Protein 5FYZ (pdb70)

Radius of gyration: 23.69 Å; Cα contacts (8 Å, |Δi|>4): 893; chains: 1; bounding box: 72×42×58 Å

Secondary structure (DSSP, 8-state):
----PPPBPPEE---HHHHH-HHHHHHHHHHHHTTTSEEEE---TT--------TTT-EEPPEEEE--TT--EEPPP--EEHHHHHHHHHHHHHHHHTS-GGGS-HHHHHHHHHHHHH-TT---EEEEEEEE-BTTB--SS-----PPPHHHHHHTT-TTSTTTTTTSTT-SGGG--S--HHHHSPEEEEE-TT-EEEEE--GGG-EEEEEEEEES-EEEEE--GGGHHHHHHHHHHH-GGGGS--SSGGG-EE----HHHHHHTT---EEEEEPTT-EEEE-TT--EEEEESSSEEEEEEEE--GGGHHHHHHHHHHHHHHTPPPSS-HHHHHHHHHTTGGGS-HHHHHHHHHHHHHHHHHHHHHHHHHHHTT--EEEE--GGGS-GGGSBBTTT-PBP-SEEEEETTSTT-BB-TT-GGGS-SS-GGGEEEEES--HHHHHHHHHHHHHHH-

B-factor: mean 37.84, std 12.49, range [18.82, 88.43]

GO terms:
  GO:0032453 histone H3K4 demethylase activity (F, IDA)
  GO:0008270 zinc ion binding (F, IDA)
  GO:0034647 histone H3K4me/H3K4me2/H3K4me3 demethylase activity (F, IDA)
  GO:0042393 histone binding (F, IDA)
  GO:0008270 zinc ion binding (F, IMP)
  GO:0032453 histone H3K4 demethylase activity (F, IMP)
  GO:0003677 DNA binding (F, IDA)
  GO:0045892 negative regulation of DNA-templated transcription (P, IDA)
  GO:0005634 nucleus (C, TAS)
  GO:0005654 nucleoplasm (C, TAS)
  GO:0032452 histone demethylase activity (F, TAS)
  GO:0005515 protein binding (F, IPI)
  GO:0005654 nucleoplasm (C, IDA)
  GO:0003676 nucleic acid binding (F, EXP)
  GO:0003676 nucleic acid binding (F, IMP)
  GO:0005634 nucleus (C, IDA)
  GO:0034647 histone H3K4me/H3K4me2/H3K4me3 demethylase activity (F, IMP)
  GO:1990837 sequence-specific double-stranded DNA binding (F, IMP)
  GO:0003714 transcription corepressor activity (F, IDA)

Solvent-accessible surface area: 20633 Å² total; per-residue (Å²): 121,166,19,106,66,4,76,102,4,28,58,40,125,9,56,123,93,74,3,61,55,2,14,56,9,2,106,132,8,73,86,100,0,64,93,14,0,0,0,15,0,90,20,9,124,102,19,120,23,42,64,92,52,72,47,69,154,31,70,26,102,24,59,124,9,125,3,28,41,67,47,46,32,96,58,56,44,95,129,42,30,1,111,60,0,4,104,50,2,60,51,47,3,40,115,67,31,138,58,80,21,145,127,7,75,46,121,62,0,4,109,22,3,13,86,1,5,61,34,154,146,56,107,21,67,4,35,37,3,8,54,32,47,59,123,55,14,30,26,11,6,13,74,169,125,146,191,23,47,103,48,49,94,135,23,16,107,20,10,2,2,0,38,27,0,7,118,43,108,40,0,0,1,27,50,11,84,36,125,19,63,30,7,32,73,9,32,9,74,5,2,2,0,0,2,15,50,10,7,32,32,20,27,0,13,1,1,6,0,14,10,0,20,58,35,14,27,11,0,8,0,0,0,0,18,139,0,0,95,73,1,37,102,15,8,117,177,70,1,62,98,27,82,87,112,63,88,48,45,123,82,34,42,20,1,6,0,19,0,26,38,0,65,106,84,149,2,34,3,49,13,0,32,0,54,49,25,15,0,0,0,0,6,18,40,2,26,5,6,5,0,10,2,1,39,0,2,2,0,10,4,19,1,0,10,28,42,0,0,64,61,0,42,90,0,28,86,37,12,46,118,94,77,69,38,7,26,5,10,4,32,19,3,0,1,63,0,4,65,92,5,104,107,3,43,65,92,2,0,31,25,0,46,128,6,0,35,91,4,0,92,74,10,83,57,41,32,86,71,3,129,176,63,24,6,112,71,53,88,105,38,56,0,63,135,52,70,55,113,90,7,40,0,57,82,0,62,15,11,5,10,8,8,0,0,14,5,99,61,89,112,69,72,12,0,10,10,86,32,4,142,76,6,24,120,29,56,42,148,100,5,70,23,50,36,38,32,46,47,120,48,0,76,77,30,35,77,42,0,105,132,86,29,170

InterPro domains:
  IPR001606 ARID DNA-binding domain [PF01388] (100-182)
  IPR001606 ARID DNA-binding domain [PS51011] (97-187)
  IPR001606 ARID DNA-binding domain [SM00501] (98-188)
  IPR001965 Zinc finger, PHD-type [SM00249] (311-357)
  IPR001965 Zinc finger, PHD-type [SM00249] (1178-1222)
  IPR001965 Zinc finger, PHD-type [SM00249] (1486-1536)
  IPR003347 JmjC domain [PF02373] (486-602)
  IPR003347 JmjC domain [PS51184] (453-619)
  IPR003347 JmjC domain [SM00558] (453-619)
  IPR003349 JmjN domain [PF02375] (33-66)
  IPR003349 JmjN domain [PS51183] (32-73)
  IPR003349 JmjN domain [SM00545] (31-72)
  IPR004198 Zinc finger, C5HC2-type [PF02928] (692-744)
  IPR011011 Zinc finger, FYVE/PHD-type [SSF57903] (308-365)
  IPR011011 Zinc finger, FYVE/PHD-type [SSF57903] (1156-1224)
  IPR011011 Zinc finger, FYVE/PHD-type [SSF57903] (1472-1538)
  IPR013083 Zinc finger, RING/FYVE/PHD-type [G3DSA:3.30.40.10] (1169-1228)
  IPR013083 Zinc finger, RING/FYVE/PHD-type [G3DSA:3.30.40.10] (1484-1544)
  IPR013637 Lysine-specific demethylase-like domain [PF08429] (757-1088)
  IPR019786 Zinc finger, PHD-type, conserved site [PS01359] (312-356)

Organism: Homo sapiens (NCBI:txid9606)

Nearest PDB structures (foldseek):
  5fyz-assembly1_A  TM=1.002E+00  e=0.000E+00  Homo sapiens
  5fz1-assembly1_A  TM=9.982E-01  e=2.144E-99  Homo sapiens
  5a3p-assembly1_A  TM=9.989E-01  e=2.280E-99  Homo sapiens
  5fyy-assembly1_A  TM=9.995E-01  e=1.531E-98  Homo sapiens
  5fzb-assembly1_A  TM=9.983E-01  e=5.560E-98  Homo sapiens

Foldseek 3Di:
DLDDAAAAAAEEEDDCVLVQAPVSNCVVCCVRRLQAQKYKYFYDPPPAFDFDDDQQQAADDKDKDKQAFLDKDFPDDAGDRSVRLQVVQQCVCCVVVVHRLVVQDPVNLVSVSSVQNHDPVRTDMDIKDKHFADPRHHDRAQEDDPDDDPSNVVRHQGCPRLQCVQCDQQFQVNLPPPDLPVAATKMKMWAFRSAKDFKDAHALQFKKKKAWADDAWWKKKKFRQVCLVVVVVLSCVRRVVQQDDDPADSGHIGGDDRVVSSVVSVTRMHMDIGHHNMMMMGGGNMIMMTHGSGTTMMMMHTTHGLVCLVSSVVVLVVLLVSLHAHSDASVVSLLSCLVVLQPHDLVSLVSSLVSLVVVLVVVVVLVVVLVVQPQDAEDEDQLVPDDQVLQAAPRSGYRDGQKWKDAPVDPSHTHRSVPPVPTDDDRNPRMYIYGNDDSVRSVVSSVSSVVSND

Structure (mmCIF, N/CA/C/O backbone):
data_5FYZ
#
_entry.id   5FYZ
#
_cell.length_a   141.880
_cell.length_b   141.880
_cell.length_c   152.080
_cell.angle_alpha   90.00
_cell.angle_beta   90.00
_cell.angle_gamma   120.00
#
_symmetry.space_group_name_H-M   'P 65 2 2'
#
loop_
_entity.id
_entity.type
_entity.pdbx_description
1 polymer 'LYSINE-SPECIFIC DEMETHYLASE 5B'
2 non-polymer 'ZINC ION'
3 non-polymer [(3S)-2-oxo-2,3-dihydro-1H-indol-3-yl]acetonitrile
4 non-polymer 'MANGANESE (II) ION'
5 non-polymer 'PHOSPHATE ION'
6 non-polymer 1,2-ETHANEDIOL
7 non-polymer 'DIMETHYL SULFOXIDE'
8 non-polymer 'SODIUM ION'
9 water water
#
loop_
_atom_site.group_PDB
_atom_site.id
_atom_site.type_symbol
_atom_site.label_atom_id
_atom_site.label_alt_id
_atom_site.label_comp_id
_atom_site.label_asym_id
_atom_site.label_entity_id
_atom_site.label_seq_id
_atom_site.pdbx_PDB_ins_code
_atom_site.Cartn_x
_atom_site.Cartn_y
_atom_site.Cartn_z
_atom_site.occupancy
_atom_site.B_iso_or_equiv
_atom_site.auth_seq_id
_atom_site.auth_comp_id
_atom_site.auth_asym_id
_atom_site.auth_atom_id
_atom_site.pdbx_PDB_model_num
ATOM 1 N N . SER A 1 1 ? 104.316 79.053 -1.477 1.00 51.51 -1 SER A N 1
ATOM 2 C CA . SER A 1 1 ? 104.837 77.979 -2.297 1.00 45.62 -1 SER A CA 1
ATOM 3 C C . SER A 1 1 ? 104.627 76.651 -1.601 1.00 49.22 -1 SER A C 1
ATOM 4 O O . SER A 1 1 ? 104.687 76.572 -0.370 1.00 61.10 -1 SER A O 1
ATOM 7 N N . MET A 1 2 ? 104.399 75.608 -2.393 1.00 48.85 0 MET A N 1
ATOM 8 C CA . MET A 1 2 ? 104.023 74.292 -1.879 1.00 52.54 0 MET A CA 1
ATOM 9 C C . MET A 1 2 ? 102.785 74.351 -0.960 1.00 37.54 0 MET A C 1
ATOM 10 O O . MET A 1 2 ? 101.718 73.994 -1.426 1.00 50.78 0 MET A O 1
ATOM 15 N N . PHE A 1 3 ? 102.883 74.794 0.297 1.00 41.83 26 PHE A N 1
ATOM 16 C CA . PHE A 1 3 ? 101.634 74.986 1.073 1.00 39.61 26 PHE A CA 1
ATOM 17 C C . PHE A 1 3 ? 101.459 76.372 1.682 1.00 35.01 26 PHE A C 1
ATOM 18 O O . PHE A 1 3 ? 102.273 76.819 2.490 1.00 44.18 26 PHE A O 1
ATOM 26 N N . LEU A 1 4 ? 100.373 77.040 1.301 1.00 35.51 27 LEU A N 1
ATOM 27 C CA . LEU A 1 4 ? 100.033 78.334 1.867 1.00 35.15 27 LEU A CA 1
ATOM 28 C C . LEU A 1 4 ? 98.863 78.207 2.842 1.00 40.61 27 LEU A C 1
ATOM 29 O O . LEU A 1 4 ? 97.749 77.916 2.417 1.00 33.36 27 LEU A O 1
ATOM 34 N N . PRO A 1 5 ? 99.115 78.422 4.143 1.00 38.37 28 PRO A N 1
ATOM 35 C CA . PRO A 1 5 ? 98.031 78.279 5.126 1.00 32.73 28 PRO A CA 1
ATOM 36 C C . PRO A 1 5 ? 96.865 79.219 4.858 1.00 34.30 28 PRO A C 1
ATOM 37 O O . PRO A 1 5 ? 97.060 80.406 4.605 1.00 34.47 28 PRO A O 1
ATOM 41 N N . PRO A 1 6 ? 95.642 78.677 4.886 1.00 34.76 29 PRO A N 1
ATOM 42 C CA . PRO A 1 6 ? 94.439 79.505 4.833 1.00 31.61 29 PRO A CA 1
ATOM 43 C C . PRO A 1 6 ? 94.429 80.531 5.964 1.00 25.28 29 PRO A C 1
ATOM 44 O O . PRO A 1 6 ? 95.093 80.325 6.981 1.00 32.19 29 PRO A O 1
ATOM 48 N N . PRO A 1 7 ? 93.688 81.632 5.789 1.00 28.37 30 PRO A N 1
ATOM 49 C CA . PRO A 1 7 ? 93.539 82.597 6.879 1.00 31.00 30 PRO A CA 1
ATOM 50 C C . PRO A 1 7 ? 92.907 81.951 8.101 1.00 33.73 30 PRO A C 1
ATOM 51 O O . PRO A 1 7 ? 92.150 80.977 7.974 1.00 30.73 30 PRO A O 1
ATOM 55 N N . GLU A 1 8 ? 93.226 82.485 9.276 1.00 31.77 31 GLU A N 1
ATOM 56 C CA . GLU A 1 8 ? 92.688 81.957 10.530 1.00 30.75 31 GLU A CA 1
ATOM 57 C C . GLU A 1 8 ? 91.185 82.202 10.643 1.00 32.89 31 GLU A C 1
ATOM 58 O O . GLU A 1 8 ? 90.677 83.246 10.223 1.00 33.76 31 GLU A O 1
ATOM 64 N N . CYS A 1 9 ? 90.472 81.242 11.222 1.00 31.09 32 CYS A N 1
ATOM 65 C CA . CYS A 1 9 ? 89.043 81.415 11.465 1.00 31.50 32 CYS A CA 1
ATOM 66 C C . CYS A 1 9 ? 88.861 82.305 12.706 1.00 30.89 32 CYS A C 1
ATOM 67 O O . CYS A 1 9 ? 89.828 82.552 13.438 1.00 32.71 32 CYS A O 1
ATOM 70 N N . PRO A 1 10 ? 87.635 82.811 12.939 1.00 32.88 33 PRO A N 1
ATOM 71 C CA . PRO A 1 10 ? 87.386 83.640 14.129 1.00 30.01 33 PRO A CA 1
ATOM 72 C C . PRO A 1 10 ? 87.643 82.882 15.418 1.00 32.30 33 PRO A C 1
ATOM 73 O O . PRO A 1 10 ? 87.381 81.681 15.499 1.00 32.93 33 PRO A O 1
ATOM 77 N N . VAL A 1 11 ? 88.153 83.587 16.418 1.00 32.40 34 VAL A N 1
ATOM 78 C CA . VAL A 1 11 ? 88.380 83.002 17.730 1.00 26.17 34 VAL A CA 1
ATOM 79 C C . VAL A 1 11 ? 87.638 83.850 18.749 1.00 33.53 34 VAL A C 1
ATOM 80 O O . VAL A 1 11 ? 87.783 85.069 18.762 1.00 34.02 34 VAL A O 1
ATOM 84 N N . PHE A 1 12 ? 86.823 83.212 19.580 1.00 34.23 35 PHE A N 1
ATOM 85 C CA . PHE A 1 12 ? 86.025 83.940 20.553 1.00 33.77 35 PHE A CA 1
ATOM 86 C C . PHE A 1 12 ? 86.507 83.614 21.951 1.00 36.64 35 PHE A C 1
ATOM 87 O O . PHE A 1 12 ? 86.817 82.462 22.255 1.00 31.05 35 PHE A O 1
ATOM 95 N N . GLU A 1 13 ? 86.586 84.642 22.795 1.00 38.63 36 GLU A N 1
ATOM 96 C CA . GLU A 1 13 ? 86.965 84.462 24.191 1.00 40.16 36 GLU A CA 1
ATOM 97 C C . GLU A 1 13 ? 85.884 85.041 25.104 1.00 43.40 36 GLU A C 1
ATOM 98 O O . GLU A 1 13 ? 86.065 86.113 25.682 1.00 40.75 36 GLU A O 1
ATOM 104 N N . PRO A 1 14 ? 84.752 84.332 25.229 1.00 37.89 37 PRO A N 1
ATOM 105 C CA . PRO A 1 14 ? 83.599 84.827 25.991 1.00 39.21 37 PRO A CA 1
ATOM 106 C C . PRO A 1 14 ? 83.859 84.997 27.487 1.00 40.34 37 PRO A C 1
ATOM 107 O O . PRO A 1 14 ? 84.522 84.166 28.112 1.00 37.77 37 PRO A O 1
ATOM 111 N N . SER A 1 15 ? 83.305 86.064 28.055 1.00 43.93 38 SER A N 1
ATOM 112 C CA . SER A 1 15 ? 83.273 86.228 29.501 1.00 45.63 38 SER A CA 1
ATOM 113 C C . SER A 1 15 ? 82.390 85.140 30.084 1.00 46.92 38 SER A C 1
ATOM 114 O O . SER A 1 15 ? 81.664 84.469 29.348 1.00 41.83 38 SER A O 1
ATOM 117 N N . TRP A 1 16 ? 82.421 84.970 31.400 1.00 43.66 39 TRP A N 1
ATOM 118 C CA . TRP A 1 16 ? 81.579 83.951 31.997 1.00 47.81 39 TRP A CA 1
ATOM 119 C C . TRP A 1 16 ? 80.107 84.242 31.720 1.00 48.53 39 TRP A C 1
ATOM 120 O O . TRP A 1 16 ? 79.342 83.331 31.410 1.00 47.65 39 TRP A O 1
ATOM 131 N N . GLU A 1 17 ? 79.719 85.512 31.808 1.00 41.80 40 GLU A N 1
ATOM 132 C CA . GLU A 1 17 ? 78.344 85.904 31.504 1.00 48.79 40 GLU A CA 1
ATOM 133 C C . GLU A 1 17 ? 77.952 85.495 30.077 1.00 46.42 40 GLU A C 1
ATOM 134 O O . GLU A 1 17 ? 76.905 84.884 29.874 1.00 44.65 40 GLU A O 1
ATOM 136 N N . GLU A 1 18 ? 78.804 85.831 29.108 1.00 45.95 41 GLU A N 1
ATOM 137 C CA . GLU A 1 18 ? 78.577 85.508 27.691 1.00 44.86 41 GLU A CA 1
ATOM 138 C C . GLU A 1 18 ? 78.596 84.008 27.415 1.00 48.98 41 GLU A C 1
ATOM 139 O O . GLU A 1 18 ? 77.968 83.531 26.468 1.00 46.92 41 GLU A O 1
ATOM 145 N N . PHE A 1 19 ? 79.327 83.279 28.250 1.00 40.05 42 PHE A N 1
ATOM 146 C CA . PHE A 1 19 ? 79.618 81.865 28.027 1.00 44.41 42 PHE A CA 1
ATOM 147 C C . PHE A 1 19 ? 78.567 80.941 28.612 1.00 44.20 42 PHE A C 1
ATOM 148 O O . PHE A 1 19 ? 78.274 79.896 28.034 1.00 46.76 42 PHE A O 1
ATOM 156 N N . ALA A 1 20 ? 78.015 81.341 29.755 1.00 41.00 43 ALA A N 1
ATOM 157 C CA . ALA A 1 20 ? 77.108 80.513 30.553 1.00 46.32 43 ALA A CA 1
ATOM 158 C C . ALA A 1 20 ? 76.094 79.736 29.713 1.00 48.43 43 ALA A C 1
ATOM 159 O O . ALA A 1 20 ? 75.968 78.517 29.851 1.00 51.69 43 ALA A O 1
ATOM 161 N N . ASP A 1 21 ? 75.391 80.438 28.831 1.00 42.28 44 ASP A N 1
ATOM 162 C CA . ASP A 1 21 ? 74.395 79.802 27.976 1.00 43.86 44 ASP A CA 1
ATOM 163 C C . ASP A 1 21 ? 74.922 79.638 26.548 1.00 35.48 44 ASP A C 1
ATOM 164 O O . ASP A 1 21 ? 75.015 80.610 25.795 1.00 37.26 44 ASP A O 1
ATOM 169 N N . PRO A 1 22 ? 75.258 78.392 26.179 1.00 40.89 45 PRO A N 1
ATOM 170 C CA . PRO A 1 22 ? 75.839 78.080 24.870 1.00 36.92 45 PRO A CA 1
ATOM 171 C C . PRO A 1 22 ? 74.938 78.495 23.703 1.00 38.51 45 PRO A C 1
ATOM 172 O O . PRO A 1 22 ? 75.437 78.989 22.696 1.00 33.90 45 PRO A O 1
ATOM 176 N N . PHE A 1 23 ? 73.626 78.329 23.835 1.00 36.36 46 PHE A N 1
ATOM 177 C CA . PHE A 1 23 ? 72.744 78.652 22.717 1.00 36.10 46 PHE A CA 1
ATOM 178 C C . PHE A 1 23 ? 72.649 80.152 22.477 1.00 37.03 46 PHE A C 1
ATOM 179 O O . PHE A 1 23 ? 72.653 80.600 21.327 1.00 35.83 46 PHE A O 1
ATOM 187 N N . ALA A 1 24 ? 72.584 80.928 23.556 1.00 36.03 47 ALA A N 1
ATOM 188 C CA . ALA A 1 24 ? 72.592 82.378 23.444 1.00 38.49 47 ALA A CA 1
ATOM 189 C C . ALA A 1 24 ? 73.908 82.852 22.833 1.00 36.33 47 ALA A C 1
ATOM 190 O O . ALA A 1 24 ? 73.933 83.745 21.976 1.00 38.36 47 ALA A O 1
ATOM 192 N N . PHE A 1 25 ? 74.997 82.236 23.276 1.00 35.98 48 PHE A N 1
ATOM 193 C CA . PHE A 1 25 ? 76.323 82.587 22.783 1.00 37.74 48 PHE A CA 1
ATOM 194 C C . PHE A 1 25 ? 76.456 82.274 21.291 1.00 37.82 48 PHE A C 1
ATOM 195 O O . PHE A 1 25 ? 76.904 83.109 20.513 1.00 36.83 48 PHE A O 1
ATOM 203 N N . ILE A 1 26 ? 76.052 81.071 20.899 1.00 35.03 49 ILE A N 1
ATOM 204 C CA . ILE A 1 26 ? 76.157 80.654 19.505 1.00 36.97 49 ILE A CA 1
ATOM 205 C C . ILE A 1 26 ? 75.332 81.585 18.621 1.00 39.45 49 ILE A C 1
ATOM 206 O O . ILE A 1 26 ? 75.775 81.997 17.555 1.00 38.71 49 ILE A O 1
ATOM 211 N N . HIS A 1 27 ? 74.145 81.951 19.095 1.00 38.53 50 HIS A N 1
ATOM 212 C CA . HIS A 1 27 ? 73.294 82.880 18.364 1.00 39.93 50 HIS A CA 1
ATOM 213 C C . HIS A 1 27 ? 73.996 84.229 18.194 1.00 39.15 50 HIS A C 1
ATOM 214 O O . HIS A 1 27 ? 73.917 84.846 17.134 1.00 43.71 50 HIS A O 1
ATOM 221 N N . LYS A 1 28 ? 74.696 84.673 19.235 1.00 39.66 51 LYS A N 1
ATOM 222 C CA . LYS A 1 28 ? 75.394 85.954 19.193 1.00 38.08 51 LYS A CA 1
ATOM 223 C C . LYS A 1 28 ? 76.506 85.974 18.132 1.00 41.20 51 LYS A C 1
ATOM 224 O O . LYS A 1 28 ? 76.609 86.924 17.361 1.00 42.76 51 LYS A O 1
ATOM 230 N N . ILE A 1 29 ? 77.320 84.923 18.082 1.00 40.72 52 ILE A N 1
ATOM 231 C CA . ILE A 1 29 ? 78.468 84.891 17.172 1.00 35.79 52 ILE A CA 1
ATOM 232 C C . ILE A 1 29 ? 78.094 84.489 15.747 1.00 38.87 52 ILE A C 1
ATOM 233 O O . ILE A 1 29 ? 78.896 84.636 14.829 1.00 37.71 52 ILE A O 1
ATOM 238 N N . ARG A 1 30 ? 76.874 83.997 15.565 1.00 37.47 53 ARG A N 1
ATOM 239 C CA . ARG A 1 30 ? 76.452 83.472 14.267 1.00 38.95 53 ARG A CA 1
ATOM 240 C C . ARG A 1 30 ? 76.680 84.400 13.054 1.00 40.60 53 ARG A C 1
ATOM 241 O O . ARG A 1 30 ? 77.143 83.932 12.020 1.00 37.14 53 ARG A O 1
ATOM 249 N N . PRO A 1 31 ? 76.371 85.709 13.167 1.00 40.40 54 PRO A N 1
ATOM 250 C CA . PRO A 1 31 ? 76.600 86.547 11.979 1.00 41.46 54 PRO A CA 1
ATOM 251 C C . PRO A 1 31 ? 78.060 86.570 11.516 1.00 38.76 54 PRO A C 1
ATOM 252 O O . PRO A 1 31 ? 78.327 86.676 10.322 1.00 42.79 54 PRO A O 1
ATOM 256 N N . ILE A 1 32 ? 78.984 86.476 12.463 1.00 38.61 55 ILE A N 1
ATOM 257 C CA . ILE A 1 32 ? 80.410 86.408 12.160 1.00 36.02 55 ILE A CA 1
ATOM 258 C C . ILE A 1 32 ? 80.807 85.013 11.695 1.00 38.44 55 ILE A C 1
ATOM 259 O O . ILE A 1 32 ? 81.331 84.829 10.596 1.00 37.19 55 ILE A O 1
ATOM 264 N N . ALA A 1 33 ? 80.529 84.023 12.531 1.00 33.61 56 ALA A N 1
ATOM 265 C CA . ALA A 1 33 ? 81.048 82.677 12.307 1.00 38.82 56 ALA A CA 1
ATOM 266 C C . ALA A 1 33 ? 80.412 81.956 11.113 1.00 37.13 56 ALA A C 1
ATOM 267 O O . ALA A 1 33 ? 81.041 81.083 10.514 1.00 35.91 56 ALA A O 1
ATOM 269 N N . GLU A 1 34 ? 79.182 82.304 10.748 1.00 35.47 57 GLU A N 1
ATOM 270 C CA . GLU A 1 34 ? 78.572 81.614 9.617 1.00 36.29 57 GLU A CA 1
ATOM 271 C C . GLU A 1 34 ? 79.216 82.052 8.302 1.00 34.23 57 GLU A C 1
ATOM 272 O O . GLU A 1 34 ? 79.046 81.388 7.281 1.00 34.48 57 GLU A O 1
ATOM 278 N N . GLN A 1 35 ? 79.971 83.151 8.329 1.00 34.03 58 GLN A N 1
ATOM 279 C CA . GLN A 1 35 ? 80.708 83.596 7.139 1.00 40.43 58 GLN A CA 1
ATOM 280 C C . GLN A 1 35 ? 82.012 82.810 6.951 1.00 33.72 58 GLN A C 1
ATOM 281 O O . GLN A 1 35 ? 82.629 82.844 5.874 1.00 34.79 58 GLN A O 1
ATOM 287 N N . THR A 1 36 ? 82.429 82.097 7.991 1.00 30.96 59 THR A N 1
ATOM 288 C CA . THR A 1 36 ? 83.668 81.324 7.921 1.00 30.76 59 THR A CA 1
ATOM 289 C C . THR A 1 36 ? 83.457 79.820 8.071 1.00 32.89 59 THR A C 1
ATOM 290 O O . THR A 1 36 ? 84.379 79.038 7.857 1.00 29.69 59 THR A O 1
ATOM 294 N N . GLY A 1 37 ? 82.250 79.406 8.445 1.00 31.95 60 GLY A N 1
ATOM 295 C CA . GLY A 1 37 ? 81.960 77.988 8.536 1.00 28.02 60 GLY A CA 1
ATOM 296 C C . GLY A 1 37 ? 82.357 77.352 9.859 1.00 25.91 60 GLY A C 1
ATOM 297 O O . GLY A 1 37 ? 81.579 76.602 10.441 1.00 27.09 60 GLY A O 1
ATOM 298 N N . ILE A 1 38 ? 83.573 77.631 10.329 1.00 27.36 61 ILE A N 1
ATOM 299 C CA . ILE A 1 38 ? 84.030 77.138 11.622 1.00 24.18 61 ILE A CA 1
ATOM 300 C C . ILE A 1 38 ? 84.488 78.321 12.462 1.00 25.87 61 ILE A C 1
ATOM 301 O O . ILE A 1 38 ? 84.803 79.389 11.929 1.00 28.33 61 ILE A O 1
ATOM 306 N N . CYS A 1 39 ? 84.478 78.140 13.770 1.00 26.25 62 CYS A N 1
ATOM 307 C CA . CYS A 1 39 ? 85.086 79.112 14.671 1.00 28.58 62 CYS A CA 1
ATOM 308 C C . CYS A 1 39 ? 85.608 78.391 15.892 1.00 25.00 62 CYS A C 1
ATOM 309 O O . CYS A 1 39 ? 85.285 77.232 16.134 1.00 26.64 62 CYS A O 1
ATOM 312 N N . LYS A 1 40 ? 86.454 79.070 16.651 1.00 25.41 63 LYS A N 1
ATOM 313 C CA . LYS A 1 40 ? 87.027 78.480 17.841 1.00 25.64 63 LYS A CA 1
ATOM 314 C C . LYS A 1 40 ? 86.557 79.269 19.052 1.00 29.60 63 LYS A C 1
ATOM 315 O O . LYS A 1 40 ? 86.386 80.493 18.989 1.00 30.04 63 LYS A O 1
ATOM 321 N N . VAL A 1 41 ? 86.302 78.553 20.133 1.00 26.25 64 VAL A N 1
ATOM 322 C CA . VAL A 1 41 ? 85.835 79.175 21.364 1.00 31.42 64 VAL A CA 1
ATOM 323 C C . VAL A 1 41 ? 86.746 78.795 22.510 1.00 30.47 64 VAL A C 1
ATOM 324 O O . VAL A 1 41 ? 86.912 77.613 22.828 1.00 26.65 64 VAL A O 1
ATOM 328 N N . ARG A 1 42 ? 87.344 79.810 23.131 1.00 31.08 65 ARG A N 1
ATOM 329 C CA . ARG A 1 42 ? 88.133 79.607 24.335 1.00 35.19 65 ARG A CA 1
ATOM 330 C C . ARG A 1 42 ? 87.282 79.911 25.554 1.00 30.96 65 ARG A C 1
ATOM 331 O O . ARG A 1 42 ? 86.849 81.047 25.730 1.00 32.46 65 ARG A O 1
ATOM 339 N N . PRO A 1 43 ? 87.021 78.898 26.378 1.00 27.11 66 PRO A N 1
ATOM 340 C CA . PRO A 1 43 ? 86.185 79.117 27.557 1.00 29.50 66 PRO A CA 1
ATOM 341 C C . PRO A 1 43 ? 86.900 80.028 28.550 1.00 36.11 66 PRO A C 1
ATOM 342 O O . PRO A 1 43 ? 88.128 80.138 28.494 1.00 31.46 66 PRO A O 1
ATOM 346 N N . PRO A 1 44 ? 86.137 80.682 29.436 1.00 36.81 67 PRO A N 1
ATOM 347 C CA . PRO A 1 44 ? 86.713 81.481 30.523 1.00 38.27 67 PRO A CA 1
ATOM 348 C C . PRO A 1 44 ? 87.736 80.657 31.282 1.00 41.95 67 PRO A C 1
ATOM 349 O O . PRO A 1 44 ? 87.549 79.451 31.419 1.00 44.20 67 PRO A O 1
ATOM 353 N N . PRO A 1 45 ? 88.807 81.303 31.768 1.00 48.79 68 PRO A N 1
ATOM 354 C CA . PRO A 1 45 ? 89.984 80.647 32.353 1.00 50.23 68 PRO A CA 1
ATOM 355 C C . PRO A 1 45 ? 89.636 79.648 33.449 1.00 53.43 68 PRO A C 1
ATOM 356 O O . PRO A 1 45 ? 90.320 78.632 33.605 1.00 54.74 68 PRO A O 1
ATOM 360 N N . ASP A 1 46 ? 88.572 79.940 34.190 1.00 46.88 69 ASP A N 1
ATOM 361 C CA . ASP A 1 46 ? 88.175 79.121 35.324 1.00 54.76 69 ASP A CA 1
ATOM 362 C C . ASP A 1 46 ? 87.337 77.907 34.917 1.00 55.98 69 ASP A C 1
ATOM 363 O O . ASP A 1 46 ? 87.312 76.909 35.641 1.00 55.98 69 ASP A O 1
ATOM 368 N N . TRP A 1 47 ? 86.646 77.986 33.777 1.00 51.58 70 TRP A N 1
ATOM 369 C CA . TRP A 1 47 ? 85.889 76.835 33.290 1.00 46.10 70 TRP A CA 1
ATOM 370 C C . TRP A 1 47 ? 86.874 75.726 32.940 1.00 40.22 70 TRP A C 1
ATOM 371 O O . TRP A 1 47 ? 87.522 75.763 31.899 1.00 41.74 70 TRP A O 1
ATOM 382 N N . GLN A 1 48 ? 87.012 74.761 33.839 1.00 39.78 71 GLN A N 1
ATOM 383 C CA . GLN A 1 48 ? 88.002 73.703 33.681 1.00 39.35 71 GLN A CA 1
ATOM 384 C C . GLN A 1 48 ? 87.449 72.380 34.144 1.00 39.28 71 GLN A C 1
ATOM 385 O O . GLN A 1 48 ? 87.605 72.011 35.315 1.00 40.21 71 GLN A O 1
ATOM 391 N N . PRO A 1 49 ? 86.798 71.651 33.229 1.00 38.85 72 PRO A N 1
ATOM 392 C CA . PRO A 1 49 ? 86.224 70.359 33.597 1.00 33.50 72 PRO A CA 1
ATOM 393 C C . PRO A 1 49 ? 87.322 69.390 33.977 1.00 37.71 72 PRO A C 1
ATOM 394 O O . PRO A 1 49 ? 88.387 69.399 33.364 1.00 40.73 72 PRO A O 1
ATOM 398 N N . PRO A 1 50 ? 87.079 68.575 35.003 1.00 37.09 73 PRO A N 1
ATOM 399 C CA . PRO A 1 50 ? 88.140 67.673 35.444 1.00 40.96 73 PRO A CA 1
ATOM 400 C C . PRO A 1 50 ? 88.258 66.523 34.474 1.00 46.37 73 PRO A C 1
ATOM 401 O O . PRO A 1 50 ? 87.242 65.933 34.111 1.00 50.38 73 PRO A O 1
ATOM 405 N N A PHE A 1 51 ? 89.459 66.248 33.988 0.45 42.57 74 PHE A N 1
ATOM 406 N N B PHE A 1 51 ? 89.483 66.181 34.078 0.55 42.55 74 PHE A N 1
ATOM 407 C CA A PHE A 1 51 ? 89.618 65.020 33.243 0.45 41.81 74 PHE A CA 1
ATOM 408 C CA B PHE A 1 51 ? 89.716 65.070 33.152 0.55 41.70 74 PHE A CA 1
ATOM 409 C C A PHE A 1 51 ? 90.401 64.034 34.076 0.45 43.99 74 PHE A C 1
ATOM 410 C C B PHE A 1 51 ? 90.538 63.954 33.824 0.55 43.88 74 PHE A C 1
ATOM 411 O O A PHE A 1 51 ? 91.406 64.373 34.694 0.45 40.78 74 PHE A O 1
ATOM 412 O O B PHE A 1 51 ? 91.715 64.137 34.118 0.55 42.27 74 PHE A O 1
ATOM 427 N N . ALA A 1 52 ? 89.908 62.807 34.084 1.00 44.52 75 ALA A N 1
ATOM 428 C CA . ALA A 1 52 ? 90.577 61.708 34.765 1.00 43.21 75 ALA A CA 1
ATOM 429 C C . ALA A 1 52 ? 90.154 60.386 34.156 1.00 46.62 75 ALA A C 1
ATOM 430 O O . ALA A 1 52 ? 88.963 60.145 33.949 1.00 48.81 75 ALA A O 1
ATOM 432 N N . CYS A 1 53 ? 91.133 59.529 33.880 1.00 46.53 76 CYS A N 1
ATOM 433 C CA . CYS A 1 53 ? 90.855 58.213 33.324 1.00 45.54 76 CYS A CA 1
ATOM 434 C C . CYS A 1 53 ? 91.990 57.253 33.653 1.00 38.08 76 CYS A C 1
ATOM 435 O O . CYS A 1 53 ? 93.120 57.679 33.862 1.00 35.73 76 CYS A O 1
ATOM 438 N N . ASP A 1 54 ? 91.675 55.960 33.727 1.00 39.07 77 ASP A N 1
ATOM 439 C CA . ASP A 1 54 ? 92.704 54.933 33.805 1.00 37.63 77 ASP A CA 1
ATOM 440 C C . ASP A 1 54 ? 93.054 54.500 32.387 1.00 29.55 77 ASP A C 1
ATOM 441 O O . ASP A 1 54 ? 92.261 53.833 31.725 1.00 34.30 77 ASP A O 1
ATOM 446 N N . VAL A 1 55 ? 94.244 54.871 31.933 1.00 29.26 78 VAL A N 1
ATOM 447 C CA . VAL A 1 55 ? 94.641 54.612 30.550 1.00 31.18 78 VAL A CA 1
ATOM 448 C C . VAL A 1 55 ? 94.798 53.127 30.274 1.00 32.50 78 VAL A C 1
ATOM 449 O O . VAL A 1 55 ? 94.874 52.724 29.120 1.00 29.20 78 VAL A O 1
ATOM 453 N N . ASP A 1 56 ? 94.864 52.318 31.331 1.00 32.84 79 ASP A N 1
ATOM 454 C CA . ASP A 1 56 ? 94.990 50.870 31.154 1.00 34.27 79 ASP A CA 1
ATOM 455 C C . ASP A 1 56 ? 93.647 50.150 31.046 1.00 35.64 79 ASP A C 1
ATOM 456 O O . ASP A 1 56 ? 93.590 49.013 30.583 1.00 37.88 79 ASP A O 1
ATOM 461 N N . LYS A 1 57 ? 92.568 50.805 31.456 1.00 33.96 80 LYS A N 1
ATOM 462 C CA . LYS A 1 57 ? 91.263 50.157 31.445 1.00 31.73 80 LYS A CA 1
ATOM 463 C C . LYS A 1 57 ? 90.368 50.630 30.312 1.00 39.38 80 LYS A C 1
ATOM 464 O O . LYS A 1 57 ? 89.367 49.990 30.008 1.00 40.15 80 LYS A O 1
ATOM 470 N N . LEU A 1 58 ? 90.725 51.748 29.690 1.00 31.84 81 LEU A N 1
ATOM 471 C CA . LEU A 1 58 ? 90.005 52.212 28.517 1.00 30.31 81 LEU A CA 1
ATOM 472 C C . LEU A 1 58 ? 90.558 51.503 27.283 1.00 32.47 81 LEU A C 1
ATOM 473 O O . LEU A 1 58 ? 91.758 51.567 27.020 1.00 33.16 81 LEU A O 1
ATOM 478 N N . HIS A 1 59 ? 89.704 50.786 26.559 1.00 34.97 82 HIS A N 1
ATOM 479 C CA A HIS A 1 59 ? 90.093 50.040 25.355 0.29 33.80 82 HIS A CA 1
ATOM 480 C CA B HIS A 1 59 ? 90.169 50.176 25.327 0.71 33.60 82 HIS A CA 1
ATOM 481 C C . HIS A 1 59 ? 89.201 50.423 24.180 1.00 34.19 82 HIS A C 1
ATOM 482 O O . HIS A 1 59 ? 88.031 50.766 24.377 1.00 32.51 82 HIS A O 1
ATOM 495 N N . PHE A 1 60 ? 89.722 50.296 22.965 1.00 32.77 83 PHE A N 1
ATOM 496 C CA . PHE A 1 60 ? 88.906 50.516 21.776 1.00 31.87 83 PHE A CA 1
ATOM 497 C C . PHE A 1 60 ? 89.500 49.799 20.571 1.00 33.06 83 PHE A C 1
ATOM 498 O O . PHE A 1 60 ? 90.680 49.420 20.565 1.00 30.95 83 PHE A O 1
ATOM 506 N N . THR A 1 61 ? 88.660 49.591 19.561 1.00 34.06 84 THR A N 1
ATOM 507 C CA . THR A 1 61 ? 89.102 48.977 18.320 1.00 34.76 84 THR A CA 1
ATOM 508 C C . THR A 1 61 ? 89.597 50.055 17.372 1.00 30.07 84 THR A C 1
ATOM 509 O O . THR A 1 61 ? 88.854 50.972 17.053 1.00 32.57 84 THR A O 1
ATOM 513 N N . PRO A 1 62 ? 90.855 49.956 16.928 1.00 29.63 85 PRO A N 1
ATOM 514 C CA . PRO A 1 62 ? 91.376 51.015 16.069 1.00 30.97 85 PRO A CA 1
ATOM 515 C C . PRO A 1 62 ? 90.861 50.891 14.640 1.00 31.62 85 PRO A C 1
ATOM 516 O O . PRO A 1 62 ? 90.641 49.786 14.157 1.00 35.28 85 PRO A O 1
ATOM 520 N N . ARG A 1 63 ? 90.663 52.021 13.986 1.00 33.23 86 ARG A N 1
ATOM 521 C CA . ARG A 1 63 ? 90.395 52.039 12.562 1.00 33.27 86 ARG A CA 1
ATOM 522 C C . ARG A 1 63 ? 91.705 52.390 11.871 1.00 36.39 86 ARG A C 1
ATOM 523 O O . ARG A 1 63 ? 92.574 53.021 12.473 1.00 32.41 86 ARG A O 1
ATOM 531 N N . ILE A 1 64 ? 91.877 51.943 10.633 1.00 34.42 87 ILE A N 1
ATOM 532 C CA . ILE A 1 64 ? 93.129 52.166 9.933 1.00 34.14 87 ILE A CA 1
ATOM 533 C C . ILE A 1 64 ? 92.852 53.068 8.744 1.00 33.69 87 ILE A C 1
ATOM 534 O O . ILE A 1 64 ? 91.773 53.024 8.155 1.00 33.41 87 ILE A O 1
ATOM 539 N N . GLN A 1 65 ? 93.825 53.898 8.409 1.00 31.50 88 GLN A N 1
ATOM 540 C CA . GLN A 1 65 ? 93.636 54.940 7.425 1.00 32.95 88 GLN A CA 1
ATOM 541 C C . GLN A 1 65 ? 94.868 55.128 6.541 1.00 32.61 88 GLN A C 1
ATOM 542 O O . GLN A 1 65 ? 95.954 55.408 7.037 1.00 31.95 88 GLN A O 1
ATOM 548 N N . ARG A 1 66 ? 94.700 54.968 5.230 1.00 31.49 89 ARG A N 1
ATOM 549 C CA . ARG A 1 66 ? 95.723 55.409 4.290 1.00 31.85 89 ARG A CA 1
ATOM 550 C C . ARG A 1 66 ? 95.599 56.911 4.076 1.00 34.01 89 ARG A C 1
ATOM 551 O O . ARG A 1 66 ? 94.505 57.467 4.164 1.00 39.47 89 ARG A O 1
ATOM 559 N N . LEU A 1 67 ? 96.713 57.570 3.791 1.00 32.37 90 LEU A N 1
ATOM 560 C CA . LEU A 1 67 ? 96.716 59.018 3.646 1.00 32.05 90 LEU A CA 1
ATOM 561 C C . LEU A 1 67 ? 97.094 59.465 2.236 1.00 35.28 90 LEU A C 1
ATOM 562 O O . LEU A 1 67 ? 98.216 59.897 1.994 1.00 29.94 90 LEU A O 1
ATOM 567 N N . ASN A 1 68 ?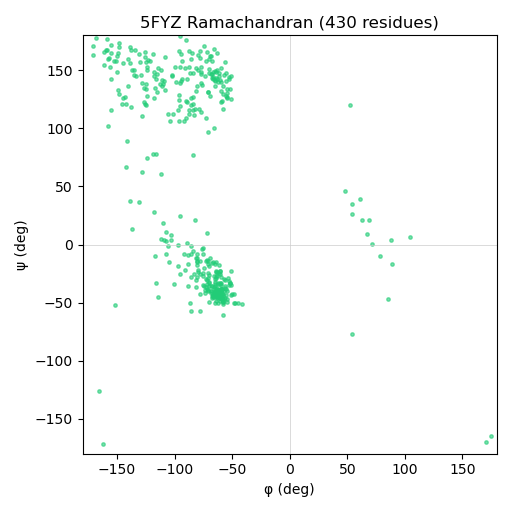 96.136 59.368 1.323 1.00 33.90 91 ASN A N 1
ATOM 568 C CA . ASN A 1 68 ? 96.341 59.759 -0.071 1.00 34.02 91 ASN A CA 1
ATOM 569 C C . ASN A 1 68 ? 95.291 60.751 -0.531 1.00 29.22 91 ASN A C 1
ATOM 570 O O . ASN A 1 68 ? 94.093 60.458 -0.468 1.00 31.66 91 ASN A O 1
ATOM 575 N N . GLU A 1 69 ? 95.740 61.916 -0.993 1.00 31.95 92 GLU A N 1
ATOM 576 C CA . GLU A 1 69 ? 94.828 62.937 -1.492 1.00 30.92 92 GLU A CA 1
ATOM 577 C C . GLU A 1 69 ? 93.977 62.390 -2.632 1.00 38.22 92 GLU A C 1
ATOM 578 O O . GLU A 1 69 ? 94.473 61.670 -3.500 1.00 35.25 92 GLU A O 1
ATOM 584 N N . LEU A 1 70 ? 92.687 62.707 -2.578 1.00 33.61 93 LEU A N 1
ATOM 585 C CA . LEU A 1 70 ? 91.696 62.362 -3.597 1.00 31.91 93 LEU A CA 1
ATOM 586 C C . LEU A 1 70 ? 91.326 60.881 -3.640 1.00 36.63 93 LEU A C 1
ATOM 587 O O . LEU A 1 70 ? 90.497 60.473 -4.445 1.00 36.96 93 LEU A O 1
ATOM 592 N N . GLU A 1 71 ? 91.916 60.077 -2.766 1.00 34.68 94 GLU A N 1
ATOM 593 C CA . GLU A 1 71 ? 91.532 58.680 -2.658 1.00 35.02 94 GLU A CA 1
ATOM 594 C C . GLU A 1 71 ? 90.209 58.568 -1.893 1.00 40.66 94 GLU A C 1
ATOM 595 O O . GLU A 1 71 ? 89.995 59.280 -0.906 1.00 32.80 94 GLU A O 1
ATOM 601 N N . ALA A 1 72 ? 89.317 57.695 -2.354 1.00 37.37 95 ALA A N 1
ATOM 602 C CA . ALA A 1 72 ? 88.038 57.503 -1.673 1.00 38.04 95 ALA A CA 1
ATOM 603 C C . ALA A 1 72 ? 88.239 56.788 -0.340 1.00 37.60 95 ALA A C 1
ATOM 604 O O . ALA A 1 72 ? 88.955 55.783 -0.266 1.00 38.96 95 ALA A O 1
ATOM 606 N N . GLN A 1 73 ? 87.630 57.336 0.710 1.00 37.47 96 GLN A N 1
ATOM 607 C CA . GLN A 1 73 ? 87.537 56.673 2.005 1.00 35.93 96 GLN A CA 1
ATOM 608 C C . GLN A 1 73 ? 86.055 56.590 2.369 1.00 32.95 96 GLN A C 1
ATOM 609 O O . GLN A 1 73 ? 85.256 57.404 1.922 1.00 36.19 96 GLN A O 1
ATOM 615 N N . THR A 1 74 ? 85.683 55.596 3.159 1.00 38.81 97 THR A N 1
ATOM 616 C CA . THR A 1 74 ? 84.290 55.460 3.556 1.00 42.43 97 THR A CA 1
ATOM 617 C C . THR A 1 74 ? 84.092 56.166 4.888 1.00 40.44 97 THR A C 1
ATOM 618 O O . THR A 1 74 ? 84.968 56.116 5.753 1.00 41.49 97 THR A O 1
ATOM 622 N N . ARG A 1 75 ? 82.947 56.821 5.046 1.00 39.38 98 ARG A N 1
ATOM 623 C CA . ARG A 1 75 ? 82.634 57.538 6.275 1.00 48.75 98 ARG A CA 1
ATOM 624 C C . ARG A 1 75 ? 82.545 56.564 7.447 1.00 50.56 98 ARG A C 1
ATOM 625 O O . ARG A 1 75 ? 82.075 55.437 7.296 1.00 52.59 98 ARG A O 1
ATOM 633 N N . VAL A 1 76 ? 83.018 56.999 8.611 1.00 47.81 99 VAL A N 1
ATOM 634 C CA . VAL A 1 76 ? 83.089 56.123 9.778 1.00 55.99 99 VAL A CA 1
ATOM 635 C C . VAL A 1 76 ? 81.733 55.503 10.121 1.00 52.89 99 VAL A C 1
ATOM 636 O O . VAL A 1 76 ? 80.724 56.202 10.238 1.00 55.38 99 VAL A O 1
ATOM 640 N N . LYS A 1 77 ? 81.718 54.180 10.251 1.00 54.59 100 LYS A N 1
ATOM 641 C CA . LYS A 1 77 ? 80.502 53.454 10.596 1.00 64.39 100 LYS A CA 1
ATOM 642 C C . LYS A 1 77 ? 80.477 53.125 12.084 1.00 62.10 100 LYS A C 1
ATOM 643 O O . LYS A 1 77 ? 81.501 52.762 12.666 1.00 58.96 100 LYS A O 1
ATOM 645 N N . LEU A 1 78 ? 79.304 53.254 12.697 1.00 59.19 101 LEU A N 1
ATOM 646 C CA . LEU A 1 78 ? 79.147 52.953 14.114 1.00 61.87 101 LEU A CA 1
ATOM 647 C C . LEU A 1 78 ? 79.236 51.445 14.361 1.00 65.54 101 LEU A C 1
ATOM 648 O O . LEU A 1 78 ? 80.319 50.904 14.598 1.00 63.03 101 LEU A O 1
ATOM 653 N N . ASP A 1 85 ? 92.810 45.676 18.917 1.00 42.36 376 ASP A N 1
ATOM 654 C CA . ASP A 1 85 ? 92.391 46.368 20.134 1.00 48.17 376 ASP A CA 1
ATOM 655 C C . ASP A 1 85 ? 93.551 46.988 20.916 1.00 38.60 376 ASP A C 1
ATOM 656 O O . ASP A 1 85 ? 94.524 46.317 21.236 1.00 43.28 376 ASP A O 1
ATOM 661 N N . TYR A 1 86 ? 93.434 48.283 21.197 1.00 34.12 377 TYR A N 1
ATOM 662 C CA . TYR A 1 86 ? 94.426 49.024 21.975 1.00 32.16 377 TYR A CA 1
ATOM 663 C C . TYR A 1 86 ? 93.829 49.424 23.320 1.00 33.00 377 TYR A C 1
ATOM 664 O O . TYR A 1 86 ? 92.642 49.675 23.394 1.00 30.08 377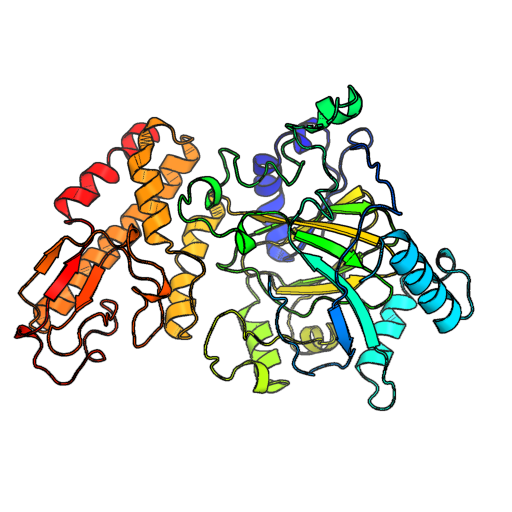 TYR A O 1
ATOM 673 N N . THR A 1 87 ? 94.649 49.545 24.362 1.00 31.83 378 THR A N 1
ATOM 674 C CA . THR A 1 87 ? 94.234 50.366 25.497 1.00 31.26 378 THR A CA 1
ATOM 675 C C . THR A 1 87 ? 94.618 51.802 25.159 1.00 29.82 378 THR A C 1
ATOM 676 O O . THR A 1 87 ? 95.417 52.028 24.244 1.00 29.79 378 THR A O 1
ATOM 680 N N . LEU A 1 88 ? 94.073 52.773 25.887 1.00 26.34 379 LEU A N 1
ATOM 681 C CA . LEU A 1 88 ? 94.498 54.150 25.679 1.00 30.16 379 LEU A CA 1
ATOM 682 C C . LEU A 1 88 ? 96.012 54.246 25.863 1.00 31.94 379 LEU A C 1
ATOM 683 O O . LEU A 1 88 ? 96.687 54.972 25.115 1.00 29.99 379 LEU A O 1
ATOM 688 N N . ARG A 1 89 ? 96.559 53.495 26.822 1.00 27.38 380 ARG A N 1
ATOM 689 C CA . ARG A 1 89 ? 98.013 53.538 27.012 1.00 29.50 380 ARG A CA 1
ATOM 690 C C . ARG A 1 89 ? 98.783 52.991 25.805 1.00 32.13 380 ARG A C 1
ATOM 691 O O . ARG A 1 89 ? 99.721 53.637 25.337 1.00 29.55 380 ARG A O 1
ATOM 699 N N . THR A 1 90 ? 98.419 51.806 25.319 1.00 29.34 381 THR A N 1
ATOM 700 C CA . THR A 1 90 ? 99.207 51.191 24.246 1.00 30.42 381 THR A CA 1
ATOM 701 C C . THR A 1 90 ? 99.022 51.944 22.920 1.00 33.27 381 THR A C 1
ATOM 702 O O . THR A 1 90 ? 99.936 51.974 22.097 1.00 28.65 381 THR A O 1
ATOM 706 N N . PHE A 1 91 ? 97.860 52.566 22.726 1.00 29.14 382 PHE A N 1
ATOM 707 C CA . PHE A 1 91 ? 97.677 53.422 21.558 1.00 29.47 382 PHE A CA 1
ATOM 708 C C . PHE A 1 91 ? 98.586 54.640 21.684 1.00 29.79 382 PHE A C 1
ATOM 709 O O . PHE A 1 91 ? 99.236 55.052 20.719 1.00 28.90 382 PHE A O 1
ATOM 717 N N . GLY A 1 92 ? 98.628 55.223 22.879 1.00 27.84 383 GLY A N 1
ATOM 718 C CA . GLY A 1 92 ? 99.442 56.401 23.101 1.00 27.10 383 GLY A CA 1
ATOM 719 C C . GLY A 1 92 ? 100.920 56.113 22.879 1.00 28.81 383 GLY A C 1
ATOM 720 O O . GLY A 1 92 ? 101.654 56.942 22.325 1.00 28.29 383 GLY A O 1
ATOM 721 N N . GLU A 1 93 ? 101.359 54.939 23.310 1.00 28.56 384 GLU A N 1
ATOM 722 C CA . GLU A 1 93 ? 102.755 54.547 23.127 1.00 33.41 384 GLU A CA 1
ATOM 723 C C . GLU A 1 93 ? 103.055 54.395 21.644 1.00 31.58 384 GLU A C 1
ATOM 724 O O . GLU A 1 93 ? 104.076 54.876 21.159 1.00 31.74 384 GLU A O 1
ATOM 730 N N . MET A 1 94 ? 102.158 53.726 20.931 1.00 29.92 385 MET A N 1
ATOM 731 C CA . MET A 1 94 ? 102.294 53.591 19.479 1.00 33.02 385 MET A CA 1
ATOM 732 C C . MET A 1 94 ? 102.319 54.962 18.807 1.00 32.43 385 MET A C 1
ATOM 733 O O . MET A 1 94 ? 103.166 55.235 17.942 1.00 31.03 385 MET A O 1
ATOM 738 N N . ALA A 1 95 ? 101.387 55.829 19.199 1.00 28.02 386 ALA A N 1
ATOM 739 C CA . ALA A 1 95 ? 101.239 57.138 18.572 1.00 27.65 386 ALA A CA 1
ATOM 740 C C . ALA A 1 95 ? 102.459 58.029 18.793 1.00 31.82 386 ALA A C 1
ATOM 741 O O . ALA A 1 95 ? 102.914 58.719 17.877 1.00 29.00 386 ALA A O 1
ATOM 743 N N . ASP A 1 96 ? 102.978 58.021 20.015 1.00 32.63 387 ASP A N 1
ATOM 744 C CA . ASP A 1 96 ? 104.136 58.842 20.356 1.00 32.26 387 ASP A CA 1
ATOM 745 C C . ASP A 1 96 ? 105.396 58.344 19.644 1.00 28.26 387 ASP A C 1
ATOM 746 O O . ASP A 1 96 ? 106.195 59.149 19.164 1.00 31.63 387 ASP A O 1
ATOM 751 N N . ALA A 1 97 ? 105.573 57.028 19.605 1.00 32.18 388 ALA A N 1
ATOM 752 C CA . ALA A 1 97 ? 106.729 56.436 18.944 1.00 34.58 388 ALA A CA 1
ATOM 753 C C . ALA A 1 97 ? 106.669 56.738 17.444 1.00 34.07 388 ALA A C 1
ATOM 754 O O . ALA A 1 97 ? 107.684 57.082 16.835 1.00 32.56 388 ALA A O 1
ATOM 756 N N . PHE A 1 98 ? 105.472 56.646 16.863 1.00 30.71 389 PHE A N 1
ATOM 757 C CA . PHE A 1 98 ? 105.297 56.950 15.440 1.00 30.68 389 PHE A CA 1
ATOM 758 C C . PHE A 1 98 ? 105.741 58.369 15.117 1.00 31.15 389 PHE A C 1
ATOM 759 O O . PHE A 1 98 ? 106.512 58.595 14.172 1.00 31.24 389 PHE A O 1
ATOM 767 N N . LYS A 1 99 ? 105.247 59.336 15.880 1.00 25.83 390 LYS A N 1
ATOM 768 C CA . LYS A 1 99 ? 105.571 60.716 15.599 1.00 26.56 390 LYS A CA 1
ATOM 769 C C . LYS A 1 99 ? 107.045 60.996 15.828 1.00 32.34 390 LYS A C 1
ATOM 770 O O . LYS A 1 99 ? 107.699 61.665 15.016 1.00 30.61 390 LYS A O 1
ATOM 776 N N . SER A 1 100 ? 107.541 60.494 16.952 1.00 29.23 391 SER A N 1
ATOM 777 C CA . SER A 1 100 ? 108.936 60.656 17.339 1.00 31.47 391 SER A CA 1
ATOM 778 C C . SER A 1 100 ? 109.867 60.081 16.262 1.00 30.79 391 SER A C 1
ATOM 779 O O . SER A 1 100 ? 110.851 60.721 15.880 1.00 36.96 391 SER A O 1
ATOM 782 N N . ASP A 1 101 ? 109.535 58.894 15.762 1.00 31.73 392 ASP A N 1
ATOM 783 C CA . ASP A 1 101 ? 110.331 58.219 14.735 1.00 33.18 392 ASP A CA 1
ATOM 784 C C . ASP A 1 101 ? 110.218 58.881 13.374 1.00 38.95 392 ASP A C 1
ATOM 785 O O . ASP A 1 101 ? 111.189 58.953 12.616 1.00 32.73 392 ASP A O 1
ATOM 790 N N . TYR A 1 102 ? 109.014 59.336 13.055 1.00 30.90 393 TYR A N 1
ATOM 791 C CA . TYR A 1 102 ? 108.746 59.980 11.772 1.00 32.38 393 TYR A CA 1
ATOM 792 C C . TYR A 1 102 ? 109.602 61.219 11.588 1.00 30.77 393 TYR A C 1
ATOM 793 O O . TYR A 1 102 ? 110.094 61.498 10.483 1.00 32.73 393 TYR A O 1
ATOM 802 N N . PHE A 1 103 ? 109.795 61.964 12.669 1.00 29.70 394 PHE A N 1
ATOM 803 C CA . PHE A 1 103 ? 110.492 63.238 12.603 1.00 30.17 394 PHE A CA 1
ATOM 804 C C . PHE A 1 103 ? 111.902 63.211 13.215 1.00 28.40 394 PHE A C 1
ATOM 805 O O . PHE A 1 103 ? 112.645 64.191 13.104 1.00 33.54 394 PHE A O 1
ATOM 813 N N . ASN A 1 104 ? 112.244 62.100 13.860 1.00 28.48 395 ASN A N 1
ATOM 814 C CA . ASN A 1 104 ? 113.453 62.005 14.688 1.00 33.67 395 ASN A CA 1
ATOM 815 C C . ASN A 1 104 ? 113.575 63.199 15.644 1.00 30.18 395 ASN A C 1
ATOM 816 O O . ASN A 1 104 ? 114.636 63.820 15.797 1.00 31.56 395 ASN A O 1
ATOM 821 N N . MET A 1 105 ? 112.465 63.527 16.295 1.00 32.39 396 MET A N 1
ATOM 822 C CA . MET A 1 105 ? 112.427 64.630 17.238 1.00 27.13 396 MET A CA 1
ATOM 823 C C . MET A 1 105 ? 111.562 64.237 18.431 1.00 38.00 396 MET A C 1
ATOM 824 O O . MET A 1 105 ? 110.771 63.308 18.334 1.00 34.53 396 MET A O 1
ATOM 829 N N . PRO A 1 106 ? 111.735 64.913 19.568 1.00 39.62 397 PRO A N 1
ATOM 830 C CA . PRO A 1 106 ? 110.691 64.716 20.581 1.00 44.67 397 PRO A CA 1
ATOM 831 C C . PRO A 1 106 ? 109.368 65.324 20.091 1.00 35.65 397 PRO A C 1
ATOM 832 O O . PRO A 1 106 ? 109.390 66.342 19.402 1.00 44.69 397 PRO A O 1
ATOM 836 N N . VAL A 1 107 ? 108.233 64.731 20.444 1.00 55.28 398 VAL A N 1
ATOM 837 C CA . VAL A 1 107 ? 106.965 65.093 19.794 1.00 44.31 398 VAL A CA 1
ATOM 838 C C . VAL A 1 107 ? 106.487 66.547 19.992 1.00 55.12 398 VAL A C 1
ATOM 839 O O . VAL A 1 107 ? 105.786 67.112 19.129 1.00 45.93 398 VAL A O 1
ATOM 843 N N . HIS A 1 108 ? 106.867 67.186 21.091 1.00 46.68 399 HIS A N 1
ATOM 844 C CA . HIS A 1 108 ? 106.375 68.539 21.289 1.00 34.01 399 HIS A CA 1
ATOM 845 C C . HIS A 1 108 ? 107.343 69.540 20.722 1.00 58.69 399 HIS A C 1
ATOM 846 O O . HIS A 1 108 ? 107.037 70.733 20.648 1.00 55.00 399 HIS A O 1
ATOM 853 N N . MET A 1 109 ? 108.519 69.090 20.311 1.00 41.81 400 MET A N 1
ATOM 854 C CA . MET A 1 109 ? 109.392 70.030 19.652 1.00 50.55 400 MET A CA 1
ATOM 855 C C . MET A 1 109 ? 109.141 70.047 18.172 1.00 34.53 400 MET A C 1
ATOM 856 O O . MET A 1 109 ? 109.797 70.793 17.446 1.00 57.03 400 MET A O 1
ATOM 861 N N . VAL A 1 110 ? 108.178 69.252 17.713 1.00 47.59 401 VAL A N 1
ATOM 862 C CA . VAL A 1 110 ? 107.772 69.336 16.311 1.00 36.90 401 VAL A CA 1
ATOM 863 C C . VAL A 1 110 ? 106.769 70.464 16.121 1.00 40.30 401 VAL A C 1
ATOM 864 O O . VAL A 1 110 ? 105.641 70.377 16.618 1.00 38.47 401 VAL A O 1
ATOM 868 N N . PRO A 1 111 ? 107.174 71.530 15.412 1.00 37.11 402 PRO A N 1
ATOM 869 C CA . PRO A 1 111 ? 106.320 72.702 15.205 1.00 36.37 402 PRO A CA 1
ATOM 870 C C . PRO A 1 111 ? 105.021 72.342 14.500 1.00 38.88 402 PRO A C 1
ATOM 871 O O . PRO A 1 111 ? 105.044 71.510 13.586 1.00 35.37 402 PRO A O 1
ATOM 875 N N . THR A 1 112 ? 103.907 72.946 14.917 1.00 36.52 403 THR A N 1
ATOM 876 C CA . THR A 1 112 ? 102.620 72.629 14.294 1.00 36.85 403 THR A CA 1
ATOM 877 C C . THR A 1 112 ? 102.639 72.979 12.809 1.00 33.22 403 THR A C 1
ATOM 878 O O . THR A 1 112 ? 102.029 72.288 12.001 1.00 30.69 403 THR A O 1
ATOM 882 N N A GLU A 1 113 ? 103.337 74.048 12.444 0.37 35.47 404 GLU A N 1
ATOM 883 N N B GLU A 1 113 ? 103.341 74.058 12.474 0.63 35.44 404 GLU A N 1
ATOM 884 C CA A GLU A 1 113 ? 103.381 74.452 11.041 0.37 37.31 404 GLU A CA 1
ATOM 885 C CA B GLU A 1 113 ? 103.483 74.507 11.093 0.63 37.36 404 GLU A CA 1
ATOM 886 C C A GLU A 1 113 ? 104.161 73.442 10.201 0.37 34.12 404 GLU A C 1
ATOM 887 C C B GLU A 1 113 ? 104.133 73.427 10.237 0.63 34.03 404 GLU A C 1
ATOM 888 O O A GLU A 1 113 ? 103.932 73.331 8.999 0.37 34.20 404 GLU A O 1
ATOM 889 O O B GLU A 1 113 ? 103.796 73.255 9.069 0.63 34.24 404 GLU A O 1
ATOM 900 N N . LEU A 1 114 ? 105.076 72.708 10.830 1.00 36.85 405 LEU A N 1
ATOM 901 C CA . LEU A 1 114 ? 105.832 71.682 10.117 1.00 34.54 405 LEU A CA 1
ATOM 902 C C . LEU A 1 114 ? 104.984 70.438 9.908 1.00 34.58 405 LEU A C 1
ATOM 903 O O . LEU A 1 114 ? 105.025 69.830 8.839 1.00 32.35 405 LEU A O 1
ATOM 908 N N . VAL A 1 115 ? 104.216 70.047 10.929 1.00 33.90 406 VAL A N 1
ATOM 909 C CA . VAL A 1 115 ? 103.344 68.881 10.777 1.00 31.46 406 VAL A CA 1
ATOM 910 C C . VAL A 1 115 ? 102.321 69.147 9.671 1.00 25.59 406 VAL A C 1
ATOM 911 O O . VAL A 1 115 ? 102.020 68.255 8.875 1.00 31.14 406 VAL A O 1
ATOM 915 N N . GLU A 1 116 ? 101.786 70.364 9.642 1.00 29.83 407 GLU A N 1
ATOM 916 C CA . GLU A 1 116 ? 100.821 70.763 8.618 1.00 28.51 407 GLU A CA 1
ATOM 917 C C . GLU A 1 116 ? 101.434 70.704 7.226 1.00 32.10 407 GLU A C 1
ATOM 918 O O . GLU A 1 116 ? 100.865 70.120 6.321 1.00 28.15 407 GLU A O 1
ATOM 924 N N . LYS A 1 117 ? 102.605 71.319 7.078 1.00 31.99 408 LYS A N 1
ATOM 925 C CA . LYS A 1 117 ? 103.350 71.287 5.820 1.00 34.62 408 LYS A CA 1
ATOM 926 C C . LYS A 1 117 ? 103.584 69.848 5.363 1.00 26.57 408 LYS A C 1
ATOM 927 O O . LYS A 1 117 ? 103.359 69.508 4.190 1.00 30.57 408 LYS A O 1
ATOM 933 N N . GLU A 1 118 ? 104.021 69.002 6.297 1.00 28.54 409 GLU A N 1
ATOM 934 C CA . GLU A 1 118 ? 104.375 67.618 5.991 1.00 28.85 409 GLU A CA 1
ATOM 935 C C . GLU A 1 118 ? 103.154 66.766 5.690 1.00 31.24 409 GLU A C 1
ATOM 936 O O . GLU A 1 118 ? 103.212 65.860 4.859 1.00 31.96 409 GLU A O 1
ATOM 942 N N . PHE A 1 119 ? 102.040 67.050 6.362 1.00 30.42 410 PHE A N 1
ATOM 943 C CA . PHE A 1 119 ? 100.812 66.344 6.040 1.00 26.79 410 PHE A CA 1
ATOM 944 C C . PHE A 1 119 ? 100.472 66.570 4.567 1.00 25.33 410 PHE A C 1
ATOM 945 O O . PHE A 1 119 ? 100.235 65.621 3.838 1.00 28.29 410 PHE A O 1
ATOM 953 N N . TRP A 1 120 ? 100.479 67.817 4.120 1.00 27.49 411 TRP A N 1
ATOM 954 C CA . TRP A 1 120 ? 100.058 68.087 2.751 1.00 27.55 411 TRP A CA 1
ATOM 955 C C . TRP A 1 120 ? 101.090 67.589 1.725 1.00 31.42 411 TRP A C 1
ATOM 956 O O . TRP A 1 120 ? 100.733 67.280 0.593 1.00 30.97 411 TRP A O 1
ATOM 967 N N . ARG A 1 121 ? 102.349 67.461 2.128 1.00 31.87 412 ARG A N 1
ATOM 968 C CA . ARG A 1 121 ? 103.337 66.825 1.246 1.00 32.57 412 ARG A CA 1
ATOM 969 C C . ARG A 1 121 ? 103.054 65.337 1.130 1.00 31.27 412 ARG A C 1
ATOM 970 O O . ARG A 1 121 ? 102.981 64.786 0.033 1.00 32.75 412 ARG A O 1
ATOM 978 N N . LEU A 1 122 ? 102.877 64.667 2.263 1.00 29.24 413 LEU A N 1
ATOM 979 C CA . LEU A 1 122 ? 102.797 63.218 2.223 1.00 29.73 413 LEU A CA 1
ATOM 980 C C . LEU A 1 122 ? 101.503 62.717 1.568 1.00 33.66 413 LEU A C 1
ATOM 981 O O . LEU A 1 122 ? 101.505 61.659 0.932 1.00 36.77 413 LEU A O 1
ATOM 986 N N . VAL A 1 123 ? 100.400 63.451 1.702 1.00 29.43 414 VAL A N 1
ATOM 987 C CA . VAL A 1 123 ? 99.172 62.970 1.076 1.00 29.68 414 VAL A CA 1
ATOM 988 C C . VAL A 1 123 ? 99.197 63.157 -0.442 1.00 32.96 414 VAL A C 1
ATOM 989 O O . VAL A 1 123 ? 98.444 62.503 -1.160 1.00 32.66 414 VAL A O 1
ATOM 993 N N . SER A 1 124 ? 100.049 64.052 -0.921 1.00 37.29 415 SER A N 1
ATOM 994 C CA . SER A 1 124 ? 100.091 64.345 -2.351 1.00 36.06 415 SER A CA 1
ATOM 995 C C . SER A 1 124 ? 101.095 63.449 -3.070 1.00 48.48 415 SER A C 1
ATOM 996 O O . SER A 1 124 ? 100.998 63.230 -4.279 1.00 43.40 415 SER A O 1
ATOM 999 N N . THR A 1 125 ? 102.052 62.923 -2.313 1.00 45.24 416 THR A N 1
ATOM 1000 C CA . THR A 1 125 ? 103.159 62.166 -2.888 1.00 52.65 416 THR A CA 1
ATOM 1001 C C . THR A 1 125 ? 102.809 60.688 -3.048 1.00 53.34 416 THR A C 1
ATOM 1002 O O . THR A 1 125 ? 102.595 59.976 -2.073 1.00 53.04 416 THR A O 1
ATOM 1006 N N . ILE A 1 126 ? 102.768 60.232 -4.293 1.00 57.63 417 ILE A N 1
ATOM 1007 C CA . ILE A 1 126 ? 102.314 58.880 -4.609 1.00 61.89 417 ILE A CA 1
ATOM 1008 C C . ILE A 1 126 ? 103.168 57.793 -3.943 1.00 59.03 417 ILE A C 1
ATOM 1009 O O . ILE A 1 126 ? 102.643 56.785 -3.467 1.00 58.83 417 ILE A O 1
ATOM 1014 N N . GLU A 1 127 ? 104.478 58.008 -3.901 1.00 56.53 418 GLU A N 1
ATOM 1015 C CA . GLU A 1 127 ? 105.403 56.987 -3.427 1.00 56.02 418 GLU A CA 1
ATOM 1016 C C . GLU A 1 127 ? 105.387 56.820 -1.914 1.00 57.03 418 GLU A C 1
ATOM 1017 O O . GLU A 1 127 ? 105.745 55.755 -1.408 1.00 53.68 418 GLU A O 1
ATOM 1023 N N . GLU A 1 128 ? 104.985 57.866 -1.195 1.00 52.30 419 GLU A N 1
ATOM 1024 C CA . GLU A 1 128 ? 104.792 57.756 0.248 1.00 50.33 419 GLU A CA 1
ATOM 1025 C C . GLU A 1 128 ? 103.557 56.908 0.523 1.00 53.63 419 GLU A C 1
ATOM 1026 O O . GLU A 1 128 ? 102.507 57.129 -0.079 1.00 56.63 419 GLU A O 1
ATOM 1032 N N . ASP A 1 129 ? 103.692 55.936 1.419 1.00 47.40 420 ASP A N 1
ATOM 1033 C CA . ASP A 1 129 ? 102.593 55.042 1.772 1.00 51.93 420 ASP A CA 1
ATOM 1034 C C . ASP A 1 129 ? 102.389 54.991 3.290 1.00 49.30 420 ASP A C 1
ATOM 1035 O O . ASP A 1 129 ? 102.550 53.949 3.925 1.00 48.16 420 ASP A O 1
ATOM 1040 N N . VAL A 1 130 ? 102.045 56.134 3.864 1.00 38.01 421 VAL A N 1
ATOM 1041 C CA . VAL A 1 130 ? 101.868 56.237 5.309 1.00 40.35 421 VAL A CA 1
ATOM 1042 C C . VAL A 1 130 ? 100.463 55.800 5.703 1.00 38.84 421 VAL A C 1
ATOM 1043 O O . VAL A 1 130 ? 99.487 56.285 5.137 1.00 35.31 421 VAL A O 1
ATOM 1047 N N . THR A 1 131 ? 100.363 54.869 6.649 1.00 39.72 422 THR A N 1
ATOM 1048 C CA . THR A 1 131 ? 99.076 54.531 7.232 1.00 33.18 422 THR A CA 1
ATOM 1049 C C . THR A 1 131 ? 99.099 54.836 8.726 1.00 32.52 422 THR A C 1
ATOM 1050 O O . THR A 1 131 ? 100.131 54.717 9.391 1.00 32.09 422 THR A O 1
ATOM 1054 N N . VAL A 1 132 ? 97.956 55.267 9.241 1.00 30.50 423 VAL A N 1
ATOM 1055 C CA . VAL A 1 132 ? 97.858 55.602 10.657 1.00 31.89 423 VAL A CA 1
ATOM 1056 C C . VAL A 1 132 ? 96.580 54.987 11.203 1.00 30.62 423 VAL A C 1
ATOM 1057 O O . VAL A 1 132 ? 95.729 54.508 10.443 1.00 29.03 423 VAL A O 1
ATOM 1061 N N . GLU A 1 133 ? 96.455 54.977 12.523 1.00 27.86 424 GLU A N 1
ATOM 1062 C CA . GLU A 1 133 ? 95.285 54.401 13.171 1.00 27.37 424 GLU A CA 1
ATOM 1063 C C . GLU A 1 133 ? 94.635 55.449 14.057 1.00 28.12 424 GLU A C 1
ATOM 1064 O O . GLU A 1 133 ? 95.286 56.411 14.450 1.00 27.87 424 GLU A O 1
ATOM 1070 N N . TYR A 1 134 ? 93.354 55.263 14.368 1.00 26.89 425 TYR A N 1
ATOM 1071 C CA . TYR A 1 134 ? 92.652 56.222 15.210 1.00 27.73 425 TYR A CA 1
ATOM 1072 C C . TYR A 1 134 ? 91.430 55.584 15.847 1.00 27.44 425 TYR A C 1
ATOM 1073 O O . TYR A 1 134 ? 90.992 54.503 15.444 1.00 28.46 425 TYR A O 1
ATOM 1082 N N . GLY A 1 135 ? 90.865 56.272 16.831 1.00 27.23 426 GLY A N 1
ATOM 1083 C CA . GLY A 1 135 ? 89.640 55.803 17.445 1.00 26.68 426 GLY A CA 1
ATOM 1084 C C . GLY A 1 135 ? 88.466 56.693 17.105 1.00 24.50 426 GLY A C 1
ATOM 1085 O O . GLY A 1 135 ? 88.596 57.903 17.006 1.00 25.20 426 GLY A O 1
ATOM 1086 N N . ALA A 1 136 ? 87.306 56.079 16.893 1.00 26.88 427 ALA A N 1
ATOM 1087 C CA . ALA A 1 136 ? 86.070 56.818 16.675 1.00 26.45 427 ALA A CA 1
ATOM 1088 C C . ALA A 1 136 ? 84.885 55.949 17.070 1.00 33.17 427 ALA A C 1
ATOM 1089 O O . ALA A 1 136 ? 84.659 54.912 16.455 1.00 34.23 427 ALA A O 1
ATOM 1091 N N . ASP A 1 137 ? 84.144 56.362 18.099 1.00 31.38 428 ASP A N 1
ATOM 1092 C CA . ASP A 1 137 ? 82.877 55.699 18.433 1.00 34.66 428 ASP A CA 1
ATOM 1093 C C . ASP A 1 137 ? 82.108 56.478 19.489 1.00 34.15 428 ASP A C 1
ATOM 1094 O O . ASP A 1 137 ? 82.620 57.431 20.070 1.00 30.59 428 ASP A O 1
ATOM 1099 N N . ILE A 1 138 ? 80.863 56.079 19.729 1.00 34.91 429 ILE A N 1
ATOM 1100 C CA . ILE A 1 138 ? 80.082 56.711 20.786 1.00 35.21 429 ILE A CA 1
ATOM 1101 C C . ILE A 1 138 ? 80.497 56.116 22.123 1.00 32.28 429 ILE A C 1
ATOM 1102 O O . ILE A 1 138 ? 81.147 55.068 22.154 1.00 35.43 429 ILE A O 1
ATOM 1107 N N . ALA A 1 139 ? 80.166 56.791 23.225 1.00 31.88 430 ALA A N 1
ATOM 1108 C CA . ALA A 1 139 ? 80.566 56.302 24.548 1.00 37.14 430 ALA A CA 1
ATOM 1109 C C . ALA A 1 139 ? 80.051 54.897 24.807 1.00 42.25 430 ALA A C 1
ATOM 1110 O O . ALA A 1 139 ? 78.969 54.533 24.357 1.00 40.57 430 ALA A O 1
ATOM 1112 N N . SER A 1 140 ? 80.834 54.117 25.541 1.00 42.04 431 SER A N 1
ATOM 1113 C CA . SER A 1 140 ? 80.451 52.758 25.891 1.00 45.05 431 SER A CA 1
ATOM 1114 C C . SER A 1 140 ? 81.035 52.412 27.247 1.00 46.61 431 SER A C 1
ATOM 1115 O O . SER A 1 140 ? 81.830 53.170 27.796 1.00 43.58 431 SER A O 1
ATOM 1118 N N . LYS A 1 141 ? 80.664 51.255 27.775 1.00 44.58 432 LYS A N 1
ATOM 1119 C CA . LYS A 1 141 ? 81.208 50.805 29.048 1.00 50.48 432 LYS A CA 1
ATOM 1120 C C . LYS A 1 141 ? 82.721 50.585 28.934 1.00 46.54 432 LYS A C 1
ATOM 1121 O O . LYS A 1 141 ? 83.440 50.661 29.929 1.00 45.41 432 LYS A O 1
ATOM 1123 N N . GLU A 1 142 ? 83.199 50.345 27.712 1.00 46.10 433 GLU A N 1
ATOM 1124 C CA . GLU A 1 142 ? 84.623 50.117 27.459 1.00 41.02 433 GLU A CA 1
ATOM 1125 C C . GLU A 1 142 ? 85.433 51.419 27.374 1.00 44.66 433 GLU A C 1
ATOM 1126 O O . GLU A 1 142 ? 86.637 51.438 27.665 1.00 38.70 433 GLU A O 1
ATOM 1128 N N . PHE A 1 143 ? 84.767 52.496 26.964 1.00 41.26 434 PHE A N 1
ATOM 1129 C CA . PHE A 1 143 ? 85.404 53.797 26.763 1.00 41.76 434 PHE A CA 1
ATOM 1130 C C . PHE A 1 143 ? 84.312 54.863 26.847 1.00 42.44 434 PHE A C 1
ATOM 1131 O O . PHE A 1 143 ? 83.548 55.042 25.903 1.00 36.50 434 PHE A O 1
ATOM 1139 N N . GLY A 1 144 ? 84.225 55.556 27.982 1.00 37.10 435 GLY A N 1
ATOM 1140 C CA . GLY A 1 144 ? 83.142 56.500 28.209 1.00 36.30 435 GLY A CA 1
ATOM 1141 C C . GLY A 1 144 ? 83.461 57.943 27.867 1.00 35.44 435 GLY A C 1
ATOM 1142 O O . GLY A 1 144 ? 84.577 58.257 27.442 1.00 36.26 435 GLY A O 1
ATOM 1143 N N . SER A 1 145 ? 82.474 58.816 28.051 1.00 29.72 436 SER A N 1
ATOM 1144 C CA . SER A 1 145 ? 82.634 60.254 27.840 1.00 32.89 436 SER A CA 1
ATOM 1145 C C . SER A 1 145 ? 83.782 60.850 28.649 1.00 35.37 436 SER A C 1
ATOM 1146 O O . SER A 1 145 ? 84.069 60.417 29.772 1.00 32.96 436 SER A O 1
ATOM 1149 N N . GLY A 1 146 ? 84.424 61.867 28.086 1.00 28.43 437 GLY A N 1
ATOM 1150 C CA . GLY A 1 146 ? 85.444 62.588 28.821 1.00 30.74 437 GLY A CA 1
ATOM 1151 C C . GLY A 1 146 ? 84.840 63.605 29.777 1.00 32.13 437 GLY A C 1
ATOM 1152 O O . GLY A 1 146 ? 85.552 64.163 30.613 1.00 31.53 437 GLY A O 1
ATOM 1153 N N . PHE A 1 147 ? 83.539 63.872 29.639 1.00 26.09 438 PHE A N 1
ATOM 1154 C CA . PHE A 1 147 ? 82.847 64.764 30.570 1.00 31.45 438 PHE A CA 1
ATOM 1155 C C . PHE A 1 147 ? 82.212 63.950 31.700 1.00 32.16 438 PHE A C 1
ATOM 1156 O O . PHE A 1 147 ? 81.963 62.756 31.533 1.00 31.84 438 PHE A O 1
ATOM 1164 N N . PRO A 1 148 ? 81.942 64.600 32.851 1.00 29.29 439 PRO A N 1
ATOM 1165 C CA . PRO A 1 148 ? 81.268 63.902 33.948 1.00 37.91 439 PRO A CA 1
ATOM 1166 C C . PRO A 1 148 ? 79.856 63.505 33.555 1.00 37.44 439 PRO A C 1
ATOM 1167 O O . PRO A 1 148 ? 79.130 64.304 32.956 1.00 35.49 439 PRO A O 1
ATOM 1171 N N . VAL A 1 149 ? 79.484 62.278 33.893 1.00 38.29 440 VAL A N 1
ATOM 1172 C CA . VAL A 1 149 ? 78.133 61.784 33.686 1.00 43.59 440 VAL A CA 1
ATOM 1173 C C . VAL A 1 149 ? 77.660 61.169 35.000 1.00 50.53 440 VAL A C 1
ATOM 1174 O O . VAL A 1 149 ? 78.479 60.778 35.829 1.00 49.55 440 VAL A O 1
ATOM 1178 N N . ARG A 1 150 ? 76.352 61.088 35.199 1.00 50.00 441 ARG A N 1
ATOM 1179 C CA . ARG A 1 150 ? 75.830 60.549 36.449 1.00 55.69 441 ARG A CA 1
ATOM 1180 C C . ARG A 1 150 ? 75.941 59.025 36.503 1.00 61.36 441 ARG A C 1
ATOM 1181 O O . ARG A 1 150 ? 75.673 58.328 35.521 1.00 57.63 441 ARG A O 1
ATOM 1189 N N . ASP A 1 151 ? 76.357 58.531 37.667 1.00 66.94 442 ASP A N 1
ATOM 1190 C CA . ASP A 1 151 ? 76.518 57.105 37.927 1.00 71.65 442 ASP A CA 1
ATOM 1191 C C . ASP A 1 151 ? 76.660 56.908 39.439 1.00 72.13 442 ASP A C 1
ATOM 1192 O O . ASP A 1 151 ? 75.955 56.095 40.040 1.00 79.33 442 ASP A O 1
ATOM 1197 N N . ILE A 1 154 ? 79.785 54.937 40.813 1.00 71.92 445 ILE A N 1
ATOM 1198 C CA . ILE A 1 154 ? 80.822 55.954 40.955 1.00 68.22 445 ILE A CA 1
ATOM 1199 C C . ILE A 1 154 ? 80.337 57.144 41.773 1.00 66.87 445 ILE A C 1
ATOM 1200 O O . ILE A 1 154 ? 79.363 57.800 41.406 1.00 63.99 445 ILE A O 1
ATOM 1205 N N . LYS A 1 155 ? 81.013 57.418 42.886 1.00 59.78 446 LYS A N 1
ATOM 1206 C CA . LYS A 1 155 ? 80.774 58.662 43.603 1.00 55.61 446 LYS A CA 1
ATOM 1207 C C . LYS A 1 155 ? 81.634 59.757 42.995 1.00 55.62 446 LYS A C 1
ATOM 1208 O O . LYS A 1 155 ? 82.852 59.615 42.884 1.00 50.65 446 LYS A O 1
ATOM 1214 N N . LEU A 1 156 ? 80.993 60.851 42.606 1.00 55.55 447 LEU A N 1
ATOM 1215 C CA . LEU A 1 156 ? 81.680 61.937 41.925 1.00 53.52 447 LEU A CA 1
ATOM 1216 C C . LEU A 1 156 ? 82.280 62.914 42.927 1.00 52.21 447 LEU A C 1
ATOM 1217 O O . LEU A 1 156 ? 81.729 63.115 44.007 1.00 50.18 447 LEU A O 1
ATOM 1222 N N . SER A 1 157 ? 83.412 63.510 42.563 1.00 51.17 448 SER A N 1
ATOM 1223 C CA . SER A 1 157 ? 83.991 64.605 43.336 1.00 53.98 448 SER A CA 1
ATOM 1224 C C . SER A 1 157 ? 83.116 65.848 43.189 1.00 52.25 448 SER A C 1
ATOM 1225 O O . SER A 1 157 ? 82.336 65.935 42.242 1.00 46.90 448 SER A O 1
ATOM 1228 N N . PRO A 1 158 ? 83.229 66.805 44.128 1.00 49.45 449 PRO A N 1
ATOM 1229 C CA . PRO A 1 158 ? 82.523 68.085 43.975 1.00 52.13 449 PRO A CA 1
ATOM 1230 C C . PRO A 1 158 ? 82.851 68.777 42.648 1.00 53.16 449 PRO A C 1
ATOM 1231 O O . PRO A 1 158 ? 81.956 69.341 42.018 1.00 46.69 449 PRO A O 1
ATOM 1235 N N . GLU A 1 159 ? 84.118 68.729 42.239 1.00 51.13 450 GLU A N 1
ATOM 1236 C CA . GLU A 1 159 ? 84.541 69.328 40.969 1.00 56.32 450 GLU A CA 1
ATOM 1237 C C . GLU A 1 159 ? 83.785 68.707 39.794 1.00 50.04 450 GLU A C 1
ATOM 1238 O O . GLU A 1 159 ? 83.289 69.422 38.921 1.00 48.19 450 GLU A O 1
ATOM 1240 N N . GLU A 1 160 ? 83.692 67.378 39.782 1.00 46.88 451 GLU A N 1
ATOM 1241 C CA . GLU A 1 160 ? 82.934 66.666 38.754 1.00 48.65 451 GLU A CA 1
ATOM 1242 C C . GLU A 1 160 ? 81.459 67.042 38.783 1.00 49.82 451 GLU A C 1
ATOM 1243 O O . GLU A 1 160 ? 80.845 67.265 37.738 1.00 38.19 451 GLU A O 1
ATOM 1249 N N . GLU A 1 161 ? 80.890 67.109 39.985 1.00 40.50 452 GLU A N 1
ATOM 1250 C CA . GLU A 1 161 ? 79.482 67.446 40.126 1.00 46.01 452 GLU A CA 1
ATOM 1251 C C . GLU A 1 161 ? 79.206 68.827 39.553 1.00 38.21 452 GLU A C 1
ATOM 1252 O O . GLU A 1 161 ? 78.142 69.063 38.979 1.00 38.44 452 GLU A O 1
ATOM 1258 N N . GLU A 1 162 ? 80.179 69.723 39.676 1.00 35.50 453 GLU A N 1
ATOM 1259 C CA . GLU A 1 162 ? 80.034 71.077 39.144 1.00 39.33 453 GLU A CA 1
ATOM 1260 C C . GLU A 1 162 ? 79.820 71.120 37.627 1.00 39.75 453 GLU A C 1
ATOM 1261 O O . GLU A 1 162 ? 79.234 72.063 37.115 1.00 40.89 453 GLU A O 1
ATOM 1267 N N . TYR A 1 163 ? 80.289 70.107 36.910 1.00 34.17 454 TYR A N 1
ATOM 1268 C CA . TYR A 1 163 ? 80.224 70.154 35.450 1.00 35.77 454 TYR A CA 1
ATOM 1269 C C . TYR A 1 163 ? 79.162 69.205 34.891 1.00 40.86 454 TYR A C 1
ATOM 1270 O O . TYR A 1 163 ? 78.987 69.108 33.677 1.00 34.21 454 TYR A O 1
ATOM 1279 N N . LEU A 1 164 ? 78.424 68.535 35.776 1.00 33.40 455 LEU A N 1
ATOM 1280 C CA . LEU A 1 164 ? 77.386 67.602 35.338 1.00 37.34 455 LEU A CA 1
ATOM 1281 C C . LEU A 1 164 ? 76.328 68.266 34.472 1.00 39.12 455 LEU A C 1
ATOM 1282 O O . LEU A 1 164 ? 75.894 67.710 33.471 1.00 39.47 455 LEU A O 1
ATOM 1287 N N . ASP A 1 165 ? 75.905 69.457 34.861 1.00 36.54 456 ASP A N 1
ATOM 1288 C CA . ASP A 1 165 ? 74.786 70.083 34.183 1.00 43.00 456 ASP A CA 1
ATOM 1289 C C . ASP A 1 165 ? 75.219 71.289 33.365 1.00 42.00 456 ASP A C 1
ATOM 1290 O O . ASP A 1 165 ? 74.395 72.121 32.995 1.00 42.78 456 ASP A O 1
ATOM 1295 N N . SER A 1 166 ? 76.512 71.382 33.073 1.00 35.13 457 SER A N 1
ATOM 1296 C CA . SER A 1 166 ? 76.996 72.459 32.223 1.00 36.58 457 SER A CA 1
ATOM 1297 C C . SER A 1 166 ? 76.373 72.363 30.842 1.00 29.87 457 SER A C 1
ATOM 1298 O O . SER A 1 166 ? 76.230 71.277 30.297 1.00 30.50 457 SER A O 1
ATOM 1301 N N . GLY A 1 167 ? 76.008 73.506 30.277 1.00 31.77 458 GLY A N 1
ATOM 1302 C CA . GLY A 1 167 ? 75.544 73.544 28.903 1.00 34.77 458 GLY A CA 1
ATOM 1303 C C . GLY A 1 167 ? 76.633 73.127 27.922 1.00 37.93 458 GLY A C 1
ATOM 1304 O O . GLY A 1 167 ? 76.341 72.688 26.815 1.00 35.82 458 GLY A O 1
ATOM 1305 N N . TRP A 1 168 ? 77.892 73.247 28.337 1.00 31.53 459 TRP A N 1
ATOM 1306 C CA . TRP A 1 168 ? 79.021 72.889 27.473 1.00 33.95 459 TRP A CA 1
ATOM 1307 C C . TRP A 1 168 ? 79.554 71.479 27.734 1.00 30.67 459 TRP A C 1
ATOM 1308 O O . TRP A 1 168 ? 80.496 71.034 27.080 1.00 30.16 459 TRP A O 1
ATOM 1319 N N . ASN A 1 169 ? 78.960 70.775 28.695 1.00 28.54 460 ASN A N 1
ATOM 1320 C CA . ASN A 1 169 ? 79.152 69.335 28.826 1.00 27.13 460 ASN A CA 1
ATOM 1321 C C . ASN A 1 169 ? 78.386 68.698 27.676 1.00 35.13 460 ASN A C 1
ATOM 1322 O O . ASN A 1 169 ? 77.156 68.705 27.674 1.00 32.77 460 ASN A O 1
ATOM 1327 N N . LEU A 1 170 ? 79.101 68.157 26.690 1.00 29.54 461 LEU A N 1
ATOM 1328 C CA . LEU A 1 170 ? 78.449 67.752 25.445 1.00 29.85 461 LEU A CA 1
ATOM 1329 C C . LEU A 1 170 ? 77.429 66.616 25.590 1.00 35.56 461 LEU A C 1
ATOM 1330 O O . LEU A 1 170 ? 76.621 66.388 24.689 1.00 33.63 461 LEU A O 1
ATOM 1335 N N . AS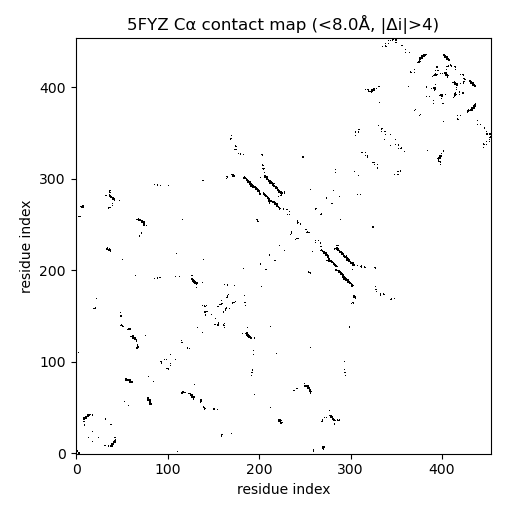N A 1 171 ? 77.447 65.909 26.712 1.00 34.56 462 ASN A N 1
ATOM 1336 C CA . ASN A 1 171 ? 76.384 64.939 26.967 1.00 36.70 462 ASN A CA 1
ATOM 1337 C C . ASN A 1 171 ? 75.013 65.581 27.112 1.00 40.29 462 ASN A C 1
ATOM 1338 O O . ASN A 1 171 ? 73.995 64.965 26.801 1.00 47.70 462 ASN A O 1
ATOM 1343 N N . ASN A 1 172 ? 74.995 66.822 27.577 1.00 34.21 463 ASN A N 1
ATOM 1344 C CA . ASN A 1 172 ? 73.761 67.559 27.801 1.00 42.83 463 ASN A CA 1
ATOM 1345 C C . ASN A 1 172 ? 73.175 68.204 26.554 1.00 54.13 463 ASN A C 1
ATOM 1346 O O . ASN A 1 172 ? 71.957 68.368 26.453 1.00 44.37 463 ASN A O 1
ATOM 1351 N N . MET A 1 173 ? 74.043 68.587 25.620 1.00 53.69 464 MET A N 1
ATOM 1352 C CA . MET A 1 173 ? 73.616 69.380 24.469 1.00 58.36 464 MET A CA 1
ATOM 1353 C C . MET A 1 173 ? 72.374 68.835 23.765 1.00 56.04 464 MET A C 1
ATOM 1354 O O . MET A 1 173 ? 71.499 69.619 23.398 1.00 60.40 464 MET A O 1
ATOM 1359 N N . PRO A 1 174 ? 72.284 67.502 23.573 1.00 53.63 465 PRO A N 1
ATOM 1360 C CA . PRO A 1 174 ? 71.030 67.007 23.003 1.00 51.17 465 PRO A CA 1
ATOM 1361 C C . PRO A 1 174 ? 69.797 67.371 23.827 1.00 64.80 465 PRO A C 1
ATOM 1362 O O . PRO A 1 174 ? 68.926 68.080 23.322 1.00 61.99 465 PRO A O 1
ATOM 1366 N N . VAL A 1 175 ? 69.751 66.914 25.078 1.00 61.28 4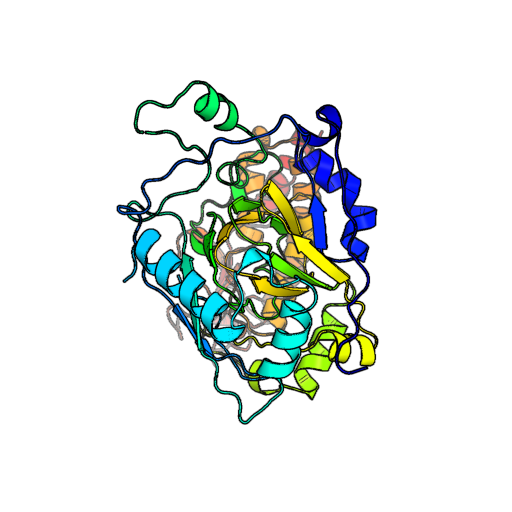66 VAL A N 1
ATOM 1367 C CA . VAL A 1 175 ? 68.548 66.995 25.904 1.00 50.85 466 VAL A CA 1
ATOM 1368 C C . VAL A 1 175 ? 68.169 68.393 26.392 1.00 53.86 466 VAL A C 1
ATOM 1369 O O . VAL A 1 175 ? 67.280 68.521 27.232 1.00 56.51 466 VAL A O 1
ATOM 1373 N N . MET A 1 176 ? 68.809 69.440 25.882 1.00 46.25 467 MET A N 1
ATOM 1374 C CA . MET A 1 176 ? 68.486 70.791 26.347 1.00 54.82 467 MET A CA 1
ATOM 1375 C C . MET A 1 176 ? 67.332 71.450 25.581 1.00 60.40 467 MET A C 1
ATOM 1376 O O . MET A 1 176 ? 66.928 70.977 24.519 1.00 62.58 467 MET A O 1
ATOM 1381 N N . GLU A 1 177 ? 66.813 72.548 26.135 1.00 66.99 468 GLU A N 1
ATOM 1382 C CA . GLU A 1 177 ? 65.543 73.130 25.682 1.00 70.78 468 GLU A CA 1
ATOM 1383 C C . GLU A 1 177 ? 65.638 73.867 24.342 1.00 71.83 468 GLU A C 1
ATOM 1384 O O . GLU A 1 177 ? 64.698 73.829 23.546 1.00 68.94 468 GLU A O 1
ATOM 1390 N N . GLN A 1 178 ? 66.763 74.532 24.090 1.00 66.87 469 GLN A N 1
ATOM 1391 C CA . GLN A 1 178 ? 66.932 75.282 22.851 1.00 58.94 469 GLN A CA 1
ATOM 1392 C C . GLN A 1 178 ? 67.433 74.362 21.743 1.00 50.99 469 GLN A C 1
ATOM 1393 O O . GLN A 1 178 ? 67.619 74.779 20.597 1.00 47.74 469 GLN A O 1
ATOM 1399 N N . SER A 1 179 ? 67.642 73.101 22.093 1.00 51.41 470 SER A N 1
ATOM 1400 C CA . SER A 1 179 ? 68.000 72.084 21.119 1.00 45.76 470 SER A CA 1
ATOM 1401 C C . SER A 1 179 ? 66.748 71.458 20.506 1.00 60.81 470 SER A C 1
ATOM 1402 O O . SER A 1 179 ? 65.695 71.407 21.148 1.00 61.19 470 SER A O 1
ATOM 1405 N N . VAL A 1 180 ? 66.872 70.971 19.274 1.00 48.59 471 VAL A N 1
ATOM 1406 C CA . VAL A 1 180 ? 65.715 70.506 18.513 1.00 47.62 471 VAL A CA 1
ATOM 1407 C C . VAL A 1 180 ? 65.806 68.995 18.228 1.00 50.56 471 VAL A C 1
ATOM 1408 O O . VAL A 1 180 ? 64.791 68.294 18.220 1.00 50.28 471 VAL A O 1
ATOM 1412 N N . LEU A 1 181 ? 67.023 68.480 18.037 1.00 47.20 472 LEU A N 1
ATOM 1413 C CA . LEU A 1 181 ? 67.239 67.029 17.967 1.00 40.43 472 LEU A CA 1
ATOM 1414 C C . LEU A 1 181 ? 66.836 66.361 19.276 1.00 51.04 472 LEU A C 1
ATOM 1415 O O . LEU A 1 181 ? 66.663 65.143 19.337 1.00 49.88 472 LEU A O 1
ATOM 1420 N N . ALA A 1 182 ? 66.734 67.178 20.321 1.00 51.26 473 ALA A N 1
ATOM 1421 C CA . ALA A 1 182 ? 66.262 66.773 21.639 1.00 57.41 473 ALA A CA 1
ATOM 1422 C C . ALA A 1 182 ? 64.978 65.977 21.581 1.00 51.12 473 ALA A C 1
ATOM 1423 O O . ALA A 1 182 ? 64.854 64.912 22.187 1.00 58.92 473 ALA A O 1
ATOM 1425 N N . HIS A 1 183 ? 64.011 66.524 20.860 1.00 58.07 474 HIS A N 1
ATOM 1426 C CA . HIS A 1 183 ? 62.643 66.041 20.928 1.00 57.80 474 HIS A CA 1
ATOM 1427 C C . HIS A 1 183 ? 62.405 64.794 20.089 1.00 54.99 474 HIS A C 1
ATOM 1428 O O . HIS A 1 183 ? 61.386 64.120 20.249 1.00 56.40 474 HIS A O 1
ATOM 1435 N N . ILE A 1 184 ? 63.337 64.492 19.191 1.00 44.79 475 ILE A N 1
ATOM 1436 C CA . ILE A 1 184 ? 63.221 63.306 18.356 1.00 50.03 475 ILE A CA 1
ATOM 1437 C C . ILE A 1 184 ? 63.112 62.057 19.230 1.00 59.67 475 ILE A C 1
ATOM 1438 O O . ILE A 1 184 ? 64.022 61.733 19.998 1.00 54.33 475 ILE A O 1
ATOM 1443 N N . THR A 1 185 ? 61.975 61.377 19.131 1.00 59.27 476 THR A N 1
ATOM 1444 C CA . THR A 1 185 ? 61.741 60.188 19.934 1.00 63.37 476 THR A CA 1
ATOM 1445 C C . THR A 1 185 ? 62.343 58.989 19.218 1.00 61.31 476 THR A C 1
ATOM 1446 O O . THR A 1 185 ? 62.743 58.013 19.850 1.00 63.26 476 THR A O 1
ATOM 1450 N N . ALA A 1 186 ? 62.411 59.076 17.892 1.00 63.81 477 ALA A N 1
ATOM 1451 C CA . ALA A 1 186 ? 63.186 58.126 17.109 1.00 61.64 477 ALA A CA 1
ATOM 1452 C C . ALA A 1 186 ? 64.609 58.119 17.650 1.00 70.44 477 ALA A C 1
ATOM 1453 O O . ALA A 1 186 ? 65.186 59.176 17.915 1.00 71.01 477 ALA A O 1
ATOM 1455 N N . ASP A 1 187 ? 65.174 56.939 17.856 1.00 73.40 478 ASP A N 1
ATOM 1456 C CA . ASP A 1 187 ? 66.502 56.892 18.440 1.00 73.70 478 ASP A CA 1
ATOM 1457 C C . ASP A 1 187 ? 67.568 56.762 17.365 1.00 74.74 478 ASP A C 1
ATOM 1458 O O . ASP A 1 187 ? 67.758 55.709 16.749 1.00 77.82 478 ASP A O 1
ATOM 1463 N N . ILE A 1 188 ? 68.250 57.881 17.163 1.00 65.66 479 ILE A N 1
ATOM 1464 C CA . ILE A 1 188 ? 69.277 58.038 16.156 1.00 61.66 479 ILE A CA 1
ATOM 1465 C C . ILE A 1 188 ? 70.632 58.187 16.850 1.00 63.07 479 ILE A C 1
ATOM 1466 O O . ILE A 1 188 ? 71.309 59.215 16.713 1.00 50.64 479 ILE A O 1
ATOM 1471 N N . CYS A 1 189 ? 71.003 57.147 17.598 1.00 59.28 480 CYS A N 1
ATOM 1472 C CA . CYS A 1 189 ? 72.187 57.149 18.458 1.00 58.11 480 CYS A CA 1
ATOM 1473 C C . CYS A 1 189 ? 73.418 57.740 17.782 1.00 55.61 480 CYS A C 1
ATOM 1474 O O . CYS A 1 189 ? 74.075 58.623 18.339 1.00 45.20 480 CYS A O 1
ATOM 1477 N N . GLY A 1 190 ? 73.707 57.260 16.575 1.00 56.23 481 GLY A N 1
ATOM 1478 C CA . GLY A 1 190 ? 74.841 57.733 15.804 1.00 51.42 481 GLY A CA 1
ATOM 1479 C C . GLY A 1 190 ? 74.872 59.234 15.606 1.00 55.79 481 GLY A C 1
ATOM 1480 O O . GLY A 1 190 ? 75.946 59.829 15.482 1.00 51.42 481 GLY A O 1
ATOM 1481 N N . MET A 1 191 ? 73.701 59.862 15.592 1.00 49.96 482 MET A N 1
ATOM 1482 C CA . MET A 1 191 ? 73.651 61.293 15.326 1.00 50.88 482 MET A CA 1
ATOM 1483 C C . MET A 1 191 ? 73.497 62.184 16.560 1.00 45.89 482 MET A C 1
ATOM 1484 O O . MET A 1 191 ? 74.030 63.289 16.578 1.00 48.06 482 MET A O 1
ATOM 1489 N N . LYS A 1 192 ? 72.778 61.729 17.581 1.00 47.84 483 LYS A N 1
ATOM 1490 C CA . LYS A 1 192 ? 72.468 62.587 18.728 1.00 46.72 483 LYS A CA 1
ATOM 1491 C C . LYS A 1 192 ? 73.416 62.389 19.926 1.00 46.29 483 LYS A C 1
ATOM 1492 O O . LYS A 1 192 ? 73.490 63.237 20.823 1.00 45.74 483 LYS A O 1
ATOM 1498 N N . LEU A 1 193 ? 74.120 61.262 19.958 1.00 41.35 484 LEU A N 1
ATOM 1499 C CA . LEU A 1 193 ? 75.048 60.994 21.059 1.00 37.83 484 LEU A CA 1
ATOM 1500 C C . LEU A 1 193 ? 76.433 61.523 20.708 1.00 30.52 484 LEU A C 1
ATOM 1501 O O . LEU A 1 193 ? 76.780 61.586 19.532 1.00 34.23 484 LEU A O 1
ATOM 1506 N N . PRO A 1 194 ? 77.229 61.899 21.724 1.00 29.79 485 PRO A N 1
ATOM 1507 C CA . PRO A 1 194 ? 78.596 62.346 21.423 1.00 25.15 485 PRO A CA 1
ATOM 1508 C C . PRO A 1 194 ? 79.484 61.219 20.922 1.00 26.78 485 PRO A C 1
ATOM 1509 O O . PRO A 1 194 ? 79.326 60.052 21.318 1.00 29.70 485 PRO A O 1
ATOM 1513 N N . TRP A 1 195 ? 80.404 61.573 20.024 1.00 27.88 486 TRP A N 1
ATOM 1514 C CA . TRP A 1 195 ? 81.417 60.650 19.542 1.00 25.90 486 TRP A CA 1
ATOM 1515 C C . TRP A 1 195 ? 82.730 60.962 20.243 1.00 22.38 486 TRP A C 1
ATOM 1516 O O . TRP A 1 195 ? 83.019 62.131 20.529 1.00 26.23 486 TRP A O 1
ATOM 1527 N N . LEU A 1 196 ? 83.496 59.917 20.512 1.00 24.33 487 LEU A N 1
ATOM 1528 C CA . LEU A 1 196 ? 84.802 60.026 21.149 1.00 24.51 487 LEU A CA 1
ATOM 1529 C C . LEU A 1 196 ? 85.871 59.726 20.114 1.00 25.87 487 LEU A C 1
ATOM 1530 O O . LEU A 1 196 ? 85.774 58.721 19.414 1.00 27.06 487 LEU A O 1
ATOM 1535 N N . TYR A 1 197 ? 86.895 60.569 20.061 1.00 26.56 488 TYR A N 1
ATOM 1536 C CA . TYR A 1 197 ? 87.933 60.469 19.036 1.00 24.62 488 TYR A CA 1
ATOM 1537 C C . TYR A 1 197 ? 89.334 60.450 19.634 1.00 26.01 488 TYR A C 1
ATOM 1538 O O . TYR A 1 197 ? 89.783 61.463 20.160 1.00 27.58 488 TYR A O 1
ATOM 1547 N N . VAL A 1 198 ? 90.013 59.310 19.548 1.00 24.51 489 VAL A N 1
ATOM 1548 C CA . VAL A 1 198 ? 91.403 59.224 19.963 1.00 23.38 489 VAL A CA 1
ATOM 1549 C C . VAL A 1 198 ? 92.253 59.425 18.707 1.00 23.81 489 VAL A C 1
ATOM 1550 O O . VAL A 1 198 ? 92.125 58.662 17.752 1.00 25.37 489 VAL A O 1
ATOM 1554 N N . GLY A 1 199 ? 93.077 60.467 18.701 1.00 23.17 490 GLY A N 1
ATOM 1555 C CA . GLY A 1 199 ? 93.843 60.812 17.507 1.00 25.39 490 GLY A CA 1
ATOM 1556 C C . GLY A 1 199 ? 95.323 60.509 17.637 1.00 28.67 490 GLY A C 1
ATOM 1557 O O . GLY A 1 199 ? 95.829 60.297 18.741 1.00 23.95 490 GLY A O 1
ATOM 1558 N N . MET A 1 200 ? 96.005 60.433 16.496 1.00 26.33 491 MET A N 1
ATOM 1559 C CA . MET A 1 200 ? 97.466 60.391 16.484 1.00 26.13 491 MET A CA 1
ATOM 1560 C C . MET A 1 200 ? 97.938 61.292 15.342 1.00 29.52 491 MET A C 1
ATOM 1561 O O . MET A 1 200 ? 97.135 61.756 14.532 1.00 25.33 491 MET A O 1
ATOM 1566 N N . CYS A 1 201 ? 99.239 61.553 15.294 1.00 24.91 492 CYS A N 1
ATOM 1567 C CA . CYS A 1 201 ? 99.813 62.402 14.258 1.00 26.72 492 CYS A CA 1
ATOM 1568 C C . CYS A 1 201 ? 99.366 61.949 12.862 1.00 22.76 492 CYS A C 1
ATOM 1569 O O . CYS A 1 201 ? 99.499 60.780 12.509 1.00 28.47 492 CYS A O 1
ATOM 1572 N N . PHE A 1 202 ? 98.789 62.902 12.129 1.00 25.14 493 PHE A N 1
ATOM 1573 C CA . PHE A 1 202 ? 98.298 62.761 10.753 1.00 26.19 493 PHE A CA 1
ATOM 1574 C C . PHE A 1 202 ? 96.937 62.056 10.616 1.00 29.65 493 PHE A C 1
ATOM 1575 O O . PHE A 1 202 ? 96.371 62.056 9.520 1.00 25.62 493 PHE A O 1
ATOM 1583 N N . SER A 1 203 ? 96.392 61.458 11.683 1.00 28.55 494 SER A N 1
ATOM 1584 C CA . SER A 1 203 ? 95.092 60.811 11.52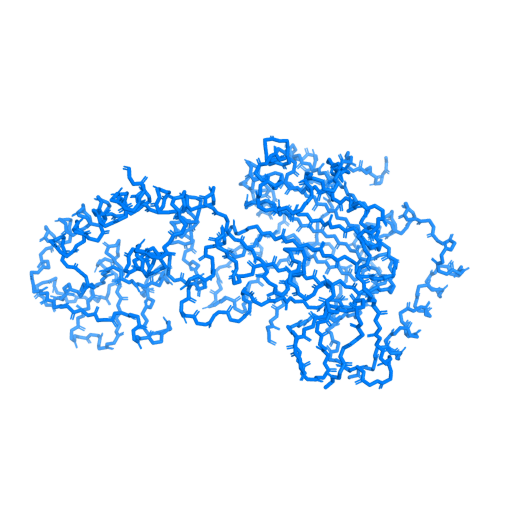3 1.00 25.75 494 SER A CA 1
ATOM 1585 C C . SER A 1 203 ? 94.107 61.932 11.189 1.00 24.30 494 SER A C 1
ATOM 1586 O O . SER A 1 203 ? 94.131 63.014 11.778 1.00 24.55 494 SER A O 1
ATOM 1589 N N A SER A 1 204 ? 93.248 61.694 10.213 0.44 23.86 495 SER A N 1
ATOM 1590 N N B SER A 1 204 ? 93.244 61.672 10.212 0.56 23.84 495 SER A N 1
ATOM 1591 C CA A SER A 1 204 ? 92.541 62.818 9.638 0.44 25.25 495 SER A CA 1
ATOM 1592 C CA B SER A 1 204 ? 92.569 62.755 9.512 0.56 25.41 495 SER A CA 1
ATOM 1593 C C A SER A 1 204 ? 91.069 62.535 9.388 0.44 24.25 495 SER A C 1
ATOM 1594 C C B SER A 1 204 ? 91.066 62.524 9.329 0.56 24.24 495 SER A C 1
ATOM 1595 O O A SER A 1 204 ? 90.647 61.385 9.267 0.44 27.95 495 SER A O 1
ATOM 1596 O O B SER A 1 204 ? 90.615 61.386 9.199 0.56 27.96 495 SER A O 1
ATOM 1601 N N . PHE A 1 205 ? 90.298 63.607 9.316 1.00 25.02 496 PHE A N 1
ATOM 1602 C CA . PHE A 1 205 ? 88.889 63.504 8.952 1.00 23.41 496 PHE A CA 1
ATOM 1603 C C . PHE A 1 205 ? 88.720 64.190 7.607 1.00 21.89 496 PHE A C 1
ATOM 1604 O O . PHE A 1 205 ? 89.127 65.339 7.413 1.00 24.36 496 PHE A O 1
ATOM 1612 N N . CYS A 1 206 ? 88.150 63.447 6.664 1.00 22.10 497 CYS A N 1
ATOM 1613 C CA . CYS A 1 206 ? 87.937 63.938 5.302 1.00 27.13 497 CYS A CA 1
ATOM 1614 C C . CYS A 1 206 ? 86.887 65.052 5.221 1.00 26.26 497 CYS A C 1
ATOM 1615 O O . CYS A 1 206 ? 86.098 65.246 6.144 1.00 26.78 497 CYS A O 1
ATOM 1618 N N . TRP A 1 207 ? 86.898 65.793 4.117 1.00 24.88 498 TRP A N 1
ATOM 1619 C CA . TRP A 1 207 ? 85.904 66.828 3.879 1.00 23.04 498 TRP A CA 1
ATOM 1620 C C . TRP A 1 207 ? 84.492 66.273 3.978 1.00 25.53 498 TRP A C 1
ATOM 1621 O O . TRP A 1 207 ? 84.151 65.271 3.342 1.00 24.16 498 TRP A O 1
ATOM 1632 N N . HIS A 1 208 ? 83.678 66.915 4.801 1.00 25.37 499 HIS A N 1
ATOM 1633 C CA . HIS A 1 208 ? 82.289 66.492 4.942 1.00 24.09 499 HIS A CA 1
ATOM 1634 C C . HIS A 1 208 ? 81.474 67.604 5.551 1.00 23.81 499 HIS A C 1
ATOM 1635 O O . HIS A 1 208 ? 82.012 68.563 6.103 1.00 22.71 499 HIS A O 1
ATOM 1642 N N . ILE A 1 209 ? 80.154 67.454 5.454 1.00 22.83 500 ILE A N 1
ATOM 1643 C CA . ILE A 1 209 ? 79.223 68.227 6.262 1.00 24.61 500 ILE A CA 1
ATOM 1644 C C . ILE A 1 209 ? 78.417 67.255 7.120 1.00 22.80 500 ILE A C 1
ATOM 1645 O O . ILE A 1 209 ? 78.387 66.048 6.853 1.00 24.17 500 ILE A O 1
ATOM 1650 N N . GLU A 1 210 ? 77.764 67.780 8.149 1.00 24.87 501 GLU A N 1
ATOM 1651 C CA . GLU A 1 210 ? 77.034 66.925 9.076 1.00 24.16 501 GLU A CA 1
ATOM 1652 C C . GLU A 1 210 ? 75.706 66.466 8.481 1.00 27.01 501 GLU A C 1
ATOM 1653 O O . GLU A 1 210 ? 75.120 67.156 7.643 1.00 24.85 501 GLU A O 1
ATOM 1659 N N . ASP A 1 211 ? 75.239 65.307 8.927 1.00 27.40 502 ASP A N 1
ATOM 1660 C CA . ASP A 1 211 ? 73.927 64.823 8.506 1.00 30.84 502 ASP A CA 1
ATOM 1661 C C . ASP A 1 211 ? 72.854 65.873 8.820 1.00 28.98 502 ASP A C 1
ATOM 1662 O O . ASP A 1 211 ? 72.921 66.558 9.846 1.00 23.81 502 ASP A O 1
ATOM 1667 N N . HIS A 1 212 ? 71.900 66.021 7.894 1.00 26.26 503 HIS A N 1
ATOM 1668 C CA . HIS A 1 212 ? 70.832 67.025 7.962 1.00 23.18 503 HIS A CA 1
ATOM 1669 C C . HIS A 1 212 ? 71.315 68.462 8.139 1.00 25.89 503 HIS A C 1
ATOM 1670 O O . HIS A 1 212 ? 70.574 69.320 8.626 1.00 24.64 503 HIS A O 1
ATOM 1677 N N . TRP A 1 213 ? 72.548 68.735 7.691 1.00 25.07 504 TRP A N 1
ATOM 1678 C CA . TRP A 1 213 ? 73.161 70.066 7.785 1.00 23.63 504 TRP A CA 1
ATOM 1679 C C . TRP A 1 213 ? 73.150 70.613 9.217 1.00 22.52 504 TRP A C 1
ATOM 1680 O O . TRP A 1 213 ? 73.012 71.812 9.444 1.00 24.10 504 TRP A O 1
ATOM 1691 N N . SER A 1 214 ? 73.309 69.729 10.180 1.00 25.24 505 SER A N 1
ATOM 1692 C CA . SER A 1 214 ? 73.306 70.177 11.570 1.00 27.40 505 SER A CA 1
ATOM 1693 C C . SER A 1 214 ? 74.577 70.958 11.935 1.00 25.32 505 SER A C 1
ATOM 1694 O O . SER A 1 214 ? 75.580 70.944 11.209 1.00 24.86 505 SER A O 1
ATOM 1697 N N . TYR A 1 215 ? 74.518 71.648 13.067 1.00 22.19 506 TYR A N 1
ATOM 1698 C CA . TYR A 1 215 ? 75.735 72.149 13.706 1.00 27.08 506 TYR A CA 1
ATOM 1699 C C . TYR A 1 215 ? 76.549 70.993 14.269 1.00 24.57 506 TYR A C 1
ATOM 1700 O O . TYR A 1 215 ? 76.019 69.910 14.498 1.00 23.64 506 TYR A O 1
ATOM 1709 N N . SER A 1 216 ? 77.834 71.228 14.554 1.00 23.51 507 SER A N 1
ATOM 1710 C CA . SER A 1 216 ? 78.541 70.330 15.445 1.00 22.04 507 SER A CA 1
ATOM 1711 C C . SER A 1 216 ? 79.416 71.165 16.369 1.00 23.21 507 SER A C 1
ATOM 1712 O O . SER A 1 216 ? 79.762 72.306 16.068 1.00 22.67 507 SER A O 1
ATOM 1715 N N . ILE A 1 217 ? 79.722 70.582 17.512 1.00 22.15 508 ILE A N 1
ATOM 1716 C CA . ILE A 1 217 ? 80.617 71.205 18.483 1.00 24.46 508 ILE A CA 1
ATOM 1717 C C . ILE A 1 217 ? 81.597 70.136 18.950 1.00 23.00 508 ILE A C 1
ATOM 1718 O O . ILE A 1 217 ? 81.224 68.992 19.217 1.00 22.37 508 ILE A O 1
ATOM 1723 N N A ASN A 1 218 ? 82.842 70.574 19.090 0.23 23.30 509 ASN A N 1
ATOM 1724 N N B ASN A 1 218 ? 82.892 70.485 18.980 0.77 23.29 509 ASN A N 1
ATOM 1725 C CA A ASN A 1 218 ? 83.975 69.702 19.262 0.23 23.97 509 ASN A CA 1
ATOM 1726 C CA B ASN A 1 218 ? 83.983 69.535 19.237 0.77 24.20 509 ASN A CA 1
ATOM 1727 C C A ASN A 1 218 ? 84.845 70.171 20.401 0.23 21.55 509 ASN A C 1
ATOM 1728 C C B ASN A 1 218 ? 84.825 70.113 20.359 0.77 21.46 509 ASN A C 1
ATOM 1729 O O A ASN A 1 218 ? 85.319 71.303 20.383 0.23 23.06 509 ASN A O 1
ATOM 1730 O O B ASN A 1 218 ? 85.215 71.278 20.288 0.77 22.82 509 ASN A O 1
ATOM 1739 N N . TYR A 1 219 ? 85.054 69.319 21.394 1.00 22.08 510 TYR A N 1
ATOM 1740 C CA . TYR A 1 219 ? 85.907 69.724 22.513 1.00 22.15 510 TYR A CA 1
ATOM 1741 C C . TYR A 1 219 ? 87.155 68.862 22.553 1.00 20.28 510 TYR A C 1
ATOM 1742 O O . TYR A 1 219 ? 87.068 67.637 22.558 1.00 22.79 510 TYR A O 1
ATOM 1751 N N . LEU A 1 220 ? 88.320 69.504 22.602 1.00 23.08 511 LEU A N 1
ATOM 1752 C CA . LEU A 1 220 ? 89.565 68.763 22.772 1.00 21.28 511 LEU A CA 1
ATOM 1753 C C . LEU A 1 220 ? 89.914 68.664 24.249 1.00 22.80 511 LEU A C 1
ATOM 1754 O O . LEU A 1 220 ? 90.317 69.654 24.848 1.00 25.80 511 LEU A O 1
ATOM 1759 N N . HIS A 1 221 ? 89.729 67.478 24.819 1.00 21.48 512 HIS A N 1
ATOM 1760 C CA . HIS A 1 221 ? 89.896 67.263 26.252 1.00 23.96 512 HIS A CA 1
ATOM 1761 C C . HIS A 1 221 ? 91.351 67.408 26.645 1.00 29.62 512 HIS A C 1
ATOM 1762 O O . HIS A 1 221 ? 91.706 68.097 27.614 1.00 23.60 512 HIS A O 1
ATOM 1769 N N A TRP A 1 222 ? 92.214 66.679 25.944 0.48 26.82 513 TRP A N 1
ATOM 1770 N N B TRP A 1 222 ? 92.189 66.831 25.802 0.52 26.79 513 TRP A N 1
ATOM 1771 C CA A TRP A 1 222 ? 93.645 66.731 26.232 0.48 26.53 513 TRP A CA 1
ATOM 1772 C CA B TRP A 1 222 ? 93.566 66.654 26.154 0.52 26.59 513 TRP A CA 1
ATOM 1773 C C A TRP A 1 222 ? 94.485 66.246 25.060 0.48 27.06 513 TRP A C 1
ATOM 1774 C C B TRP A 1 222 ? 94.434 66.417 24.916 0.52 27.12 513 TRP A C 1
ATOM 1775 O O A TRP A 1 222 ? 94.013 65.492 24.199 0.48 24.95 513 TRP A O 1
ATOM 1776 O O B TRP A 1 222 ? 93.931 65.990 23.874 0.52 22.48 513 TRP A O 1
ATOM 1797 N N . GLY A 1 223 ? 95.730 66.707 25.032 1.00 28.16 514 GLY A N 1
ATOM 1798 C CA . GLY A 1 223 ? 96.692 66.263 24.038 1.00 28.73 514 GLY A CA 1
ATOM 1799 C C . GLY A 1 223 ? 97.169 67.331 23.101 1.00 23.29 514 GLY A C 1
ATOM 1800 O O . GLY A 1 223 ? 96.917 68.524 23.279 1.00 28.64 514 GLY A O 1
ATOM 1801 N N . GLU A 1 224 ? 97.852 66.883 22.047 1.00 24.93 515 GLU A N 1
ATOM 1802 C CA . GLU A 1 224 ? 98.362 67.782 21.033 1.00 30.91 515 GLU A CA 1
ATOM 1803 C C . GLU A 1 224 ? 97.221 68.319 20.157 1.00 25.63 515 GLU A C 1
ATOM 1804 O O . GLU A 1 224 ? 96.142 67.712 20.107 1.00 26.24 515 GLU A O 1
ATOM 1810 N N . PRO A 1 225 ? 97.441 69.463 19.493 1.00 29.76 516 PRO A N 1
ATOM 1811 C CA . PRO A 1 225 ? 96.347 70.145 18.799 1.00 25.54 516 PRO A CA 1
ATOM 1812 C C . PRO A 1 225 ? 95.707 69.370 17.650 1.00 25.15 516 PRO A C 1
ATOM 1813 O O . PRO A 1 225 ? 96.231 68.364 17.149 1.00 26.55 516 PRO A O 1
ATOM 1817 N N . LYS A 1 226 ? 94.540 69.871 17.257 1.00 25.40 517 LYS A N 1
ATOM 1818 C CA . LYS A 1 226 ? 93.815 69.368 16.102 1.00 22.90 517 LYS A CA 1
ATOM 1819 C C . LYS A 1 226 ? 93.722 70.512 15.119 1.00 24.40 517 LYS A C 1
ATOM 1820 O O . LYS A 1 226 ? 93.301 71.620 15.462 1.00 24.94 517 LYS A O 1
ATOM 1826 N N . THR A 1 227 ? 94.169 70.256 13.893 1.00 22.73 518 THR A N 1
ATOM 1827 C CA . THR A 1 227 ? 94.205 71.269 12.863 1.00 22.96 518 THR A CA 1
ATOM 1828 C C . THR A 1 227 ? 92.943 71.141 12.012 1.00 19.57 518 THR A C 1
ATOM 1829 O O . THR A 1 227 ? 92.620 70.053 11.565 1.00 25.07 518 THR A O 1
ATOM 1833 N N . TRP A 1 228 ? 92.236 72.248 11.832 1.00 21.90 519 TRP A N 1
ATOM 1834 C CA . TRP A 1 228 ? 90.965 72.266 11.101 1.00 26.44 519 TRP A CA 1
ATOM 1835 C C . TRP A 1 228 ? 91.005 73.126 9.859 1.00 26.09 519 TRP A C 1
ATOM 1836 O O . TRP A 1 228 ? 91.661 74.166 9.847 1.00 26.93 519 TRP A O 1
ATOM 1847 N N . TYR A 1 229 ? 90.22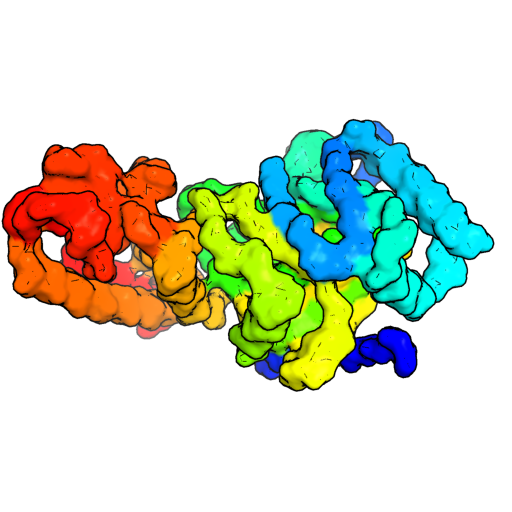8 72.737 8.847 1.00 20.94 520 TYR A N 1
ATOM 1848 C CA . TYR A 1 229 ? 89.918 73.611 7.738 1.00 21.54 520 TYR A CA 1
ATOM 1849 C C . TYR A 1 229 ? 88.416 73.689 7.614 1.00 24.69 520 TYR A C 1
ATOM 1850 O O . TYR A 1 229 ? 87.750 72.677 7.757 1.00 24.55 520 TYR A O 1
ATOM 1859 N N . GLY A 1 230 ? 87.902 74.886 7.371 1.00 24.29 521 GLY A N 1
ATOM 1860 C CA . GLY A 1 230 ? 86.463 75.069 7.240 1.00 25.76 521 GLY A CA 1
ATOM 1861 C C . GLY A 1 230 ? 86.052 75.975 6.101 1.00 27.92 521 GLY A C 1
ATOM 1862 O O . GLY A 1 230 ? 86.779 76.899 5.708 1.00 25.94 521 GLY A O 1
ATOM 1863 N N . VAL A 1 231 ? 84.862 75.704 5.566 1.00 23.22 522 VAL A N 1
ATOM 1864 C CA . VAL A 1 231 ? 84.289 76.480 4.469 1.00 25.63 522 VAL A CA 1
ATOM 1865 C C . VAL A 1 231 ? 82.900 76.937 4.895 1.00 26.66 522 VAL A C 1
ATOM 1866 O O . VAL A 1 231 ? 82.151 76.140 5.448 1.00 26.77 522 VAL A O 1
ATOM 1870 N N . PRO A 1 232 ? 82.554 78.212 4.661 1.00 26.85 523 PRO A N 1
ATOM 1871 C CA . PRO A 1 232 ? 81.210 78.682 5.026 1.00 31.25 523 PRO A CA 1
ATOM 1872 C C . PRO A 1 232 ? 80.104 77.958 4.254 1.00 29.13 523 PRO A C 1
ATOM 1873 O O . PRO A 1 232 ? 80.307 77.519 3.122 1.00 26.14 523 PRO A O 1
ATOM 1877 N N . GLY A 1 233 ? 78.936 77.832 4.874 1.00 28.60 524 GLY A N 1
ATOM 1878 C CA . GLY A 1 233 ? 77.816 77.170 4.234 1.00 29.05 524 GLY A CA 1
ATOM 1879 C C . GLY A 1 233 ? 77.419 77.755 2.885 1.00 30.14 524 GLY A C 1
ATOM 1880 O O . GLY A 1 233 ? 76.938 77.023 2.025 1.00 30.88 524 GLY A O 1
ATOM 1881 N N . TYR A 1 234 ? 77.625 79.054 2.681 1.00 31.62 525 TYR A N 1
ATOM 1882 C CA . TYR A 1 234 ? 77.208 79.664 1.422 1.00 35.58 525 TYR A CA 1
ATOM 1883 C C . TYR A 1 234 ? 78.030 79.145 0.237 1.00 34.35 525 TYR A C 1
ATOM 1884 O O . TYR A 1 234 ? 77.618 79.285 -0.912 1.00 36.55 525 TYR A O 1
ATOM 1893 N N . ALA A 1 235 ? 79.166 78.515 0.520 1.00 32.90 526 ALA A N 1
ATOM 1894 C CA . ALA A 1 235 ? 80.056 78.032 -0.536 1.00 32.70 526 ALA A CA 1
ATOM 1895 C C . ALA A 1 235 ? 80.048 76.516 -0.687 1.00 30.11 526 ALA A C 1
ATOM 1896 O O . ALA A 1 235 ? 80.892 75.959 -1.385 1.00 28.73 526 ALA A O 1
ATOM 1898 N N . ALA A 1 236 ? 79.107 75.842 -0.026 1.00 28.12 527 ALA A N 1
ATOM 1899 C CA . ALA A 1 236 ? 79.006 74.384 -0.102 1.00 29.71 527 ALA A CA 1
ATOM 1900 C C . ALA A 1 236 ? 78.916 73.855 -1.539 1.00 29.90 527 ALA A C 1
ATOM 1901 O O . ALA A 1 236 ? 79.617 72.914 -1.916 1.00 28.22 527 ALA A O 1
ATOM 1903 N N . GLU A 1 237 ? 78.026 74.442 -2.325 1.00 31.36 528 GLU A N 1
ATOM 1904 C CA . GLU A 1 237 ? 77.857 74.014 -3.707 1.00 38.81 528 GLU A CA 1
ATOM 1905 C C . GLU A 1 237 ? 79.117 74.274 -4.530 1.00 35.86 528 GLU A C 1
ATOM 1906 O O . GLU A 1 237 ? 79.478 73.456 -5.372 1.00 35.00 528 GLU A O 1
ATOM 1912 N N . GLN A 1 238 ? 79.783 75.401 -4.282 1.00 37.58 529 GLN A N 1
ATOM 1913 C CA . GLN A 1 238 ? 81.059 75.677 -4.948 1.00 36.36 529 GLN A CA 1
ATOM 1914 C C . GLN A 1 238 ? 82.057 74.566 -4.679 1.00 36.31 529 GLN A C 1
ATOM 1915 O O . GLN A 1 238 ? 82.726 74.102 -5.591 1.00 32.73 529 GLN A O 1
ATOM 1921 N N . LEU A 1 239 ? 82.167 74.154 -3.415 1.00 28.82 530 LEU A N 1
ATOM 1922 C CA . LEU A 1 239 ? 83.133 73.133 -3.040 1.00 30.79 530 LEU A CA 1
ATOM 1923 C C . LEU A 1 239 ? 82.810 71.822 -3.727 1.00 31.48 530 LEU A C 1
ATOM 1924 O O . LEU A 1 239 ? 83.699 71.121 -4.201 1.00 32.54 530 LEU A O 1
ATOM 1929 N N . GLU A 1 240 ? 81.529 71.478 -3.756 1.00 27.41 531 GLU A N 1
ATOM 1930 C CA . GLU A 1 240 ? 81.114 70.201 -4.307 1.00 30.01 531 GLU A CA 1
ATOM 1931 C C . GLU A 1 240 ? 81.402 70.144 -5.811 1.00 31.10 531 GLU A C 1
ATOM 1932 O O . GLU A 1 240 ? 81.791 69.104 -6.338 1.00 34.47 531 GLU A O 1
ATOM 1938 N N . ASN A 1 241 ? 81.233 71.272 -6.484 1.00 31.20 532 ASN A N 1
ATOM 1939 C CA . ASN A 1 241 ? 81.538 71.329 -7.911 1.00 33.52 532 ASN A CA 1
ATOM 1940 C C . ASN A 1 241 ? 83.029 71.119 -8.174 1.00 38.79 532 ASN A C 1
ATOM 1941 O O . ASN A 1 241 ? 83.405 70.469 -9.152 1.00 37.36 532 ASN A O 1
ATOM 1946 N N . VAL A 1 242 ? 83.872 71.634 -7.282 1.00 31.74 533 VAL A N 1
ATOM 1947 C CA . VAL A 1 242 ? 85.314 71.435 -7.388 1.00 35.82 533 VAL A CA 1
ATOM 1948 C C . VAL A 1 242 ? 85.662 69.969 -7.164 1.00 39.31 533 VAL A C 1
ATOM 1949 O O . VAL A 1 242 ? 86.439 69.367 -7.908 1.00 37.26 533 VAL A O 1
ATOM 1953 N N . MET A 1 243 ? 85.073 69.399 -6.121 1.00 34.64 534 MET A N 1
ATOM 1954 C CA . MET A 1 243 ? 85.237 67.989 -5.817 1.00 36.27 534 MET A CA 1
ATOM 1955 C C . MET A 1 243 ? 84.789 67.077 -6.956 1.00 40.33 534 MET A C 1
ATOM 1956 O O . MET A 1 243 ? 85.417 66.062 -7.224 1.00 40.72 534 MET A O 1
ATOM 1961 N N . LYS A 1 244 ? 83.694 67.430 -7.613 1.00 41.47 535 LYS A N 1
ATOM 1962 C CA . LYS A 1 244 ? 83.148 66.539 -8.623 1.00 47.87 535 LYS A CA 1
ATOM 1963 C C . LYS A 1 244 ? 84.040 66.536 -9.857 1.00 44.21 535 LYS A C 1
ATOM 1964 O O . LYS A 1 244 ? 84.140 65.526 -10.551 1.00 47.95 535 LYS A O 1
ATOM 1970 N N . LYS A 1 245 ? 84.697 67.658 -10.122 1.00 44.07 536 LYS A N 1
ATOM 1971 C CA . LYS A 1 245 ? 85.583 67.714 -11.270 1.00 49.05 536 LYS A CA 1
ATOM 1972 C C . LYS A 1 245 ? 86.883 66.957 -10.996 1.00 52.83 536 LYS A C 1
ATOM 1973 O O . LYS A 1 245 ? 87.437 66.321 -11.897 1.00 49.75 536 LYS A O 1
ATOM 1979 N N . LEU A 1 246 ? 87.359 67.005 -9.753 1.00 44.27 537 LEU A N 1
ATOM 1980 C CA . LEU A 1 246 ? 88.632 66.373 -9.403 1.00 43.28 537 LEU A CA 1
ATOM 1981 C C . LEU A 1 246 ? 88.504 64.956 -8.832 1.00 48.14 537 LEU A C 1
ATOM 1982 O O . LEU A 1 246 ? 89.445 64.168 -8.919 1.00 55.83 537 LEU A O 1
ATOM 1987 N N . ALA A 1 247 ? 87.358 64.625 -8.240 1.00 52.82 538 ALA A N 1
ATOM 1988 C CA . ALA A 1 247 ? 87.169 63.289 -7.661 1.00 52.82 538 ALA A CA 1
ATOM 1989 C C . ALA A 1 247 ? 85.753 62.744 -7.876 1.00 56.86 538 ALA A C 1
ATOM 1990 O O . ALA A 1 247 ? 85.008 62.549 -6.914 1.00 51.72 538 ALA A O 1
ATOM 1992 N N . PRO A 1 248 ? 85.393 62.460 -9.140 1.00 60.41 539 PRO A N 1
ATOM 1993 C CA . PRO A 1 248 ? 84.022 62.091 -9.531 1.00 57.33 539 PRO A CA 1
ATOM 1994 C C . PRO A 1 248 ? 83.491 60.837 -8.830 1.00 59.18 539 PRO A C 1
ATOM 1995 O O . PRO A 1 248 ? 82.283 60.711 -8.621 1.00 60.54 539 PRO A O 1
ATOM 1999 N N . GLU A 1 249 ? 84.395 59.937 -8.459 1.00 61.55 540 GLU A N 1
ATOM 2000 C CA . GLU A 1 249 ? 84.033 58.664 -7.842 1.00 57.31 540 GLU A CA 1
ATOM 2001 C C . GLU A 1 249 ? 83.275 58.855 -6.534 1.00 62.28 540 GLU A C 1
ATOM 2002 O O . GLU A 1 249 ? 82.538 57.968 -6.102 1.00 63.50 540 GLU A O 1
ATOM 2008 N N . LEU A 1 250 ? 83.454 60.012 -5.905 1.00 58.60 541 LEU A N 1
ATOM 2009 C CA . LEU A 1 250 ? 82.772 60.309 -4.651 1.00 56.79 541 LEU A CA 1
ATOM 2010 C C . LEU A 1 250 ? 81.289 60.553 -4.864 1.00 60.83 541 LEU A C 1
ATOM 2011 O O . LEU A 1 250 ? 80.512 60.585 -3.907 1.00 60.36 541 LEU A O 1
ATOM 2016 N N . PHE A 1 251 ? 80.896 60.736 -6.119 1.00 62.16 542 PHE A N 1
ATOM 2017 C CA . PHE A 1 251 ? 79.554 61.217 -6.409 1.00 59.93 542 PHE A CA 1
ATOM 2018 C C . PHE A 1 251 ? 78.661 60.182 -7.085 1.00 63.45 542 PHE A C 1
ATOM 2019 O O . PHE A 1 251 ? 77.526 60.486 -7.449 1.00 66.46 542 PHE A O 1
ATOM 2027 N N . VAL A 1 252 ? 79.160 58.960 -7.235 1.00 63.73 543 VAL A N 1
ATOM 2028 C CA . VAL A 1 252 ? 78.330 57.871 -7.735 1.00 65.93 543 VAL A CA 1
ATOM 2029 C C . VAL A 1 252 ? 77.296 57.496 -6.667 1.00 72.69 543 VAL A C 1
ATOM 2030 O O . VAL A 1 252 ? 77.559 57.618 -5.467 1.00 69.43 543 VAL A O 1
ATOM 2034 N N . SER A 1 253 ? 76.114 57.066 -7.101 1.00 72.52 544 SER A N 1
ATOM 2035 C CA . SER A 1 253 ? 75.052 56.689 -6.170 1.00 72.02 544 SER A CA 1
ATOM 2036 C C . SER A 1 253 ? 75.491 55.518 -5.302 1.00 69.35 544 SER A C 1
ATOM 2037 O O . SER A 1 253 ? 76.258 54.661 -5.739 1.00 65.45 544 SER A O 1
ATOM 2040 N N . GLN A 1 254 ? 75.010 55.490 -4.065 1.00 72.89 545 GLN A N 1
ATOM 2041 C CA . GLN A 1 254 ? 75.406 54.442 -3.136 1.00 73.91 545 GLN A CA 1
ATOM 2042 C C . GLN A 1 254 ? 74.182 53.787 -2.502 1.00 75.00 545 GLN A C 1
ATOM 2043 O O . GLN A 1 254 ? 73.168 54.450 -2.269 1.00 71.93 545 GLN A O 1
ATOM 2049 N N . PRO A 1 255 ? 74.273 52.472 -2.234 1.00 79.09 546 PRO A N 1
ATOM 2050 C CA . PRO A 1 255 ? 73.156 51.672 -1.719 1.00 77.12 546 PRO A CA 1
ATOM 2051 C C . PRO A 1 255 ? 72.564 52.187 -0.411 1.00 77.29 546 PRO A C 1
ATOM 2052 O O . PRO A 1 255 ? 71.371 51.982 -0.188 1.00 76.71 546 PRO A O 1
ATOM 2056 N N . ASP A 1 256 ? 73.369 52.833 0.431 1.00 74.34 547 ASP A N 1
ATOM 2057 C CA . ASP A 1 256 ? 72.885 53.292 1.733 1.00 73.97 547 ASP A CA 1
ATOM 2058 C C . ASP A 1 256 ? 73.767 54.361 2.379 1.00 72.85 547 ASP A C 1
ATOM 2059 O O . ASP A 1 256 ? 74.692 54.887 1.757 1.00 70.42 547 ASP A O 1
ATOM 2064 N N . LEU A 1 257 ? 73.463 54.671 3.637 1.00 71.40 548 LEU A N 1
ATOM 2065 C CA . LEU A 1 257 ? 74.181 55.696 4.388 1.00 71.88 548 LEU A CA 1
ATOM 2066 C C . LEU A 1 257 ? 75.527 55.202 4.898 1.00 72.61 548 LEU A C 1
ATOM 2067 O O . LEU A 1 257 ? 76.439 55.994 5.127 1.00 75.90 548 LEU A O 1
ATOM 2072 N N . LEU A 1 258 ? 75.646 53.890 5.079 1.00 75.51 549 LEU A N 1
ATOM 2073 C CA . LEU A 1 258 ? 76.890 53.293 5.559 1.00 77.54 549 LEU A CA 1
ATOM 2074 C C . LEU A 1 258 ? 77.886 53.097 4.418 1.00 74.74 549 LEU A C 1
ATOM 2075 O O . LEU A 1 258 ? 78.811 52.293 4.518 1.00 75.91 549 LEU A O 1
ATOM 2080 N N . HIS A 1 259 ? 77.694 53.840 3.336 1.00 69.54 550 HIS A N 1
ATOM 2081 C CA . HIS A 1 259 ? 78.525 53.674 2.157 1.00 71.17 550 HIS A CA 1
ATOM 2082 C C . HIS A 1 259 ? 78.946 55.012 1.552 1.00 65.96 550 HIS A C 1
ATOM 2083 O O . HIS A 1 259 ? 79.436 55.056 0.423 1.00 67.88 550 HIS A O 1
ATOM 2090 N N . GLN A 1 260 ? 78.756 56.097 2.297 1.00 60.01 551 GLN A N 1
ATOM 2091 C CA . GLN A 1 260 ? 79.173 57.416 1.832 1.00 54.92 551 GLN A CA 1
ATOM 2092 C C . GLN A 1 260 ? 80.678 57.451 1.602 1.00 49.02 551 GLN A C 1
ATOM 2093 O O . GLN A 1 260 ? 81.445 56.868 2.370 1.00 51.39 551 GLN A O 1
ATOM 2099 N N . LEU A 1 261 ? 81.095 58.139 0.546 1.00 44.52 552 LEU A N 1
ATOM 2100 C CA . LEU A 1 261 ? 82.511 58.264 0.228 1.00 39.96 552 LEU A CA 1
ATOM 2101 C C . LEU A 1 261 ? 82.978 59.688 0.482 1.00 35.29 552 LEU A C 1
ATOM 2102 O O . LEU A 1 261 ? 82.281 60.644 0.152 1.00 34.80 552 LEU A O 1
ATOM 2107 N N . VAL A 1 262 ? 84.164 59.821 1.070 1.00 34.02 553 VAL A N 1
ATOM 2108 C CA . VAL A 1 262 ? 84.732 61.132 1.370 1.00 33.47 553 VAL A CA 1
ATOM 2109 C C . VAL A 1 262 ? 86.225 61.139 1.033 1.00 28.91 553 VAL A C 1
ATOM 2110 O O . VAL A 1 262 ? 86.809 60.083 0.805 1.00 32.59 553 VAL A O 1
ATOM 2114 N N . THR A 1 263 ? 86.843 62.316 0.996 1.00 29.86 554 THR A N 1
ATOM 2115 C CA . THR A 1 263 ? 88.255 62.360 0.644 1.00 30.72 554 THR A CA 1
ATOM 2116 C C . THR A 1 263 ? 89.062 63.490 1.263 1.00 28.31 554 THR A C 1
ATOM 2117 O O . THR A 1 263 ? 88.528 64.493 1.737 1.00 28.27 554 THR A O 1
ATOM 2121 N N . ILE A 1 264 ? 90.373 63.288 1.238 1.00 29.69 555 ILE A N 1
ATOM 2122 C CA . ILE A 1 264 ? 91.353 64.307 1.570 1.00 26.93 555 ILE A CA 1
ATOM 2123 C C . ILE A 1 264 ? 91.588 65.210 0.366 1.00 32.61 555 ILE A C 1
ATOM 2124 O O . ILE A 1 264 ? 91.760 64.722 -0.746 1.00 32.14 555 ILE A O 1
ATOM 2129 N N . MET A 1 265 ? 91.564 66.520 0.576 1.00 28.67 556 MET A N 1
ATOM 2130 C CA . MET A 1 265 ? 91.888 67.465 -0.492 1.00 31.11 556 MET A CA 1
ATOM 2131 C C . MET A 1 265 ? 92.535 68.727 0.058 1.00 31.97 556 MET A C 1
ATOM 2132 O O . MET A 1 265 ? 92.050 69.338 1.007 1.00 26.37 556 MET A O 1
ATOM 2137 N N . ASN A 1 266 ? 93.664 69.096 -0.538 1.00 28.47 557 ASN A N 1
ATOM 2138 C CA . ASN A 1 266 ? 94.394 70.292 -0.151 1.00 28.26 557 ASN A CA 1
ATOM 2139 C C . ASN A 1 266 ? 93.533 71.541 -0.178 1.00 27.52 557 ASN A C 1
ATOM 2140 O O . ASN A 1 266 ? 92.911 71.838 -1.203 1.00 29.30 557 ASN A O 1
ATOM 2145 N N . PRO A 1 267 ? 93.481 72.281 0.941 1.00 27.35 558 PRO A N 1
ATOM 2146 C CA . PRO A 1 267 ? 92.677 73.508 0.914 1.00 28.29 558 PRO A CA 1
ATOM 2147 C C . PRO A 1 267 ? 93.168 74.521 -0.115 1.00 31.54 558 PRO A C 1
ATOM 2148 O O . PRO A 1 267 ? 92.361 75.325 -0.562 1.00 29.26 558 PRO A O 1
ATOM 2152 N N . ASN A 1 268 ? 94.447 74.479 -0.501 1.00 28.00 559 ASN A N 1
ATOM 2153 C CA . ASN A 1 268 ? 94.933 75.414 -1.518 1.00 33.64 559 ASN A CA 1
ATOM 2154 C C . ASN A 1 268 ? 94.256 75.156 -2.862 1.00 30.50 559 ASN A C 1
ATOM 2155 O O . ASN A 1 268 ? 94.077 76.069 -3.672 1.00 34.96 559 ASN A O 1
ATOM 2160 N N . THR A 1 269 ? 93.886 73.904 -3.097 1.00 29.73 560 THR A N 1
ATOM 2161 C CA . THR A 1 269 ? 93.195 73.536 -4.325 1.00 32.22 560 THR A CA 1
ATOM 2162 C C . THR A 1 269 ? 91.821 74.189 -4.350 1.00 35.49 560 THR A C 1
ATOM 2163 O O . THR A 1 269 ? 91.404 74.742 -5.360 1.00 33.14 560 THR A O 1
ATOM 2167 N N . LEU A 1 270 ? 91.124 74.153 -3.218 1.00 28.86 561 LEU A N 1
ATOM 2168 C CA . LEU A 1 270 ? 89.844 74.840 -3.112 1.00 30.64 561 LEU A CA 1
ATOM 2169 C C . LEU A 1 270 ? 89.990 76.351 -3.277 1.00 30.63 561 LEU A C 1
ATOM 2170 O O . LEU A 1 270 ? 89.207 76.988 -3.985 1.00 32.81 561 LEU A O 1
ATOM 2175 N N . MET A 1 271 ? 90.999 76.916 -2.614 1.00 28.76 562 MET A N 1
ATOM 2176 C CA . MET A 1 271 ? 91.275 78.342 -2.675 1.00 29.97 562 MET A CA 1
ATOM 2177 C C . MET A 1 271 ? 91.619 78.795 -4.092 1.00 34.39 562 MET A C 1
ATOM 2178 O O . MET A 1 271 ? 91.265 79.901 -4.505 1.00 33.42 562 MET A O 1
ATOM 2183 N N . THR A 1 272 ? 92.287 77.926 -4.834 1.00 33.20 563 THR A N 1
ATOM 2184 C CA . THR A 1 272 ? 92.619 78.214 -6.229 1.00 38.51 563 THR A CA 1
ATOM 2185 C C . THR A 1 272 ? 91.346 78.321 -7.061 1.00 41.17 563 THR A C 1
ATOM 2186 O O . THR A 1 272 ? 91.268 79.112 -8.006 1.00 39.74 563 THR A O 1
ATOM 2190 N N . HIS A 1 273 ? 90.335 77.545 -6.682 1.00 37.15 564 HIS A N 1
ATOM 2191 C CA . HIS A 1 273 ? 89.068 77.558 -7.393 1.00 37.31 564 HIS A CA 1
ATOM 2192 C C . HIS A 1 273 ? 88.057 78.489 -6.739 1.00 39.35 564 HIS A C 1
ATOM 2193 O O . HIS A 1 273 ? 86.858 78.296 -6.888 1.00 38.89 564 HIS A O 1
ATOM 2200 N N . GLU A 1 274 ? 88.564 79.479 -6.005 1.00 37.89 565 GLU A N 1
ATOM 2201 C CA . GLU A 1 274 ? 87.764 80.567 -5.438 1.00 38.03 565 GLU A CA 1
ATOM 2202 C C . GLU A 1 274 ? 86.813 80.129 -4.324 1.00 35.80 565 GLU A C 1
ATOM 2203 O O . GLU A 1 274 ? 85.838 80.820 -4.032 1.00 36.72 565 GLU A O 1
ATOM 2209 N N . VAL A 1 275 ? 87.098 78.994 -3.697 1.00 32.53 566 VAL A N 1
ATOM 2210 C CA . VAL A 1 275 ? 86.357 78.594 -2.496 1.00 33.31 566 VAL A CA 1
ATOM 2211 C C . VAL A 1 275 ? 87.039 79.146 -1.264 1.00 35.82 566 VAL A C 1
ATOM 2212 O O . VAL A 1 275 ? 88.210 78.851 -1.032 1.00 32.81 566 VAL A O 1
ATOM 2216 N N . PRO A 1 276 ? 86.310 79.922 -0.453 1.00 33.25 567 PRO A N 1
ATOM 2217 C CA . PRO A 1 276 ? 86.891 80.468 0.775 1.00 32.43 567 PRO A CA 1
ATOM 2218 C C . PRO A 1 276 ? 87.136 79.379 1.798 1.00 36.09 567 PRO A C 1
ATOM 2219 O O . PRO A 1 276 ? 86.224 78.597 2.081 1.00 31.32 567 PRO A O 1
ATOM 2223 N N . VAL A 1 277 ? 88.361 79.312 2.320 1.00 30.09 568 VAL A N 1
ATOM 2224 C CA . VAL A 1 277 ? 88.728 78.322 3.325 1.00 28.96 568 VAL A CA 1
ATOM 2225 C C . VAL A 1 277 ? 89.373 79.019 4.520 1.00 33.12 568 VAL A C 1
ATOM 2226 O O . VAL A 1 277 ? 90.180 79.935 4.339 1.00 35.49 568 VAL A O 1
ATOM 2230 N N . TYR A 1 278 ? 89.030 78.586 5.733 1.00 27.09 569 TYR A N 1
ATOM 2231 C CA . TYR A 1 278 ? 89.655 79.100 6.947 1.00 28.89 569 TYR A CA 1
ATOM 2232 C C . TYR A 1 278 ? 90.296 77.955 7.711 1.00 29.06 569 TYR A C 1
ATOM 2233 O O . TYR A 1 278 ? 89.957 76.791 7.493 1.00 28.67 569 TYR A O 1
ATOM 2242 N N . ARG A 1 279 ? 91.263 78.267 8.569 1.00 27.43 570 ARG A N 1
ATOM 2243 C CA . ARG A 1 279 ? 91.940 77.241 9.342 1.00 23.16 570 ARG A CA 1
ATOM 2244 C C . ARG A 1 279 ? 91.993 77.604 10.816 1.00 25.40 570 ARG A C 1
ATOM 2245 O O . ARG A 1 279 ? 91.782 78.751 11.199 1.00 29.53 570 ARG A O 1
ATOM 2253 N N . THR A 1 280 ? 92.287 76.612 11.640 1.00 24.33 571 THR A N 1
ATOM 2254 C CA . THR A 1 280 ? 92.651 76.879 13.014 1.00 30.35 571 THR A CA 1
ATOM 2255 C C . THR A 1 280 ? 93.370 75.683 13.598 1.00 26.11 571 THR A C 1
ATOM 2256 O O . THR A 1 280 ? 93.199 74.549 13.138 1.00 27.95 571 THR A O 1
ATOM 2260 N N . ASN A 1 281 ? 94.203 75.944 14.602 1.00 29.42 572 ASN A N 1
ATOM 2261 C CA . ASN A 1 281 ? 94.723 74.900 15.455 1.00 24.24 572 ASN A CA 1
ATOM 2262 C C . ASN A 1 281 ? 93.933 74.916 16.757 1.00 30.36 572 ASN A C 1
ATOM 2263 O O . ASN A 1 281 ? 94.012 75.872 17.530 1.00 28.25 572 ASN A O 1
ATOM 2268 N N . GLN A 1 282 ? 93.151 73.867 16.974 1.00 27.64 573 GLN A N 1
ATOM 2269 C CA . GLN A 1 282 ? 92.411 73.695 18.220 1.00 25.79 573 GLN A CA 1
ATOM 2270 C C . GLN A 1 282 ? 93.300 73.049 19.265 1.00 22.89 573 GLN A C 1
ATOM 2271 O O . GLN A 1 282 ? 93.743 71.919 19.092 1.00 26.33 573 GLN A O 1
ATOM 2277 N N . CYS A 1 283 ? 93.581 73.769 20.349 1.00 26.49 574 CYS A N 1
ATOM 2278 C CA . CYS A 1 283 ? 94.361 73.206 21.445 1.00 26.57 574 CYS A CA 1
ATOM 2279 C C . CYS A 1 283 ? 93.493 72.625 22.558 1.00 27.89 574 CYS A C 1
ATOM 2280 O O . CYS A 1 283 ? 92.299 72.910 22.626 1.00 25.74 574 CYS A O 1
ATOM 2283 N N . ALA A 1 284 ? 94.105 71.810 23.417 1.00 23.61 575 ALA A N 1
ATOM 2284 C CA . ALA A 1 284 ? 93.406 71.201 24.539 1.00 24.71 575 ALA A CA 1
ATOM 2285 C C . ALA A 1 284 ? 92.661 72.259 25.354 1.00 29.76 575 ALA A C 1
ATOM 2286 O O . ALA A 1 284 ? 93.198 73.332 25.637 1.00 26.92 575 ALA A O 1
ATOM 2288 N N . GLY A 1 285 ? 91.405 71.968 25.686 1.00 28.86 576 GLY A N 1
ATOM 2289 C CA . GLY A 1 285 ? 90.568 72.908 26.409 1.00 27.49 576 GLY A CA 1
ATOM 2290 C C . GLY A 1 285 ? 89.793 73.889 25.550 1.00 30.33 576 GLY A C 1
ATOM 2291 O O . GLY A 1 285 ? 89.117 74.764 26.084 1.00 28.88 576 GLY A O 1
ATOM 2292 N N . GLU A 1 286 ? 89.876 73.757 24.224 1.00 26.66 577 GLU A N 1
ATOM 2293 C CA . GLU A 1 286 ? 89.166 74.675 23.325 1.00 23.04 577 GLU A CA 1
ATOM 2294 C C . GLU A 1 286 ? 88.076 73.957 22.532 1.00 19.95 577 GLU A C 1
ATOM 2295 O O . GLU A 1 286 ? 88.152 72.740 22.284 1.00 24.11 577 GLU A O 1
ATOM 2301 N N . PHE A 1 287 ? 87.055 74.724 22.177 1.00 26.07 578 PHE A N 1
ATOM 2302 C CA . PHE A 1 287 ? 85.967 74.209 21.360 1.00 25.51 578 PHE A CA 1
ATOM 2303 C C . PHE A 1 287 ? 86.117 74.664 19.936 1.00 24.82 578 PHE A C 1
ATOM 2304 O O . PHE A 1 287 ? 86.544 75.792 19.687 1.00 25.98 578 PHE A O 1
ATOM 2312 N N . VAL A 1 288 ? 85.708 73.810 18.999 1.00 22.38 579 VAL A N 1
ATOM 2313 C CA . VAL A 1 288 ? 85.465 74.250 17.645 1.00 20.67 579 VAL A CA 1
ATOM 2314 C C . VAL A 1 288 ? 83.984 74.028 17.355 1.00 21.37 579 VAL A C 1
ATOM 2315 O O . VAL A 1 288 ? 83.473 72.983 17.682 1.00 24.61 579 VAL A O 1
ATOM 2319 N N . ILE A 1 289 ? 83.330 75.013 16.748 1.00 23.73 580 ILE A N 1
ATOM 2320 C CA . ILE A 1 289 ? 81.928 74.889 16.357 1.00 24.60 580 ILE A CA 1
ATOM 2321 C C . ILE A 1 289 ? 81.810 74.956 14.836 1.00 24.98 580 ILE A C 1
ATOM 2322 O O . ILE A 1 289 ? 82.397 75.842 14.201 1.00 25.48 580 ILE A O 1
ATOM 2327 N N . THR A 1 290 ? 81.082 74.015 14.239 1.00 24.89 581 THR A N 1
ATOM 2328 C CA . THR A 1 290 ? 80.840 74.100 12.799 1.00 22.58 581 THR A CA 1
ATOM 2329 C C . THR A 1 290 ? 79.368 74.447 12.557 1.00 24.20 581 THR A C 1
ATOM 2330 O O . THR A 1 290 ? 78.489 73.993 13.295 1.00 25.27 581 THR A O 1
ATOM 2334 N N . PHE A 1 291 ? 79.122 75.294 11.561 1.00 22.17 582 PHE A N 1
ATOM 2335 C CA . PHE A 1 291 ? 77.780 75.810 11.286 1.00 23.39 582 PHE A CA 1
ATOM 2336 C C . PHE A 1 291 ? 77.079 75.005 10.191 1.00 25.32 582 PHE A C 1
ATOM 2337 O O . PHE A 1 291 ? 77.706 74.188 9.540 1.00 24.59 582 PHE A O 1
ATOM 2345 N N . PRO A 1 292 ? 75.753 75.183 10.037 1.00 28.21 583 PRO A N 1
ATOM 2346 C CA . PRO A 1 292 ? 75.030 74.364 9.053 1.00 26.30 583 PRO A CA 1
ATOM 2347 C C . PRO A 1 292 ? 75.610 74.421 7.644 1.00 24.50 583 PRO A C 1
ATOM 2348 O O . PRO A 1 292 ? 75.856 75.511 7.106 1.00 25.94 583 PRO A O 1
ATOM 2352 N N . ARG A 1 293 ? 75.804 73.233 7.075 1.00 22.74 584 ARG A N 1
ATOM 2353 C CA . ARG A 1 293 ? 76.310 73.028 5.708 1.00 28.69 584 ARG A CA 1
ATOM 2354 C C . ARG A 1 293 ? 77.725 73.567 5.495 1.00 28.94 584 ARG A C 1
ATOM 2355 O O . ARG A 1 293 ? 78.137 73.809 4.346 1.00 25.46 584 ARG A O 1
ATOM 2363 N N . ALA A 1 294 ? 78.465 73.730 6.589 1.00 23.22 585 ALA A N 1
ATOM 2364 C CA . ALA A 1 294 ? 79.867 74.169 6.527 1.00 25.77 585 ALA A CA 1
ATOM 2365 C C . ALA A 1 294 ? 80.788 72.962 6.366 1.00 23.93 585 ALA A C 1
ATOM 2366 O O . ALA A 1 294 ? 80.894 72.114 7.254 1.00 23.83 585 ALA A O 1
ATOM 2368 N N . TYR A 1 295 ? 81.424 72.849 5.206 1.00 21.20 586 TYR A N 1
ATOM 2369 C CA . TYR A 1 295 ? 82.350 71.759 4.984 1.00 21.83 586 TYR A CA 1
ATOM 2370 C C . TYR A 1 295 ? 83.561 71.914 5.886 1.00 21.36 586 TYR A C 1
ATOM 2371 O O . TYR A 1 295 ? 84.031 73.024 6.100 1.00 23.30 586 TYR A O 1
ATOM 2380 N N . HIS A 1 296 ? 84.072 70.804 6.387 1.00 20.81 587 HIS A N 1
ATOM 2381 C CA . HIS A 1 296 ? 85.289 70.876 7.176 1.00 24.97 587 HIS A CA 1
ATOM 2382 C C . HIS A 1 296 ? 86.086 69.596 7.058 1.00 22.86 587 HIS A C 1
ATOM 2383 O O . HIS A 1 296 ? 85.558 68.534 6.697 1.00 23.34 587 HIS A O 1
ATOM 2390 N N . SER A 1 297 ? 87.385 69.718 7.339 1.00 24.35 588 SER A N 1
ATOM 2391 C CA . SER A 1 297 ? 88.313 68.597 7.310 1.00 22.89 588 SER A CA 1
ATOM 2392 C C . SER A 1 297 ? 89.473 68.948 8.239 1.00 20.91 588 SER A C 1
ATOM 2393 O O . SER A 1 297 ? 89.562 70.070 8.733 1.00 23.44 588 SER A O 1
ATOM 2396 N N . GLY A 1 298 ? 90.348 67.995 8.492 1.00 22.20 589 GLY A N 1
ATOM 2397 C CA . GLY A 1 298 ? 91.496 68.324 9.322 1.00 25.28 589 GLY A CA 1
ATOM 2398 C C . GLY A 1 298 ? 92.277 67.102 9.712 1.00 22.61 589 GLY A C 1
ATOM 2399 O O . GLY A 1 298 ? 92.043 66.024 9.184 1.00 22.76 589 GLY A O 1
ATOM 2400 N N . PHE A 1 299 ? 93.223 67.271 10.632 1.00 22.29 590 PHE A N 1
ATOM 2401 C CA . PHE A 1 299 ? 94.054 66.167 11.065 1.00 21.91 590 PHE A CA 1
ATOM 2402 C C . PHE A 1 299 ? 94.625 66.502 12.444 1.00 20.61 590 PHE A C 1
ATOM 2403 O O . PHE A 1 299 ? 94.697 67.668 12.849 1.00 23.89 590 PHE A O 1
ATOM 2411 N N . ASN A 1 300 ? 95.042 65.468 13.139 1.00 21.50 591 ASN A N 1
ATOM 2412 C CA . ASN A 1 300 ? 95.618 65.615 14.458 1.00 25.75 591 ASN A CA 1
ATOM 2413 C C . ASN A 1 300 ? 97.126 65.831 14.390 1.00 27.09 591 ASN A C 1
ATOM 2414 O O . ASN A 1 300 ? 97.797 65.244 13.553 1.00 27.03 591 ASN A O 1
ATOM 2419 N N . GLN A 1 301 ? 97.638 66.679 15.278 1.00 23.33 592 GLN A N 1
ATOM 2420 C CA . GLN A 1 301 ? 99.072 66.948 15.348 1.00 27.08 592 GLN A CA 1
ATOM 2421 C C . GLN A 1 301 ? 99.819 65.859 16.100 1.00 31.77 592 GLN A C 1
ATOM 2422 O O . GLN A 1 301 ? 101.042 65.754 16.012 1.00 33.57 592 GLN A O 1
ATOM 2428 N N . GLY A 1 302 ? 99.084 65.061 16.863 1.00 26.38 593 GLY A N 1
ATOM 2429 C CA . GLY A 1 302 ? 99.685 64.006 17.659 1.00 29.10 593 GLY A CA 1
ATOM 2430 C C . GLY A 1 302 ? 98.639 63.335 18.515 1.00 32.56 593 GLY A C 1
ATOM 2431 O O . GLY A 1 302 ? 97.448 63.522 18.269 1.00 26.17 593 GLY A O 1
ATOM 2432 N N . PHE A 1 303 ? 99.086 62.570 19.513 1.00 25.81 594 PHE A N 1
ATOM 2433 C CA . PHE A 1 303 ? 98.211 61.817 20.410 1.00 25.46 594 PHE A CA 1
ATOM 2434 C C . PHE A 1 303 ? 97.275 62.775 21.147 1.00 26.28 594 PHE A C 1
ATOM 2435 O O . PHE A 1 303 ? 97.732 63.719 21.812 1.00 24.17 594 PHE A O 1
ATOM 2443 N N . ASN A 1 304 ? 95.968 62.564 21.003 1.00 27.20 595 ASN A N 1
ATOM 2444 C CA . ASN A 1 304 ? 94.996 63.438 21.667 1.00 24.28 595 ASN A CA 1
ATOM 2445 C C . ASN A 1 304 ? 93.629 62.765 21.826 1.00 25.67 595 ASN A C 1
ATOM 2446 O O . ASN A 1 304 ? 93.442 61.628 21.402 1.00 24.53 595 ASN A O 1
ATOM 2451 N N . PHE A 1 305 ? 92.694 63.457 22.477 1.00 23.56 596 PHE A N 1
ATOM 2452 C CA . PHE A 1 305 ? 91.370 62.884 22.743 1.00 24.89 596 PHE A CA 1
ATOM 2453 C C . PHE A 1 305 ? 90.320 63.979 22.676 1.00 25.42 596 PHE A C 1
ATOM 2454 O O . PHE A 1 305 ? 90.413 64.981 23.383 1.00 24.93 596 PHE A O 1
ATOM 2462 N N . ALA A 1 306 ? 89.357 63.814 21.770 1.00 22.70 597 ALA A N 1
ATOM 2463 C CA . ALA A 1 306 ? 88.350 64.836 21.532 1.00 20.75 597 ALA A CA 1
ATOM 2464 C C . ALA A 1 306 ? 86.971 64.205 21.674 1.00 22.38 597 ALA A C 1
ATOM 2465 O O . ALA A 1 306 ? 86.823 62.994 21.595 1.00 24.95 597 ALA A O 1
ATOM 2467 N N . GLU A 1 307 ? 85.979 65.059 21.868 1.00 21.77 598 GLU A N 1
ATOM 2468 C CA . GLU A 1 307 ? 84.599 64.618 22.009 1.00 21.60 598 GLU A CA 1
ATOM 2469 C C . GLU A 1 307 ? 83.736 65.608 21.260 1.00 22.87 598 GLU A C 1
ATOM 2470 O O . GLU A 1 307 ? 83.930 66.823 21.349 1.00 24.38 598 GLU A O 1
ATOM 2476 N N . ALA A 1 308 ? 82.770 65.111 20.503 1.00 22.34 599 ALA A N 1
ATOM 2477 C CA . ALA A 1 308 ? 81.997 66.003 19.672 1.00 22.23 599 ALA A CA 1
ATOM 2478 C C . ALA A 1 308 ? 80.550 65.541 19.579 1.00 23.02 599 ALA A C 1
ATOM 2479 O O . ALA A 1 308 ? 80.263 64.357 19.729 1.00 26.26 599 ALA A O 1
ATOM 2481 N N . VAL A 1 309 ? 79.665 66.479 19.281 1.00 24.64 600 VAL A N 1
ATOM 2482 C CA . VAL A 1 309 ? 78.255 66.137 19.118 1.00 26.70 600 VAL A CA 1
ATOM 2483 C C . VAL A 1 309 ? 77.571 67.064 18.125 1.00 24.16 600 VAL A C 1
ATOM 2484 O O . VAL A 1 309 ? 77.929 68.233 17.968 1.00 22.65 600 VAL A O 1
ATOM 2488 N N . ASN A 1 310 ? 76.583 66.521 17.415 1.00 23.97 601 ASN A N 1
ATOM 2489 C CA . ASN A 1 310 ? 75.732 67.327 16.560 1.00 26.33 601 ASN A CA 1
ATOM 2490 C C . ASN A 1 310 ? 74.645 68.003 17.365 1.00 28.29 601 ASN A C 1
ATOM 2491 O O . ASN A 1 310 ? 74.237 67.483 18.400 1.00 28.77 601 ASN A O 1
ATOM 2496 N N . PHE A 1 311 ? 74.182 69.153 16.895 1.00 27.71 602 PHE A N 1
ATOM 2497 C CA . PHE A 1 311 ? 73.000 69.774 17.473 1.00 32.79 602 PHE A CA 1
ATOM 2498 C C . PHE A 1 311 ? 72.323 70.682 16.469 1.00 33.79 602 PHE A C 1
ATOM 2499 O O . PHE A 1 311 ? 72.897 71.063 15.443 1.00 27.64 602 PHE A O 1
ATOM 2507 N N . CYS A 1 312 ? 71.086 71.029 16.790 1.00 27.68 603 CYS A N 1
ATOM 2508 C CA . CYS A 1 312 ? 70.247 71.814 15.917 1.00 28.90 603 CYS A CA 1
ATOM 2509 C C . CYS A 1 312 ? 69.501 72.864 16.729 1.00 32.70 603 CYS A C 1
ATOM 2510 O O . CYS A 1 312 ? 68.724 72.538 17.617 1.00 38.69 603 CYS A O 1
ATOM 2513 N N . THR A 1 313 ? 69.758 74.122 16.418 1.00 32.71 604 THR A N 1
ATOM 2514 C CA . THR A 1 313 ? 69.090 75.249 17.048 1.00 32.91 604 THR A CA 1
ATOM 2515 C C . THR A 1 313 ? 67.843 75.600 16.254 1.00 38.74 604 THR A C 1
ATOM 2516 O O . THR A 1 313 ? 67.616 75.025 15.192 1.00 33.52 604 THR A O 1
ATOM 2520 N N . VAL A 1 314 ? 67.063 76.563 16.745 1.00 40.08 605 VAL A N 1
ATOM 2521 C CA . VAL A 1 314 ? 65.871 77.028 16.027 1.00 39.90 605 VAL A CA 1
ATOM 2522 C C . VAL A 1 314 ? 66.227 77.706 14.711 1.00 41.51 605 VAL A C 1
ATOM 2523 O O . VAL A 1 314 ? 65.479 77.609 13.742 1.00 48.48 605 VAL A O 1
ATOM 2527 N N . ASP A 1 315 ? 67.366 78.392 14.687 1.00 43.01 606 ASP A N 1
ATOM 2528 C CA . ASP A 1 315 ? 67.895 78.991 13.468 1.00 45.43 606 ASP A CA 1
ATOM 2529 C C . ASP A 1 315 ? 67.996 77.954 12.341 1.00 45.08 606 ASP A C 1
ATOM 2530 O O . ASP A 1 315 ? 67.832 78.275 11.164 1.00 42.71 606 ASP A O 1
ATOM 2535 N N . TRP A 1 316 ? 68.246 76.707 12.721 1.00 36.27 607 TRP A N 1
ATOM 2536 C CA . TRP A 1 316 ? 68.536 75.651 11.762 1.00 33.57 607 TRP A CA 1
ATOM 2537 C C . TRP A 1 316 ? 67.290 75.063 11.083 1.00 33.13 607 TRP A C 1
ATOM 2538 O O . TRP A 1 316 ? 67.391 74.509 9.991 1.00 28.87 607 TRP A O 1
ATOM 2549 N N . LEU A 1 317 ? 66.121 75.180 11.716 1.00 33.68 608 LEU A N 1
ATOM 2550 C CA . LEU A 1 317 ? 64.910 74.519 11.199 1.00 34.99 608 LEU A CA 1
ATOM 2551 C C . LEU A 1 317 ? 64.650 74.702 9.691 1.00 33.00 608 LEU A C 1
ATOM 2552 O O . LEU A 1 317 ? 64.427 73.709 8.997 1.00 30.93 608 LEU A O 1
ATOM 2557 N N . PRO A 1 318 ? 64.676 75.951 9.169 1.00 33.22 609 PRO A N 1
ATOM 2558 C CA . PRO A 1 318 ? 64.447 76.083 7.725 1.00 35.13 609 PRO A CA 1
ATOM 2559 C C . PRO A 1 318 ? 65.504 75.371 6.888 1.00 36.06 609 PRO A C 1
ATOM 2560 O O . PRO A 1 318 ? 65.200 74.865 5.808 1.00 34.54 609 PRO A O 1
ATOM 2564 N N . LEU A 1 319 ? 66.736 75.342 7.385 1.00 31.80 610 LEU A N 1
ATOM 2565 C CA . LEU A 1 319 ? 67.818 74.666 6.678 1.00 32.52 610 LEU A CA 1
ATOM 2566 C C . LEU A 1 319 ? 67.641 73.163 6.712 1.00 29.27 610 LEU A C 1
ATOM 2567 O O . LEU A 1 319 ? 67.961 72.464 5.752 1.00 29.04 610 LEU A O 1
ATOM 2572 N N . GLY A 1 320 ? 67.129 72.658 7.831 1.00 29.89 611 GLY A N 1
ATOM 2573 C CA . GLY A 1 320 ? 66.808 71.248 7.924 1.00 27.32 611 GLY A CA 1
ATOM 2574 C C . GLY A 1 320 ? 65.798 70.819 6.867 1.00 27.77 611 GLY A C 1
ATOM 2575 O O . GLY A 1 320 ? 65.945 69.760 6.259 1.00 27.50 611 GLY A O 1
ATOM 2576 N N . ARG A 1 321 ? 64.775 71.643 6.660 1.00 28.47 612 ARG A N 1
ATOM 2577 C CA . ARG A 1 321 ? 63.762 71.356 5.647 1.00 27.27 612 ARG A CA 1
ATOM 2578 C C . ARG A 1 321 ? 64.412 71.374 4.258 1.00 27.45 612 ARG A C 1
ATOM 2579 O O . ARG A 1 321 ? 64.166 70.489 3.436 1.00 29.79 612 ARG A O 1
ATOM 2587 N N A GLN A 1 322 ? 65.266 72.364 4.027 0.36 29.32 613 GLN A N 1
ATOM 2588 N N B GLN A 1 322 ? 65.260 72.369 4.012 0.64 29.29 613 GLN A N 1
ATOM 2589 C CA A GLN A 1 322 ? 65.951 72.496 2.745 0.36 31.26 613 GLN A CA 1
ATOM 2590 C CA B GLN A 1 322 ? 65.950 72.469 2.723 0.64 31.28 613 GLN A CA 1
ATOM 2591 C C A GLN A 1 322 ? 66.919 71.337 2.496 0.36 30.62 613 GLN A C 1
ATOM 2592 C C B GLN A 1 322 ? 66.855 71.261 2.499 0.64 30.63 613 GLN A C 1
ATOM 2593 O O A GLN A 1 322 ? 67.118 70.925 1.355 0.36 30.46 613 GLN A O 1
ATOM 2594 O O B GLN A 1 322 ? 66.957 70.745 1.385 0.64 30.43 613 GLN A O 1
ATOM 2605 N N . CYS A 1 323 ? 67.509 70.804 3.564 1.00 28.30 614 CYS A N 1
ATOM 2606 C CA . CYS A 1 323 ? 68.409 69.665 3.439 1.00 27.99 614 CYS A CA 1
ATOM 2607 C C . CYS A 1 323 ? 67.670 68.407 2.978 1.00 31.00 614 CYS A C 1
ATOM 2608 O O . CYS A 1 323 ? 68.166 67.664 2.139 1.00 29.10 614 CYS A O 1
ATOM 2611 N N . VAL A 1 324 ? 66.480 68.162 3.523 1.00 25.61 615 VAL A N 1
ATOM 2612 C CA . VAL A 1 324 ? 65.761 66.943 3.181 1.00 24.77 615 VAL A CA 1
ATOM 2613 C C . VAL A 1 324 ? 65.275 67.032 1.732 1.00 26.00 615 VAL A C 1
ATOM 2614 O O . VAL A 1 324 ? 65.227 66.036 1.015 1.00 29.81 615 VAL A O 1
ATOM 2618 N N . GLU A 1 325 ? 64.941 68.240 1.308 1.00 26.28 616 GLU A N 1
ATOM 2619 C CA . GLU A 1 325 ? 64.622 68.479 -0.091 1.00 32.88 616 GLU A CA 1
ATOM 2620 C C . GLU A 1 325 ? 65.839 68.122 -0.960 1.00 32.72 616 GLU A C 1
ATOM 2621 O O . GLU A 1 325 ? 65.726 67.418 -1.961 1.00 29.91 616 GLU A O 1
ATOM 2627 N N . HIS A 1 326 ? 67.013 68.577 -0.535 1.00 32.04 617 HIS A N 1
ATOM 2628 C CA . HIS A 1 326 ? 68.260 68.301 -1.248 1.00 30.92 617 HIS A CA 1
ATOM 2629 C C . HIS A 1 326 ? 68.572 66.796 -1.282 1.00 33.01 617 HIS A C 1
ATOM 2630 O O . HIS A 1 326 ? 68.952 66.258 -2.328 1.00 32.33 617 HIS A O 1
ATOM 2637 N N . TYR A 1 327 ? 68.384 66.104 -0.153 1.00 28.05 618 TYR A N 1
ATOM 2638 C CA . TYR A 1 327 ? 68.541 64.657 -0.117 1.00 26.07 618 TYR A CA 1
ATOM 2639 C C . TYR A 1 327 ? 67.629 63.974 -1.135 1.00 29.90 618 TYR A C 1
ATOM 2640 O O . TYR A 1 327 ? 68.016 62.977 -1.745 1.00 28.53 618 TYR A O 1
ATOM 2649 N N . ARG A 1 328 ? 66.404 64.483 -1.256 1.00 29.27 619 ARG A N 1
ATOM 2650 C CA . ARG A 1 328 ? 65.435 63.867 -2.178 1.00 24.97 619 ARG A CA 1
ATOM 2651 C C . ARG A 1 328 ? 65.925 63.984 -3.615 1.00 29.86 619 ARG A C 1
ATOM 2652 O O . ARG A 1 328 ? 65.866 63.022 -4.381 1.00 30.77 619 ARG A O 1
ATOM 2660 N N . LEU A 1 329 ? 66.412 65.164 -3.971 1.00 31.15 620 LEU A N 1
ATOM 2661 C CA . LEU A 1 329 ? 66.956 65.380 -5.314 1.00 37.57 620 LEU A CA 1
ATOM 2662 C C . LEU A 1 329 ? 68.149 64.466 -5.595 1.00 38.61 620 LEU A C 1
ATOM 2663 O O . LEU A 1 329 ? 68.336 64.007 -6.718 1.00 39.50 620 LEU A O 1
ATOM 2668 N N . LEU A 1 330 ? 68.934 64.170 -4.567 1.00 32.73 621 LEU A N 1
ATOM 2669 C CA . LEU A 1 330 ? 70.101 63.306 -4.704 1.00 34.15 621 LEU A CA 1
ATOM 2670 C C . LEU A 1 330 ? 69.795 61.829 -4.512 1.00 35.50 621 LEU A C 1
ATOM 2671 O O . LEU A 1 330 ? 70.656 60.989 -4.745 1.00 34.52 621 LEU A O 1
ATOM 2676 N N . HIS A 1 331 ? 68.578 61.512 -4.069 1.00 30.40 622 HIS A N 1
ATOM 2677 C CA . HIS A 1 331 ? 68.200 60.144 -3.702 1.00 27.55 622 HIS A CA 1
ATOM 2678 C C . HIS A 1 331 ? 69.059 59.612 -2.562 1.00 33.19 622 HIS A C 1
ATOM 2679 O O . HIS A 1 331 ? 69.435 58.442 -2.537 1.00 34.83 622 HIS A O 1
ATOM 2686 N N . ARG A 1 332 ? 69.349 60.492 -1.609 1.00 32.31 623 ARG A N 1
ATOM 2687 C CA . ARG A 1 332 ? 70.100 60.149 -0.412 1.00 35.66 623 ARG A CA 1
ATOM 2688 C C . ARG A 1 332 ? 69.193 59.784 0.768 1.00 31.31 623 ARG A C 1
ATOM 2689 O O . ARG A 1 332 ? 68.175 60.433 0.992 1.00 30.96 623 ARG A O 1
ATOM 2697 N N . TYR A 1 333 ? 69.585 58.775 1.534 1.00 31.95 624 TYR A N 1
ATOM 2698 C CA . TYR A 1 333 ? 68.829 58.393 2.719 1.00 33.49 624 TYR A CA 1
ATOM 2699 C C . TYR A 1 333 ? 68.874 59.476 3.798 1.00 35.41 624 TYR A C 1
ATOM 2700 O O . TYR A 1 333 ? 69.849 60.228 3.917 1.00 32.55 624 TYR A O 1
ATOM 2709 N N . CYS A 1 334 ? 67.790 59.555 4.566 1.00 28.34 625 CYS A N 1
ATOM 2710 C CA . CYS A 1 334 ? 67.684 60.467 5.704 1.00 28.29 625 CYS A CA 1
ATOM 2711 C C . CYS A 1 334 ? 68.047 59.756 6.983 1.00 23.39 625 CYS A C 1
ATOM 2712 O O . CYS A 1 334 ? 67.830 58.554 7.113 1.00 28.77 625 CYS A O 1
ATOM 2715 N N . VAL A 1 335 ? 68.540 60.507 7.962 1.00 23.65 626 VAL A N 1
ATOM 2716 C CA . VAL A 1 335 ? 68.779 59.929 9.259 1.00 22.10 626 VAL A CA 1
ATOM 2717 C C . VAL A 1 335 ? 67.470 59.873 10.050 1.00 24.02 626 VAL A C 1
ATOM 2718 O O . VAL A 1 335 ? 67.214 58.927 10.780 1.00 28.33 626 VAL A O 1
ATOM 2722 N N . PHE A 1 336 ? 66.645 60.897 9.876 1.00 23.62 627 PHE A N 1
ATOM 2723 C CA . PHE A 1 336 ? 65.326 60.911 10.508 1.00 24.59 627 PHE A CA 1
ATOM 2724 C C . PHE A 1 336 ? 64.349 61.667 9.614 1.00 23.05 627 PHE A C 1
ATOM 2725 O O . PHE A 1 336 ? 64.744 62.327 8.658 1.00 22.06 627 PHE A O 1
ATOM 2733 N N . SER A 1 337 ? 63.063 61.586 9.944 1.00 23.29 628 SER A N 1
ATOM 2734 C CA . SER A 1 337 ? 62.079 62.415 9.265 1.00 22.29 628 SER A CA 1
ATOM 2735 C C . SER A 1 337 ? 61.972 63.788 9.912 1.00 23.11 628 SER A C 1
ATOM 2736 O O . SER A 1 337 ? 61.635 63.906 11.093 1.00 24.41 628 SER A O 1
ATOM 2739 N N . HIS A 1 338 ? 62.240 64.825 9.130 1.00 19.27 629 HIS A N 1
ATOM 2740 C CA . HIS A 1 338 ? 62.160 66.208 9.597 1.00 22.51 629 HIS A CA 1
ATOM 2741 C C . HIS A 1 338 ? 60.713 66.547 9.987 1.00 26.24 629 HIS A C 1
ATOM 2742 O O . HIS A 1 338 ? 60.443 67.150 11.036 1.00 22.58 629 HIS A O 1
ATOM 2749 N N . ASP A 1 339 ? 59.781 66.153 9.130 1.00 24.85 630 ASP A N 1
ATOM 2750 C CA . ASP A 1 339 ? 58.367 66.410 9.397 1.00 21.64 630 ASP A CA 1
ATOM 2751 C C . ASP A 1 339 ? 57.901 65.693 10.656 1.00 22.88 630 ASP A C 1
ATOM 2752 O O . ASP A 1 339 ? 57.076 66.227 11.423 1.00 23.05 630 ASP A O 1
ATOM 2757 N N . GLU A 1 340 ? 58.394 64.477 10.884 1.00 20.50 631 GLU A N 1
ATOM 2758 C CA . GLU A 1 340 ? 58.019 63.756 12.098 1.00 20.52 631 GLU A CA 1
ATOM 2759 C C . GLU A 1 340 ? 58.489 64.519 13.339 1.00 25.13 631 GLU A C 1
ATOM 2760 O O . GLU A 1 340 ? 57.770 64.624 14.339 1.00 24.09 631 GLU A O 1
ATOM 2766 N N . MET A 1 341 ? 59.700 65.057 13.262 1.00 22.76 632 MET A N 1
ATOM 2767 C CA . MET A 1 341 ? 60.235 65.855 14.354 1.00 23.63 632 MET A CA 1
ATOM 2768 C C . MET A 1 341 ? 59.384 67.100 14.628 1.00 24.26 632 MET A C 1
ATOM 2769 O O . MET A 1 341 ? 59.081 67.419 15.786 1.00 24.29 632 MET A O 1
ATOM 2774 N N . ILE A 1 342 ? 59.016 67.805 13.565 1.00 23.02 633 ILE A N 1
ATOM 2775 C CA . ILE A 1 342 ? 58.140 68.969 13.665 1.00 24.15 633 ILE A CA 1
ATOM 2776 C C . ILE A 1 342 ? 56.809 68.599 14.322 1.00 25.60 633 ILE A C 1
ATOM 2777 O O . ILE A 1 342 ? 56.368 69.290 15.243 1.00 25.52 633 ILE A O 1
ATOM 2782 N N . CYS A 1 343 ? 56.176 67.515 13.859 1.00 23.75 634 CYS A N 1
ATOM 2783 C CA . CYS A 1 343 ? 54.867 67.144 14.415 1.00 23.74 634 CYS A CA 1
ATOM 2784 C C . CYS A 1 343 ? 54.988 66.670 15.858 1.00 25.90 634 CYS A C 1
ATOM 2785 O O . CYS A 1 343 ? 54.117 66.953 16.686 1.00 24.01 634 CYS A O 1
ATOM 2788 N N . LYS A 1 344 ? 56.076 65.979 16.183 1.00 23.41 635 LYS A N 1
ATOM 2789 C CA . LYS A 1 344 ? 56.317 65.588 17.575 1.00 26.60 635 LYS A CA 1
ATOM 2790 C C . LYS A 1 344 ? 56.397 66.818 18.484 1.00 28.62 635 LYS A C 1
ATOM 2791 O O . LYS A 1 344 ? 55.781 66.851 19.563 1.00 27.11 635 LYS A O 1
ATOM 2797 N N . MET A 1 345 ? 57.129 67.837 18.044 1.00 25.44 636 MET A N 1
ATOM 2798 C CA . MET A 1 345 ? 57.208 69.075 18.807 1.00 27.40 636 MET A CA 1
ATOM 2799 C C . MET A 1 345 ? 55.850 69.794 18.927 1.00 28.94 636 MET A C 1
ATOM 2800 O O . MET A 1 345 ? 55.507 70.297 20.001 1.00 29.39 636 MET A O 1
ATOM 2805 N N . ALA A 1 346 ? 55.089 69.853 17.839 1.00 26.85 637 ALA A N 1
ATOM 2806 C CA . ALA A 1 346 ? 53.746 70.448 17.890 1.00 26.92 637 ALA A CA 1
ATOM 2807 C C . ALA A 1 346 ? 52.853 69.715 18.892 1.00 29.49 637 ALA A C 1
ATOM 2808 O O . ALA A 1 346 ? 52.076 70.334 19.619 1.00 33.45 637 ALA A O 1
ATOM 2810 N N . SER A 1 347 ? 52.980 68.393 18.946 1.00 28.30 638 SER A N 1
ATOM 2811 C CA . SER A 1 347 ? 52.180 67.585 19.864 1.00 31.76 638 SER A CA 1
ATOM 2812 C C . SER A 1 347 ? 52.576 67.808 21.321 1.00 37.57 638 SER A C 1
ATOM 2813 O O . SER A 1 347 ? 51.871 67.370 22.231 1.00 37.16 638 SER A O 1
ATOM 2816 N N . LYS A 1 348 ? 53.701 68.485 21.534 1.00 31.70 639 LYS A N 1
ATOM 2817 C CA . LYS A 1 348 ? 54.179 68.808 22.872 1.00 39.18 639 LYS A CA 1
ATOM 2818 C C . LYS A 1 348 ? 54.232 70.322 23.068 1.00 36.39 639 LYS A C 1
ATOM 2819 O O . LYS A 1 348 ? 55.048 70.820 23.837 1.00 32.95 639 LYS A O 1
ATOM 2825 N N . ALA A 1 349 ? 53.370 71.047 22.359 1.00 29.70 640 ALA A N 1
ATOM 2826 C CA . ALA A 1 349 ? 53.455 72.502 22.301 1.00 31.05 640 ALA A CA 1
ATOM 2827 C C . ALA A 1 349 ? 53.405 73.151 23.687 1.00 41.53 640 ALA A C 1
ATOM 2828 O O . ALA A 1 349 ? 54.081 74.145 23.933 1.00 39.75 640 ALA A O 1
ATOM 2830 N N . ASP A 1 350 ? 52.618 72.573 24.590 1.00 39.48 641 ASP A N 1
ATOM 2831 C CA . ASP A 1 350 ? 52.460 73.155 25.923 1.00 48.37 641 ASP A CA 1
ATOM 2832 C C . ASP A 1 350 ? 53.755 73.173 26.746 1.00 49.24 641 ASP A C 1
ATOM 2833 O O . ASP A 1 350 ? 53.898 73.995 27.649 1.00 48.90 641 ASP A O 1
ATOM 2838 N N . VAL A 1 351 ? 54.705 72.295 26.443 1.00 46.58 642 VAL A N 1
ATOM 2839 C CA . VAL A 1 351 ? 55.934 72.263 27.239 1.00 45.03 642 VAL A CA 1
ATOM 2840 C C . VAL A 1 351 ? 57.155 72.776 26.494 1.00 47.12 642 VAL A C 1
ATOM 2841 O O . VAL A 1 351 ? 58.264 72.746 27.023 1.00 47.73 642 VAL A O 1
ATOM 2845 N N . LEU A 1 352 ? 56.954 73.261 25.273 1.00 43.13 643 LEU A N 1
ATOM 2846 C CA . LEU A 1 352 ? 58.047 73.819 24.488 1.00 43.83 643 LEU A CA 1
ATOM 2847 C C . LEU A 1 352 ? 58.484 75.176 24.992 1.00 47.97 643 LEU A C 1
ATOM 2848 O O . LEU A 1 352 ? 57.661 75.974 25.437 1.00 44.76 643 LEU A O 1
ATOM 2853 N N . ASP A 1 353 ? 59.782 75.441 24.896 1.00 42.35 644 ASP A N 1
ATOM 2854 C CA . ASP A 1 353 ? 60.295 76.795 25.026 1.00 45.90 644 ASP A CA 1
ATOM 2855 C C . ASP A 1 353 ? 59.534 77.689 24.047 1.00 48.61 644 ASP A C 1
ATOM 2856 O O . ASP A 1 353 ? 59.214 77.256 22.935 1.00 43.57 644 ASP A O 1
ATOM 2861 N N . VAL A 1 354 ? 59.227 78.922 24.443 1.00 45.54 645 VAL A N 1
ATOM 2862 C CA . VAL A 1 354 ? 58.322 79.744 23.640 1.00 43.10 645 VAL A CA 1
ATOM 2863 C C . VAL A 1 354 ? 58.934 80.259 22.334 1.00 44.53 645 VAL A C 1
ATOM 2864 O O . VAL A 1 354 ? 58.211 80.451 21.357 1.00 40.07 645 VAL A O 1
ATOM 2868 N N . VAL A 1 355 ? 60.249 80.476 22.301 1.00 39.51 646 VAL A N 1
ATOM 2869 C CA . VAL A 1 355 ? 60.904 80.867 21.048 1.00 43.38 646 VAL A CA 1
ATOM 2870 C C . VAL A 1 355 ? 60.957 79.663 20.114 1.00 37.52 646 VAL A C 1
ATOM 2871 O O . VAL A 1 355 ? 60.812 79.790 18.895 1.00 40.67 646 VAL A O 1
ATOM 2875 N N . VAL A 1 356 ? 61.168 78.490 20.699 1.00 40.93 647 VAL A N 1
ATOM 2876 C CA . VAL A 1 356 ? 61.149 77.253 19.941 1.00 35.81 647 VAL A CA 1
ATOM 2877 C C . VAL A 1 356 ? 59.771 77.076 19.310 1.00 33.46 647 VAL A C 1
ATOM 2878 O O . VAL A 1 356 ? 59.658 76.828 18.109 1.00 31.69 647 VAL A O 1
ATOM 2882 N N . ALA A 1 357 ? 58.723 77.240 20.115 1.00 34.61 648 ALA A N 1
ATOM 2883 C CA . ALA A 1 357 ? 57.358 77.113 19.615 1.00 34.36 648 ALA A CA 1
ATOM 2884 C C . ALA A 1 357 ? 57.111 78.049 18.441 1.00 30.44 648 ALA A C 1
ATOM 2885 O O . ALA A 1 357 ? 56.497 77.661 17.451 1.00 28.64 648 ALA A O 1
ATOM 2887 N N . SER A 1 358 ? 57.583 79.284 18.561 1.00 31.35 649 SER A N 1
ATOM 2888 C CA . SER A 1 358 ? 57.387 80.282 17.519 1.00 33.03 649 SER A CA 1
ATOM 2889 C C . SER A 1 358 ? 58.036 79.860 16.194 1.00 33.46 649 SER A C 1
ATOM 2890 O O . SER A 1 358 ? 57.449 79.988 15.118 1.00 30.34 649 SER A O 1
ATOM 2893 N N . THR A 1 359 ? 59.257 79.344 16.288 1.00 32.91 650 THR A N 1
ATOM 2894 C CA . THR A 1 359 ? 60.004 78.935 15.101 1.00 31.42 650 THR A CA 1
ATOM 2895 C C . THR A 1 359 ? 59.448 77.639 14.494 1.00 27.54 650 THR A C 1
ATOM 2896 O O . THR A 1 359 ? 59.378 77.494 13.274 1.00 30.69 650 THR A O 1
ATOM 2900 N N . VAL A 1 360 ? 59.056 76.697 15.345 1.00 28.23 651 VAL A N 1
ATOM 2901 C CA . VAL A 1 360 ? 58.451 75.472 14.853 1.00 30.36 651 VAL A CA 1
ATOM 2902 C C . VAL A 1 360 ? 57.150 75.788 14.114 1.00 29.72 651 VAL A C 1
ATOM 2903 O O . VAL A 1 360 ? 56.863 75.203 13.058 1.00 28.27 651 VAL A O 1
ATOM 2907 N N . GLN A 1 361 ? 56.388 76.745 14.643 1.00 28.71 652 GLN A N 1
ATOM 2908 C CA . GLN A 1 361 ? 55.131 77.145 14.015 1.00 28.50 652 GLN A CA 1
ATOM 2909 C C . GLN A 1 361 ? 55.335 77.618 12.574 1.00 31.11 652 GLN A C 1
ATOM 2910 O O . GLN A 1 361 ? 54.558 77.276 11.681 1.00 28.21 652 GLN A O 1
ATOM 2916 N N . LYS A 1 362 ? 56.385 78.400 12.348 1.00 29.80 653 LYS A N 1
ATOM 2917 C CA . LYS A 1 362 ? 56.680 78.903 11.013 1.00 32.00 653 LYS A CA 1
ATOM 2918 C C . LYS A 1 362 ? 57.046 77.788 10.030 1.00 29.26 653 LYS A C 1
ATOM 2919 O O . LYS A 1 362 ? 56.615 77.805 8.872 1.00 29.13 653 LYS A O 1
ATOM 2925 N N . ASP A 1 363 ? 57.841 76.825 10.481 1.00 27.30 654 ASP A N 1
ATOM 2926 C CA . ASP A 1 363 ? 58.201 75.691 9.636 1.00 27.82 654 ASP A CA 1
ATOM 2927 C C . ASP A 1 363 ? 56.986 74.806 9.380 1.00 28.81 654 ASP A C 1
ATOM 2928 O O . ASP A 1 363 ? 56.791 74.304 8.272 1.00 27.34 654 ASP A O 1
ATOM 2933 N N . MET A 1 364 ? 56.176 74.620 10.416 1.00 26.48 655 MET A N 1
ATOM 2934 C CA . MET A 1 364 ? 54.961 73.837 10.283 1.00 28.60 655 MET A CA 1
ATOM 2935 C C . MET A 1 364 ? 54.026 74.444 9.239 1.00 27.75 655 MET A C 1
ATOM 2936 O O . MET A 1 364 ? 53.379 73.721 8.488 1.00 27.40 655 MET A O 1
ATOM 2941 N N . ALA A 1 365 ? 53.943 75.772 9.192 1.00 28.18 656 ALA A N 1
ATOM 2942 C CA . ALA A 1 365 ? 53.053 76.408 8.224 1.00 31.08 656 ALA A CA 1
ATOM 2943 C C . ALA A 1 365 ? 53.494 76.098 6.804 1.00 33.96 656 ALA A C 1
ATOM 2944 O O . ALA A 1 365 ? 52.665 75.854 5.926 1.00 31.11 656 ALA A O 1
ATOM 2946 N N . ILE A 1 366 ? 54.804 76.093 6.584 1.00 29.60 657 ILE A N 1
ATOM 2947 C CA . ILE A 1 366 ? 55.350 75.784 5.275 1.00 29.52 657 ILE A CA 1
ATOM 2948 C C . ILE A 1 366 ? 55.067 74.334 4.927 1.00 28.72 657 ILE A C 1
ATOM 2949 O O . ILE A 1 366 ? 54.656 74.017 3.802 1.00 28.24 657 ILE A O 1
ATOM 2954 N N . MET A 1 367 ? 55.274 73.458 5.906 1.00 28.11 658 MET A N 1
ATOM 2955 C CA . MET A 1 367 ? 55.017 72.032 5.750 1.00 27.01 658 MET A CA 1
ATOM 2956 C C . MET A 1 367 ? 53.577 71.788 5.332 1.00 26.80 658 MET A C 1
ATOM 2957 O O . MET A 1 367 ? 53.290 70.985 4.438 1.00 26.34 658 MET A O 1
ATOM 2962 N N . ILE A 1 368 ? 52.668 72.466 6.017 1.00 25.50 659 ILE A N 1
ATOM 2963 C CA . ILE A 1 368 ? 51.249 72.232 5.772 1.00 27.73 659 ILE A CA 1
ATOM 2964 C C . ILE A 1 368 ? 50.872 72.716 4.370 1.00 27.69 659 ILE A C 1
ATOM 2965 O O . ILE A 1 368 ? 50.173 72.019 3.627 1.00 29.73 659 ILE A O 1
ATOM 2970 N N . GLU A 1 369 ? 51.344 73.896 3.989 1.00 28.66 660 GLU A N 1
ATOM 2971 C CA . GLU A 1 369 ? 51.020 74.396 2.659 1.00 33.99 660 GLU A CA 1
ATOM 2972 C C . GLU A 1 369 ? 51.630 73.533 1.556 1.00 32.90 660 GLU A C 1
ATOM 2973 O O . GLU A 1 369 ? 50.993 73.311 0.528 1.00 31.12 660 GLU A O 1
ATOM 2979 N N . ASP A 1 370 ? 52.847 73.036 1.762 1.00 27.80 661 ASP A N 1
ATOM 2980 C CA . ASP A 1 370 ? 53.458 72.118 0.802 1.00 26.09 661 ASP A CA 1
ATOM 2981 C C . ASP A 1 370 ? 52.667 70.815 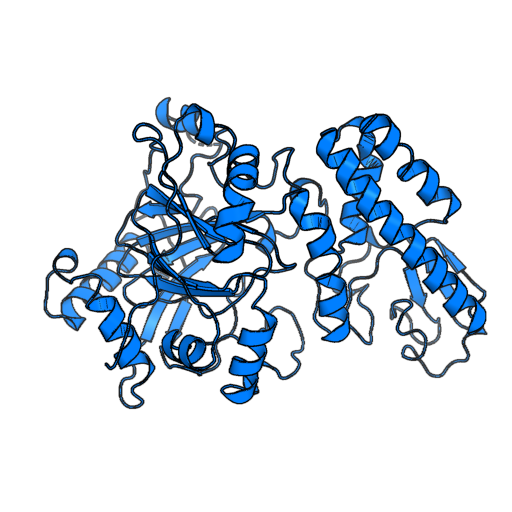0.707 1.00 29.94 661 ASP A C 1
ATOM 2982 O O . ASP A 1 370 ? 52.496 70.257 -0.375 1.00 28.34 661 ASP A O 1
ATOM 2987 N N . GLU A 1 371 ? 52.213 70.319 1.855 1.00 28.94 662 GLU A N 1
ATOM 2988 C CA . GLU A 1 371 ? 51.493 69.058 1.886 1.00 28.36 662 GLU A CA 1
ATOM 2989 C C . GLU A 1 371 ? 50.135 69.204 1.195 1.00 27.26 662 GLU A C 1
ATOM 2990 O O . GLU A 1 371 ? 49.688 68.314 0.461 1.00 26.98 662 GLU A O 1
ATOM 2996 N N . LYS A 1 372 ? 49.492 70.339 1.427 1.00 27.91 663 LYS A N 1
ATOM 2997 C CA . LYS A 1 372 ? 48.203 70.607 0.809 1.00 32.85 663 LYS A CA 1
ATOM 2998 C C . LYS A 1 372 ? 48.333 70.552 -0.714 1.00 32.44 663 LYS A C 1
ATOM 2999 O O . LYS A 1 372 ? 47.550 69.875 -1.394 1.00 28.85 663 LYS A O 1
ATOM 3005 N N . ALA A 1 373 ? 49.355 71.218 -1.249 1.00 29.83 664 ALA A N 1
ATOM 3006 C CA . ALA A 1 373 ? 49.570 71.242 -2.688 1.00 33.15 664 ALA A CA 1
ATOM 3007 C C . ALA A 1 373 ? 49.897 69.858 -3.254 1.00 30.82 664 ALA A C 1
ATOM 3008 O O . ALA A 1 373 ? 49.393 69.484 -4.304 1.00 27.65 664 ALA A O 1
ATOM 3010 N N . LEU A 1 374 ? 50.735 69.093 -2.558 1.00 25.40 665 LEU A N 1
ATOM 3011 C CA . LEU A 1 374 ? 51.091 67.749 -3.006 1.00 26.44 665 LEU A CA 1
ATOM 3012 C C . LEU A 1 374 ? 49.874 66.823 -3.040 1.00 24.04 665 LEU A C 1
ATOM 3013 O O . LEU A 1 374 ? 49.719 66.028 -3.972 1.00 25.66 665 LEU A O 1
ATOM 3018 N N . ARG A 1 375 ? 49.011 66.931 -2.040 1.00 24.78 666 ARG A N 1
ATOM 3019 C CA . ARG A 1 375 ? 47.826 66.074 -2.002 1.00 22.81 666 ARG A CA 1
ATOM 3020 C C . ARG A 1 375 ? 46.868 66.444 -3.143 1.00 27.36 666 ARG A C 1
ATOM 3021 O O . ARG A 1 375 ? 46.237 65.582 -3.738 1.00 26.51 666 ARG A O 1
ATOM 3029 N N . GLU A 1 376 ? 46.787 67.723 -3.459 1.00 28.82 667 GLU A N 1
ATOM 3030 C CA . GLU A 1 376 ? 45.928 68.139 -4.574 1.00 31.21 667 GLU A CA 1
ATOM 3031 C C . GLU A 1 376 ? 46.444 67.569 -5.891 1.00 31.22 667 GLU A C 1
ATOM 3032 O O . GLU A 1 376 ? 45.666 67.109 -6.743 1.00 28.84 667 GLU A O 1
ATOM 3038 N N . THR A 1 377 ? 47.764 67.568 -6.055 1.00 28.26 668 THR A N 1
ATOM 3039 C CA . THR A 1 377 ? 48.381 67.022 -7.254 1.00 29.78 668 THR A CA 1
ATOM 3040 C C . THR A 1 377 ? 48.159 65.521 -7.408 1.00 27.93 668 THR A C 1
ATOM 3041 O O . THR A 1 377 ? 47.864 65.042 -8.514 1.00 28.32 668 THR A O 1
ATOM 3045 N N . VAL A 1 378 ? 48.286 64.760 -6.323 1.00 24.15 669 VAL A N 1
ATOM 3046 C CA . VAL A 1 378 ? 48.138 63.326 -6.481 1.00 25.10 669 VAL A CA 1
ATOM 3047 C C . VAL A 1 378 ? 46.652 62.958 -6.651 1.00 25.24 669 VAL A C 1
ATOM 3048 O O . VAL A 1 378 ? 46.355 61.958 -7.285 1.00 26.37 669 VAL A O 1
ATOM 3052 N N . ARG A 1 379 ? 45.745 63.769 -6.113 1.00 25.82 670 ARG A N 1
ATOM 3053 C CA . ARG A 1 379 ? 44.307 63.556 -6.369 1.00 26.59 670 ARG A CA 1
ATOM 3054 C C . ARG A 1 379 ? 44.030 63.733 -7.860 1.00 26.43 670 ARG A C 1
ATOM 3055 O O . ARG A 1 379 ? 43.257 62.976 -8.461 1.00 26.25 670 ARG A O 1
ATOM 3063 N N . LYS A 1 380 ? 44.674 64.728 -8.457 1.00 26.78 671 LYS A N 1
ATOM 3064 C CA . LYS A 1 380 ? 44.475 64.994 -9.887 1.00 30.80 671 LYS A CA 1
ATOM 3065 C C . LYS A 1 380 ? 45.080 63.906 -10.769 1.00 34.16 671 LYS A C 1
ATOM 3066 O O . LYS A 1 380 ? 44.717 63.770 -11.935 1.00 31.69 671 LYS A O 1
ATOM 3072 N N . LEU A 1 381 ? 45.991 63.111 -10.212 1.00 26.30 672 LEU A N 1
ATOM 3073 C CA . LEU A 1 381 ? 46.581 61.985 -10.933 1.00 25.85 672 LEU A CA 1
ATOM 3074 C C . LEU A 1 381 ? 45.706 60.736 -10.867 1.00 28.72 672 LEU A C 1
ATOM 3075 O O . LEU A 1 381 ? 46.001 59.726 -11.510 1.00 32.20 672 LEU A O 1
ATOM 3080 N N . GLY A 1 382 ? 44.636 60.810 -10.088 1.00 28.50 673 GLY A N 1
ATOM 3081 C CA . GLY A 1 382 ? 43.649 59.742 -10.048 1.00 31.35 673 GLY A CA 1
ATOM 3082 C C . GLY A 1 382 ? 43.715 58.869 -8.811 1.00 33.82 673 GLY A C 1
ATOM 3083 O O . GLY A 1 382 ? 43.025 57.850 -8.721 1.00 30.64 673 GLY A O 1
ATOM 3084 N N . VAL A 1 383 ? 44.556 59.249 -7.854 1.00 26.27 674 VAL A N 1
ATOM 3085 C CA . VAL A 1 383 ? 44.564 58.531 -6.573 1.00 26.18 674 VAL A CA 1
ATOM 3086 C C . VAL A 1 383 ? 43.396 59.020 -5.733 1.00 23.85 674 VAL A C 1
ATOM 3087 O O . VAL A 1 383 ? 43.331 60.192 -5.348 1.00 26.86 674 VAL A O 1
ATOM 3091 N N . ILE A 1 384 ? 42.472 58.113 -5.438 1.00 26.43 675 ILE A N 1
ATOM 3092 C CA . ILE A 1 384 ? 41.243 58.498 -4.756 1.00 27.65 675 ILE A CA 1
ATOM 3093 C C . ILE A 1 384 ? 41.106 57.899 -3.361 1.00 27.52 675 ILE A C 1
ATOM 3094 O O . ILE A 1 384 ? 40.747 58.594 -2.412 1.00 30.89 675 ILE A O 1
ATOM 3099 N N . ASP A 1 385 ? 41.399 56.613 -3.231 1.00 25.35 676 ASP A N 1
ATOM 3100 C CA . ASP A 1 385 ? 41.271 55.942 -1.948 1.00 29.78 676 ASP A CA 1
ATOM 3101 C C . ASP A 1 385 ? 42.356 56.458 -0.997 1.00 30.28 676 ASP A C 1
ATOM 3102 O O . ASP A 1 385 ? 43.425 56.882 -1.440 1.00 27.49 676 ASP A O 1
ATOM 3107 N N . SER A 1 386 ? 42.072 56.444 0.294 1.00 26.70 677 SER A N 1
ATOM 3108 C CA . SER A 1 386 ? 43.046 56.905 1.282 1.00 25.55 677 SER A CA 1
ATOM 3109 C C . SER A 1 386 ? 42.811 56.198 2.602 1.00 31.88 677 SER A C 1
ATOM 3110 O O . SER A 1 386 ? 41.716 55.691 2.852 1.00 30.48 677 SER A O 1
ATOM 3113 N N . GLU A 1 387 ? 43.836 56.154 3.450 1.00 24.25 678 GLU A N 1
ATOM 3114 C CA . GLU A 1 387 ? 43.677 55.616 4.794 1.00 28.51 678 GLU A CA 1
ATOM 3115 C C . GLU A 1 387 ? 44.732 56.225 5.691 1.00 26.85 678 GLU A C 1
ATOM 3116 O O . GLU A 1 387 ? 45.870 56.433 5.253 1.00 23.24 678 GLU A O 1
ATOM 3122 N N . ARG A 1 388 ? 44.367 56.516 6.932 1.00 25.92 679 ARG A N 1
ATOM 3123 C CA . ARG A 1 388 ? 45.339 57.021 7.887 1.00 24.14 679 ARG A CA 1
ATOM 3124 C C . ARG A 1 388 ? 46.395 55.946 8.131 1.00 24.57 679 ARG A C 1
ATOM 3125 O O . ARG A 1 388 ? 46.086 54.742 8.135 1.00 25.00 679 ARG A O 1
ATOM 3133 N N . MET A 1 389 ? 47.640 56.375 8.307 1.00 22.68 680 MET A N 1
ATOM 3134 C CA . MET A 1 389 ? 48.733 55.448 8.574 1.00 21.60 680 MET A CA 1
ATOM 3135 C C . MET A 1 389 ? 49.713 56.062 9.565 1.00 24.22 680 MET A C 1
ATOM 3136 O O . MET A 1 389 ? 50.188 57.183 9.351 1.00 23.37 680 MET A O 1
ATOM 3141 N N . ASP A 1 390 ? 50.006 55.334 10.644 1.00 23.50 681 ASP A N 1
ATOM 3142 C CA . ASP A 1 390 ? 50.935 55.815 11.669 1.00 21.03 681 ASP A CA 1
ATOM 3143 C C . ASP A 1 390 ? 52.375 55.519 11.269 1.00 23.29 681 ASP A C 1
ATOM 3144 O O . ASP A 1 390 ? 52.987 54.567 11.773 1.00 21.58 681 ASP A O 1
ATOM 3149 N N . PHE A 1 391 ? 52.901 56.328 10.354 1.00 21.48 682 PHE A N 1
ATOM 3150 C CA . PHE A 1 391 ? 54.236 56.115 9.809 1.00 21.95 682 PHE A CA 1
ATOM 3151 C C . PHE A 1 391 ? 55.316 55.954 10.869 1.00 24.33 682 PHE A C 1
ATOM 3152 O O . PHE A 1 391 ? 56.295 55.235 10.636 1.00 24.40 682 PHE A O 1
ATOM 3160 N N . GLU A 1 392 ? 55.173 56.644 12.004 1.00 22.24 683 GLU A N 1
ATOM 3161 C CA . GLU A 1 392 ? 56.242 56.625 13.012 1.00 26.18 683 GLU A CA 1
ATOM 3162 C C . GLU A 1 392 ? 56.449 55.225 13.603 1.00 25.06 683 GLU A C 1
ATOM 3163 O O . GLU A 1 392 ? 57.485 54.959 14.220 1.00 26.91 683 GLU A O 1
ATOM 3169 N N . LEU A 1 393 ? 55.475 54.331 13.420 1.00 20.22 684 LEU A N 1
ATOM 3170 C CA . LEU A 1 393 ? 55.574 52.966 13.927 1.00 21.25 684 LEU A CA 1
ATOM 3171 C C . LEU A 1 393 ? 56.439 52.071 13.034 1.00 24.81 684 LEU A C 1
ATOM 3172 O O . LEU A 1 393 ? 56.939 51.043 13.469 1.00 25.03 684 LEU A O 1
ATOM 3177 N N . LEU A 1 394 ? 56.583 52.457 11.775 1.00 26.74 685 LEU A N 1
ATOM 3178 C CA . LEU A 1 394 ? 57.343 51.644 10.833 1.00 32.36 685 LEU A CA 1
ATOM 3179 C C . LEU A 1 394 ? 58.826 51.872 10.995 1.00 30.35 685 LEU A C 1
ATOM 3180 O O . LEU A 1 394 ? 59.273 53.012 11.103 1.00 30.12 685 LEU A O 1
ATOM 3185 N N . PRO A 1 395 ? 59.597 50.781 10.985 1.00 35.03 686 PRO A N 1
ATOM 3186 C CA . PRO A 1 395 ? 61.053 50.903 10.883 1.00 34.36 686 PRO A CA 1
ATOM 3187 C C . PRO A 1 395 ? 61.398 51.769 9.674 1.00 34.06 686 PRO A C 1
ATOM 3188 O O . PRO A 1 395 ? 60.684 51.691 8.672 1.00 33.70 686 PRO A O 1
ATOM 3192 N N . ASP A 1 396 ? 62.446 52.582 9.772 1.00 35.57 687 ASP A N 1
ATOM 3193 C CA . ASP A 1 396 ? 62.823 53.491 8.688 1.00 40.42 687 ASP A CA 1
ATOM 3194 C C . ASP A 1 396 ? 62.928 52.813 7.327 1.00 42.97 687 ASP A C 1
ATOM 3195 O O . ASP A 1 396 ? 62.463 53.352 6.321 1.00 41.20 687 ASP A O 1
ATOM 3200 N N . ASP A 1 397 ? 63.517 51.626 7.287 1.00 42.17 688 ASP A N 1
ATOM 3201 C CA . ASP A 1 397 ? 63.740 50.967 6.007 1.00 44.43 688 ASP A CA 1
ATOM 3202 C C . ASP A 1 397 ? 62.453 50.383 5.455 1.00 45.17 688 ASP A C 1
ATOM 3203 O O . ASP A 1 397 ? 62.441 49.829 4.356 1.00 43.56 688 ASP A O 1
ATOM 3208 N N . GLU A 1 398 ? 61.367 50.504 6.215 1.00 34.40 689 GLU A N 1
ATOM 3209 C CA . GLU A 1 398 ? 60.067 50.097 5.717 1.00 32.42 689 GLU A CA 1
ATOM 3210 C C . GLU A 1 398 ? 59.213 51.300 5.293 1.00 27.76 689 GLU A C 1
ATOM 3211 O O . GLU A 1 398 ? 58.052 51.133 4.926 1.00 32.69 689 GLU A O 1
ATOM 3217 N N . ARG A 1 399 ? 59.766 52.504 5.350 1.00 26.27 690 ARG A N 1
ATOM 3218 C CA . ARG A 1 399 ? 58.997 53.657 4.878 1.00 30.52 690 ARG A CA 1
ATOM 3219 C C . ARG A 1 399 ? 59.840 54.647 4.082 1.00 27.39 690 ARG A C 1
ATOM 3220 O O . ARG A 1 399 ? 59.640 55.859 4.147 1.00 24.49 690 ARG A O 1
ATOM 3228 N N . GLN A 1 400 ? 60.769 54.117 3.288 1.00 26.92 691 GLN A N 1
ATOM 3229 C CA . GLN A 1 400 ? 61.503 54.954 2.348 1.00 25.29 691 GLN A CA 1
ATOM 3230 C C . GLN A 1 400 ? 60.881 54.921 0.957 1.00 24.48 691 GLN A C 1
ATOM 3231 O O . GLN A 1 400 ? 60.468 53.861 0.481 1.00 28.98 691 GLN A O 1
ATOM 3237 N N . CYS A 1 401 ? 60.835 56.087 0.327 1.00 23.35 692 CYS A N 1
ATOM 3238 C CA . CYS A 1 401 ? 60.346 56.205 -1.040 1.00 21.34 692 CYS A CA 1
ATOM 3239 C C . CYS A 1 401 ? 61.199 55.333 -1.962 1.00 29.48 692 CYS A C 1
ATOM 3240 O O . CYS A 1 401 ? 62.424 55.487 -2.019 1.00 26.93 692 CYS A O 1
ATOM 3243 N N . VAL A 1 402 ? 60.558 54.421 -2.683 1.00 27.91 693 VAL A N 1
ATOM 3244 C CA . VAL A 1 402 ? 61.284 53.516 -3.584 1.00 34.29 693 VAL A CA 1
ATOM 3245 C C . VAL A 1 402 ? 62.230 54.269 -4.535 1.00 34.16 693 VAL A C 1
ATOM 3246 O O . VAL A 1 402 ? 63.329 53.785 -4.861 1.00 32.91 693 VAL A O 1
ATOM 3250 N N . LYS A 1 403 ? 61.819 55.458 -4.954 1.00 28.79 694 LYS A N 1
ATOM 3251 C CA . LYS A 1 403 ? 62.585 56.252 -5.911 1.00 30.94 694 LYS A CA 1
ATOM 3252 C C . LYS A 1 403 ? 63.673 57.120 -5.278 1.00 36.62 694 LYS A C 1
ATOM 3253 O O . LYS A 1 403 ? 64.838 57.011 -5.637 1.00 33.28 694 LYS A O 1
ATOM 3259 N N . CYS A 1 404 ? 63.296 57.999 -4.353 1.00 29.09 695 CYS A N 1
ATOM 3260 C CA . CYS A 1 404 ? 64.234 59.016 -3.877 1.00 27.42 695 CYS A CA 1
ATOM 3261 C C . CYS A 1 404 ? 64.766 58.721 -2.474 1.00 27.64 695 CYS A C 1
ATOM 3262 O O . CYS A 1 404 ? 65.596 59.479 -1.955 1.00 30.57 695 CYS A O 1
ATOM 3265 N N . LYS A 1 405 ? 64.289 57.622 -1.888 1.00 24.60 696 LYS A N 1
ATOM 3266 C CA . LYS A 1 405 ? 64.734 57.098 -0.579 1.00 30.67 696 LYS A CA 1
ATOM 3267 C C . LYS A 1 405 ? 64.373 57.979 0.629 1.00 25.13 696 LYS A C 1
ATOM 3268 O O . LYS A 1 405 ? 64.852 57.718 1.741 1.00 27.09 696 LYS A O 1
ATOM 3274 N N . THR A 1 406 ? 63.562 59.011 0.429 1.00 24.33 697 THR A N 1
ATOM 3275 C CA . THR A 1 406 ? 63.210 59.894 1.552 1.00 25.57 697 THR A CA 1
ATOM 3276 C C . THR A 1 406 ? 62.404 59.108 2.584 1.00 29.28 697 THR A C 1
ATOM 3277 O O . THR A 1 406 ? 61.716 58.159 2.245 1.00 24.57 697 THR A O 1
ATOM 3281 N N . THR A 1 407 ? 62.527 59.475 3.860 1.00 23.87 698 THR A N 1
ATOM 3282 C CA . THR A 1 407 ? 61.780 58.805 4.905 1.00 24.45 698 THR A CA 1
ATOM 3283 C C . THR A 1 407 ? 60.392 59.420 4.943 1.00 22.23 698 THR A C 1
ATOM 3284 O O . THR A 1 407 ? 60.258 60.615 5.185 1.00 25.40 698 THR A O 1
ATOM 3288 N N . CYS A 1 408 ? 59.373 58.614 4.660 1.00 25.62 699 CYS A N 1
ATOM 3289 C CA . CYS A 1 408 ? 58.016 59.160 4.611 1.00 19.93 699 CYS A CA 1
ATOM 3290 C C . CYS A 1 408 ? 57.454 59.383 6.027 1.00 20.24 699 CYS A C 1
ATOM 3291 O O . CYS A 1 408 ? 57.808 58.674 6.979 1.00 20.87 699 CYS A O 1
ATOM 3294 N N . PHE A 1 409 ? 56.602 60.393 6.156 1.00 20.63 700 PHE A N 1
ATOM 3295 C CA . PHE A 1 409 ? 55.875 60.578 7.408 1.00 20.76 700 PHE A CA 1
ATOM 3296 C C . PHE A 1 409 ? 54.537 61.275 7.189 1.00 21.82 700 PHE A C 1
ATOM 3297 O O . PHE A 1 409 ? 53.522 60.796 7.683 1.00 21.59 700 PHE A O 1
ATOM 3305 N N . MET A 1 410 ? 54.528 62.418 6.511 1.00 22.05 701 MET A N 1
ATOM 3306 C CA . MET A 1 410 ? 53.251 63.115 6.301 1.00 23.88 701 MET A CA 1
ATOM 3307 C C . MET A 1 410 ? 52.320 62.283 5.435 1.00 25.57 701 MET A C 1
ATOM 3308 O O . MET A 1 410 ? 51.116 62.207 5.711 1.00 24.03 701 MET A O 1
ATOM 3313 N N . SER A 1 411 ? 52.867 61.648 4.399 1.00 20.09 702 SER A N 1
ATOM 3314 C CA . SER A 1 411 ? 52.053 60.856 3.477 1.00 23.94 702 SER A CA 1
ATOM 3315 C C . SER A 1 411 ? 52.914 60.044 2.517 1.00 26.11 702 SER A C 1
ATOM 3316 O O . SER A 1 411 ? 54.118 60.297 2.357 1.00 23.85 702 SER A O 1
ATOM 3319 N N . ALA A 1 412 ? 52.287 59.052 1.900 1.00 20.29 703 ALA A N 1
ATOM 3320 C CA . ALA A 1 412 ? 52.919 58.214 0.888 1.00 23.89 703 ALA A CA 1
ATOM 3321 C C . ALA A 1 412 ? 51.850 57.539 0.054 1.00 25.05 703 ALA A C 1
ATOM 3322 O O . ALA A 1 412 ? 50.674 57.526 0.420 1.00 23.60 703 ALA A O 1
ATOM 3324 N N . ILE A 1 413 ? 52.273 56.960 -1.062 1.00 21.48 704 ILE A N 1
ATOM 3325 C CA . ILE A 1 413 ? 51.362 56.182 -1.896 1.00 24.42 704 ILE A CA 1
ATOM 3326 C C . ILE A 1 413 ? 51.731 54.710 -1.827 1.00 26.53 704 ILE A C 1
ATOM 3327 O O . ILE A 1 413 ? 52.915 54.358 -1.879 1.00 25.17 704 ILE A O 1
ATOM 3332 N N . SER A 1 414 ? 50.723 53.848 -1.695 1.00 21.80 705 SER A N 1
ATOM 3333 C CA . SER A 1 414 ? 50.918 52.403 -1.682 1.00 25.15 705 SER A CA 1
ATOM 3334 C C . SER A 1 414 ? 50.031 51.774 -2.744 1.00 30.42 705 SER A C 1
ATOM 3335 O O . SER A 1 414 ? 49.120 52.425 -3.264 1.00 28.04 705 SER A O 1
ATOM 3338 N N . CYS A 1 415 ? 50.313 50.519 -3.061 1.00 30.32 706 CYS A N 1
ATOM 3339 C CA . CYS A 1 415 ? 49.483 49.747 -3.983 1.00 33.51 706 CYS A CA 1
ATOM 3340 C C . CYS A 1 415 ? 49.534 48.276 -3.603 1.00 35.63 706 CYS A C 1
ATOM 3341 O O . CYS A 1 415 ? 50.610 47.737 -3.362 1.00 36.37 706 CYS A O 1
ATOM 3344 N N . SER A 1 416 ? 48.368 47.635 -3.545 1.00 38.18 707 SER A N 1
ATOM 3345 C CA . SER A 1 416 ? 48.258 46.232 -3.141 1.00 43.92 707 SER A CA 1
ATOM 3346 C C . SER A 1 416 ? 49.033 45.309 -4.081 1.00 39.49 707 SER A C 1
ATOM 3347 O O . SER A 1 416 ? 49.399 44.197 -3.706 1.00 39.45 707 SER A O 1
ATOM 3350 N N . CYS A 1 417 ? 49.260 45.786 -5.301 1.00 38.56 708 CYS A N 1
ATOM 3351 C CA . CYS A 1 417 ? 50.138 45.113 -6.260 1.00 45.63 708 CYS A CA 1
ATOM 3352 C C . CYS A 1 417 ? 51.587 44.937 -5.781 1.00 50.00 708 CYS A C 1
ATOM 3353 O O . CYS A 1 417 ? 52.226 43.920 -6.072 1.00 47.02 708 CYS A O 1
ATOM 3356 N N . LYS A 1 418 ? 52.112 45.947 -5.086 1.00 44.42 709 LYS A N 1
ATOM 3357 C CA . LYS A 1 418 ? 53.459 45.896 -4.519 1.00 41.74 709 LYS A CA 1
ATOM 3358 C C . LYS A 1 418 ? 53.407 46.016 -3.001 1.00 40.56 709 LYS A C 1
ATOM 3359 O O . LYS A 1 418 ? 53.699 47.077 -2.463 1.00 38.44 709 LYS A O 1
ATOM 3365 N N . PRO A 1 419 ? 53.057 44.923 -2.308 1.00 45.32 710 PRO A N 1
ATOM 3366 C CA . PRO A 1 419 ? 52.850 44.989 -0.859 1.00 45.03 710 PRO A CA 1
ATOM 3367 C C . PRO A 1 419 ? 54.083 45.493 -0.121 1.00 45.07 710 PRO A C 1
ATOM 3368 O O . PRO A 1 419 ? 55.187 45.004 -0.358 1.00 44.50 710 PRO A O 1
ATOM 3372 N N . GLY A 1 420 ? 53.890 46.483 0.743 1.00 39.39 711 GLY A N 1
ATOM 3373 C CA . GLY A 1 420 ? 54.963 46.988 1.579 1.00 41.68 711 GLY A CA 1
ATOM 3374 C C . GLY A 1 420 ? 55.784 48.106 0.972 1.00 38.12 711 GLY A C 1
ATOM 3375 O O . GLY A 1 420 ? 56.507 48.802 1.686 1.00 37.85 711 GLY A O 1
ATOM 3376 N N . LEU A 1 421 ? 55.688 48.287 -0.340 1.00 30.99 712 LEU A N 1
ATOM 3377 C CA . LEU A 1 421 ? 56.428 49.364 -0.992 1.00 32.06 712 LEU A CA 1
ATOM 3378 C C . LEU A 1 421 ? 55.688 50.700 -0.918 1.00 29.52 712 LEU A C 1
ATOM 3379 O O . LEU A 1 421 ? 54.455 50.742 -0.937 1.00 33.11 712 LEU A O 1
ATOM 3384 N N . LEU A 1 422 ? 56.449 51.786 -0.837 1.00 25.93 713 LEU A N 1
ATOM 3385 C CA . LEU A 1 422 ? 55.899 53.133 -0.770 1.00 26.69 713 LEU A CA 1
ATOM 3386 C C . LEU A 1 422 ? 56.655 54.063 -1.691 1.00 26.66 713 LEU A C 1
ATOM 3387 O O . LEU A 1 422 ? 57.853 53.881 -1.910 1.00 27.48 713 LEU A O 1
ATOM 3392 N N . VAL A 1 423 ? 55.962 55.070 -2.207 1.00 23.29 714 VAL A N 1
ATOM 3393 C CA . VAL A 1 423 ? 56.601 56.247 -2.766 1.00 22.07 714 VAL A CA 1
ATOM 3394 C C . VAL A 1 423 ? 56.073 57.487 -2.068 1.00 26.89 714 VAL A C 1
ATOM 3395 O O . VAL A 1 423 ? 54.937 57.509 -1.594 1.00 24.19 714 VAL A O 1
ATOM 3399 N N . CYS A 1 424 ? 56.904 58.523 -1.985 1.00 21.68 715 CYS A N 1
ATOM 3400 C CA . CYS A 1 424 ? 56.459 59.832 -1.512 1.00 24.66 715 CYS A CA 1
ATOM 3401 C C . CYS A 1 424 ? 55.631 60.493 -2.609 1.00 23.39 715 CYS A C 1
ATOM 3402 O O . CYS A 1 424 ? 55.559 59.976 -3.731 1.00 25.70 715 CYS A O 1
ATOM 3405 N N . LEU A 1 425 ? 54.986 61.610 -2.293 1.00 25.55 716 LEU A N 1
ATOM 3406 C CA . LEU A 1 425 ? 54.012 62.183 -3.224 1.00 26.55 716 LEU A CA 1
ATOM 3407 C C . LEU A 1 425 ? 54.676 62.882 -4.417 1.00 31.60 716 LEU A C 1
ATOM 3408 O O . LEU A 1 425 ? 53.993 63.277 -5.355 1.00 31.40 716 LEU A O 1
ATOM 3413 N N . HIS A 1 426 ? 56.003 63.033 -4.388 1.00 26.13 717 HIS A N 1
ATOM 3414 C CA . HIS A 1 426 ? 56.724 63.500 -5.574 1.00 26.57 717 HIS A CA 1
ATOM 3415 C C . HIS A 1 426 ? 56.928 62.410 -6.619 1.00 29.42 717 HIS A C 1
ATOM 3416 O O . HIS A 1 426 ? 57.274 62.710 -7.766 1.00 34.06 717 HIS A O 1
ATOM 3423 N N . HIS A 1 427 ? 56.716 61.155 -6.246 1.00 27.23 718 HIS A N 1
ATOM 3424 C CA . HIS A 1 427 ? 57.065 60.040 -7.113 1.00 30.69 718 HIS A CA 1
ATOM 3425 C C . HIS A 1 427 ? 55.969 59.005 -7.292 1.00 25.07 718 HIS A C 1
ATOM 3426 O O . HIS A 1 427 ? 56.237 57.819 -7.403 1.00 24.62 718 HIS A O 1
ATOM 3433 N N . VAL A 1 428 ? 54.737 59.487 -7.349 1.00 29.26 719 VAL A N 1
ATOM 3434 C CA . VAL A 1 428 ? 53.579 58.629 -7.551 1.00 30.13 719 VAL A CA 1
ATOM 3435 C C . VAL A 1 428 ? 53.723 57.718 -8.779 1.00 31.49 719 VAL A C 1
ATOM 3436 O O . VAL A 1 428 ? 53.279 56.575 -8.755 1.00 31.65 719 VAL A O 1
ATOM 3440 N N . LYS A 1 429 ? 54.368 58.209 -9.837 1.00 33.34 720 LYS A N 1
ATOM 3441 C CA . LYS A 1 429 ? 54.539 57.412 -11.059 1.00 32.77 720 LYS A CA 1
ATOM 3442 C C . LYS A 1 429 ? 55.612 56.329 -10.956 1.00 41.58 720 LYS A C 1
ATOM 3443 O O . LYS A 1 429 ? 55.817 55.555 -11.894 1.00 39.07 720 LYS A O 1
ATOM 3449 N N . GLU A 1 430 ? 56.317 56.273 -9.834 1.00 32.35 721 GLU A N 1
ATOM 3450 C CA . GLU A 1 430 ? 57.471 55.385 -9.741 1.00 35.03 721 GLU A CA 1
ATOM 3451 C C . GLU A 1 430 ? 57.212 54.111 -8.948 1.00 37.62 721 GLU A C 1
ATOM 3452 O O . GLU A 1 430 ? 58.136 53.351 -8.675 1.00 38.88 721 GLU A O 1
ATOM 3458 N N . LEU A 1 431 ? 55.962 53.864 -8.574 1.00 31.35 722 LEU A N 1
ATOM 3459 C CA . LEU A 1 431 ? 55.668 52.755 -7.671 1.00 31.80 722 LEU A CA 1
ATOM 3460 C C . LEU A 1 431 ? 55.457 51.421 -8.382 1.00 38.51 722 LEU A C 1
ATOM 3461 O O . LEU A 1 431 ? 56.049 50.404 -8.006 1.00 35.86 722 LEU A O 1
ATOM 3466 N N . CYS A 1 432 ? 54.596 51.424 -9.393 1.00 38.21 723 CYS A N 1
ATOM 3467 C CA . CYS A 1 432 ? 54.281 50.213 -10.146 1.00 35.88 723 CYS A CA 1
ATOM 3468 C C . CYS A 1 432 ? 53.498 50.571 -11.405 1.00 35.91 723 CYS A C 1
ATOM 3469 O O . CYS A 1 432 ? 53.171 51.737 -11.640 1.00 35.65 723 CYS A O 1
ATOM 3472 N N . SER A 1 433 ? 53.187 49.560 -12.209 1.00 39.61 724 SER A N 1
ATOM 3473 C CA . SER A 1 433 ? 52.553 49.796 -13.504 1.00 46.16 724 SER A CA 1
ATOM 3474 C C . SER A 1 433 ? 51.030 49.895 -13.409 1.00 41.55 724 SER A C 1
ATOM 3475 O O . SER A 1 433 ? 50.370 50.237 -14.384 1.00 42.54 724 SER A O 1
ATOM 3478 N N . CYS A 1 434 ? 50.476 49.587 -12.238 1.00 41.48 725 CYS A N 1
ATOM 3479 C CA . CYS A 1 434 ? 49.031 49.647 -12.047 1.00 35.70 725 CYS A CA 1
ATOM 3480 C C . CYS A 1 434 ? 48.533 51.076 -12.202 1.00 40.31 725 CYS A C 1
ATOM 3481 O O . CYS A 1 434 ? 49.255 52.026 -11.885 1.00 44.16 725 CYS A O 1
ATOM 3484 N N . PRO A 1 435 ? 47.295 51.238 -12.691 1.00 34.02 726 PRO A N 1
ATOM 3485 C CA . PRO A 1 435 ? 46.692 52.567 -12.781 1.00 39.67 726 PRO A CA 1
ATOM 3486 C C . PRO A 1 435 ? 46.440 53.125 -11.396 1.00 38.87 726 PRO A C 1
ATOM 3487 O O . PRO A 1 435 ? 46.102 52.361 -10.491 1.00 34.93 726 PRO A O 1
ATOM 3491 N N . PRO A 1 436 ? 46.603 54.442 -11.237 1.00 35.66 727 PRO A N 1
ATOM 3492 C CA . PRO A 1 436 ? 46.454 55.159 -9.968 1.00 36.41 727 PRO A CA 1
ATOM 3493 C C . PRO A 1 436 ? 45.154 54.902 -9.195 1.00 37.34 727 PRO A C 1
ATOM 349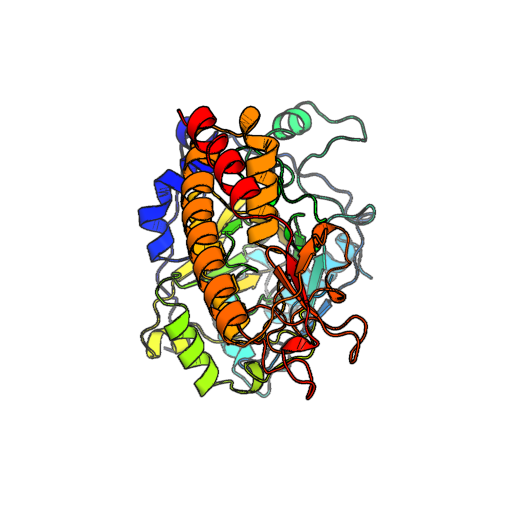4 O O . PRO A 1 436 ? 45.178 55.093 -7.994 1.00 31.89 727 PRO A O 1
ATOM 3498 N N . TYR A 1 437 ? 44.055 54.470 -9.805 1.00 34.47 728 TYR A N 1
ATOM 3499 C CA . TYR A 1 437 ? 42.881 54.223 -8.954 1.00 32.68 728 TYR A CA 1
ATOM 3500 C C . TYR A 1 437 ? 43.081 52.988 -8.069 1.00 30.33 728 TYR A C 1
ATOM 3501 O O . TYR A 1 437 ? 42.340 52.774 -7.111 1.00 32.87 728 TYR A O 1
ATOM 3510 N N . LYS A 1 438 ? 44.088 52.183 -8.384 1.00 31.78 729 LYS A N 1
ATOM 3511 C CA . LYS A 1 438 ? 44.453 51.053 -7.527 1.00 29.56 729 LYS A CA 1
ATOM 3512 C C . LYS A 1 438 ? 45.315 51.488 -6.326 1.00 27.54 729 LYS A C 1
ATOM 3513 O O . LYS A 1 438 ? 45.602 50.693 -5.433 1.00 29.89 729 LYS A O 1
ATOM 3519 N N . TYR A 1 439 ? 45.732 52.745 -6.327 1.00 26.60 730 TYR A N 1
ATOM 3520 C CA . TYR A 1 439 ? 46.602 53.271 -5.268 1.00 25.96 730 TYR A CA 1
ATOM 3521 C C . TYR A 1 439 ? 45.833 53.772 -4.057 1.00 31.09 730 TYR A C 1
ATOM 3522 O O . TYR A 1 439 ? 44.640 54.097 -4.134 1.00 26.60 730 TYR A O 1
ATOM 3531 N N . LYS A 1 440 ? 46.531 53.856 -2.929 1.00 26.48 731 LYS A N 1
ATOM 3532 C CA . LYS A 1 440 ? 45.966 54.490 -1.755 1.00 23.95 731 LYS A CA 1
ATOM 3533 C C . LYS A 1 440 ? 46.895 55.592 -1.275 1.00 25.49 731 LYS A C 1
ATOM 3534 O O . LYS A 1 440 ? 48.098 55.382 -1.185 1.00 25.75 731 LYS A O 1
ATOM 3540 N N . LEU A 1 441 ? 46.332 56.747 -0.968 1.00 22.97 732 LEU A N 1
ATOM 3541 C CA . LEU A 1 441 ? 47.047 57.756 -0.208 1.00 20.28 732 LEU A CA 1
ATOM 3542 C C . LEU A 1 441 ? 47.056 57.351 1.265 1.00 26.78 732 LEU A C 1
ATOM 3543 O O . LEU A 1 441 ? 46.009 57.289 1.916 1.00 22.59 732 LEU A O 1
ATOM 3548 N N . ARG A 1 442 ? 48.246 57.057 1.783 1.00 22.63 733 ARG A N 1
ATOM 3549 C CA . ARG A 1 442 ? 48.439 56.814 3.206 1.00 21.78 733 ARG A CA 1
ATOM 3550 C C . ARG A 1 442 ? 48.904 58.110 3.850 1.00 24.38 733 ARG A C 1
ATOM 3551 O O . ARG A 1 442 ? 49.884 58.713 3.408 1.00 24.25 733 ARG A O 1
ATOM 3559 N N . TYR A 1 443 ? 48.187 58.578 4.862 1.00 19.74 734 TYR A N 1
ATOM 3560 C CA . TYR A 1 443 ? 48.497 59.889 5.424 1.00 19.82 734 TYR A CA 1
ATOM 3561 C C . TYR A 1 443 ? 48.523 59.826 6.943 1.00 23.64 734 TYR A C 1
ATOM 3562 O O . TYR A 1 443 ? 47.751 59.074 7.543 1.00 22.94 734 TYR A O 1
ATOM 3571 N N . ARG A 1 444 ? 49.406 60.603 7.574 1.00 20.13 735 ARG A N 1
ATOM 3572 C CA . ARG A 1 444 ? 49.464 60.595 9.039 1.00 18.82 735 ARG A CA 1
ATOM 3573 C C . ARG A 1 444 ? 48.327 61.435 9.627 1.00 23.39 735 ARG A C 1
ATOM 3574 O O . ARG A 1 444 ? 47.691 61.041 10.603 1.00 23.12 735 ARG A O 1
ATOM 3582 N N . TYR A 1 445 ? 48.095 62.597 9.027 1.00 22.78 736 TYR A N 1
ATOM 3583 C CA . TYR A 1 445 ? 47.140 63.574 9.555 1.00 24.90 736 TYR A CA 1
ATOM 3584 C C . TYR A 1 445 ? 46.286 64.120 8.430 1.00 25.82 736 TYR A C 1
ATOM 3585 O O . TYR A 1 445 ? 46.766 64.289 7.312 1.00 25.66 736 TYR A O 1
ATOM 3594 N N . THR A 1 446 ? 45.023 64.427 8.726 1.00 26.87 737 THR A N 1
ATOM 3595 C CA . THR A 1 446 ? 44.251 65.239 7.796 1.00 28.58 737 THR A CA 1
ATOM 3596 C C . THR A 1 446 ? 44.660 66.692 7.961 1.00 29.12 737 THR A C 1
ATOM 3597 O O . THR A 1 446 ? 45.183 67.077 9.005 1.00 29.91 737 THR A O 1
ATOM 3601 N N . LEU A 1 447 ? 44.380 67.515 6.953 1.00 31.10 738 LEU A N 1
ATOM 3602 C CA . LEU A 1 447 ? 44.604 68.949 7.094 1.00 36.71 738 LEU A CA 1
ATOM 3603 C C . LEU A 1 447 ? 43.866 69.483 8.312 1.00 35.67 738 LEU A C 1
ATOM 3604 O O . LEU A 1 447 ? 44.393 70.322 9.039 1.00 40.36 738 LEU A O 1
ATOM 3609 N N . ASP A 1 448 ? 42.662 68.968 8.561 1.00 37.09 739 ASP A N 1
ATOM 3610 C CA . ASP A 1 448 ? 41.889 69.363 9.743 1.00 36.39 739 ASP A CA 1
ATOM 3611 C C . ASP A 1 448 ? 42.539 68.977 11.080 1.00 40.30 739 ASP A C 1
ATOM 3612 O O . ASP A 1 448 ? 42.284 69.625 12.087 1.00 42.88 739 ASP A O 1
ATOM 3617 N N . ASP A 1 449 ? 43.349 67.918 11.107 1.00 35.22 740 ASP A N 1
ATOM 3618 C CA . ASP A 1 449 ? 44.156 67.577 12.288 1.00 31.79 740 ASP A CA 1
ATOM 3619 C C . ASP A 1 449 ? 45.304 68.582 12.474 1.00 27.95 740 ASP A C 1
ATOM 3620 O O . ASP A 1 449 ? 45.678 68.939 13.598 1.00 30.98 740 ASP A O 1
ATOM 3625 N N . LEU A 1 450 ? 45.891 68.985 11.357 1.00 27.58 741 LEU A N 1
ATOM 3626 C CA . LEU A 1 450 ? 47.137 69.755 11.371 1.00 30.26 741 LEU A CA 1
ATOM 3627 C C . LEU A 1 450 ? 46.978 71.211 11.805 1.00 33.75 741 LEU A C 1
ATOM 3628 O O . LEU A 1 450 ? 47.803 71.725 12.540 1.00 29.93 741 LEU A O 1
ATOM 3633 N N . TYR A 1 451 ? 45.930 71.888 11.350 1.00 35.81 742 TYR A N 1
ATOM 3634 C CA . TYR A 1 451 ? 45.782 73.302 11.710 1.00 35.59 742 TYR A CA 1
ATOM 3635 C C . TYR A 1 451 ? 45.655 73.536 13.236 1.00 36.00 742 TYR A C 1
ATOM 3636 O O . TYR A 1 451 ? 46.303 74.439 13.767 1.00 36.84 742 TYR A O 1
ATOM 3645 N N . PRO A 1 452 ? 44.881 72.703 13.963 1.00 35.48 743 PRO A N 1
ATOM 3646 C CA . PRO A 1 452 ? 44.894 72.814 15.429 1.00 29.80 743 PRO A CA 1
ATOM 3647 C C . PRO A 1 452 ? 46.264 72.595 16.094 1.00 36.43 743 PRO A C 1
ATOM 3648 O O . PRO A 1 452 ? 46.561 73.216 17.123 1.00 31.02 743 PRO A O 1
ATOM 3652 N N . MET A 1 453 ? 47.071 71.695 15.537 1.00 33.08 744 MET A N 1
ATOM 3653 C CA . MET A 1 453 ? 48.404 71.446 16.082 1.00 34.69 744 MET A CA 1
ATOM 3654 C C . MET A 1 453 ? 49.232 72.715 15.917 1.00 32.94 744 MET A C 1
ATOM 3655 O O . MET A 1 453 ? 49.947 73.141 16.825 1.00 32.31 744 MET A O 1
ATOM 3660 N N . MET A 1 454 ? 49.101 73.349 14.762 1.00 31.66 745 MET A N 1
ATOM 3661 C CA . MET A 1 454 ? 49.849 74.566 14.538 1.00 33.81 745 MET A CA 1
ATOM 3662 C C . MET A 1 454 ? 49.343 75.685 15.455 1.00 36.85 745 MET A C 1
ATOM 3663 O O . MET A 1 454 ? 50.128 76.504 15.936 1.00 32.14 745 MET A O 1
ATOM 3668 N N A ASN A 1 455 ? 48.031 75.716 15.702 0.54 34.45 746 ASN A N 1
ATOM 3669 N N B ASN A 1 455 ? 48.048 75.688 15.733 0.46 34.44 746 ASN A N 1
ATOM 3670 C CA A ASN A 1 455 ? 47.435 76.721 16.588 0.54 33.74 746 ASN A CA 1
ATOM 3671 C CA B ASN A 1 455 ? 47.481 76.734 16.562 0.46 33.74 746 ASN A CA 1
ATOM 3672 C C A ASN A 1 455 ? 47.950 76.626 18.016 0.54 34.99 746 ASN A C 1
ATOM 3673 C C B ASN A 1 455 ? 47.888 76.619 18.033 0.46 34.96 746 ASN A C 1
ATOM 3674 O O A ASN A 1 455 ? 48.100 77.641 18.701 0.54 34.55 746 ASN A O 1
ATOM 3675 O O B ASN A 1 455 ? 47.924 77.617 18.757 0.46 34.54 746 ASN A O 1
ATOM 3684 N N . ALA A 1 456 ? 48.189 75.403 18.474 1.00 29.88 747 ALA A N 1
ATOM 3685 C CA . ALA A 1 456 ? 48.709 75.194 19.817 1.00 31.38 747 ALA A CA 1
ATOM 3686 C C . ALA A 1 456 ? 50.082 75.843 19.940 1.00 32.07 747 ALA A C 1
ATOM 3687 O O . ALA A 1 456 ? 50.408 76.431 20.977 1.00 29.13 747 ALA A O 1
ATOM 3689 N N . LEU A 1 457 ? 50.897 75.732 18.885 1.00 30.75 748 LEU A N 1
ATOM 3690 C CA . LEU A 1 457 ? 52.213 76.367 18.878 1.00 32.19 748 LEU A CA 1
ATOM 3691 C C . LEU A 1 457 ? 52.075 77.882 18.944 1.00 28.79 748 LEU A C 1
ATOM 3692 O O . LEU A 1 457 ? 52.816 78.549 19.655 1.00 32.82 748 LEU A O 1
ATOM 3697 N N . LYS A 1 458 ? 51.125 78.423 18.195 1.00 30.72 749 LYS A N 1
ATOM 3698 C CA . LYS A 1 458 ? 50.909 79.862 18.185 1.00 36.74 749 LYS A CA 1
ATOM 3699 C C . LYS A 1 458 ? 50.499 80.369 19.575 1.00 36.36 749 LYS A C 1
ATOM 3700 O O . LYS A 1 458 ? 51.024 81.377 20.053 1.00 39.01 749 LYS A O 1
ATOM 3706 N N . LEU A 1 459 ? 49.583 79.660 20.230 1.00 36.15 750 LEU A N 1
ATOM 3707 C CA . LEU A 1 459 ? 49.183 80.016 21.588 1.00 34.35 750 LEU A CA 1
ATOM 3708 C C . LEU A 1 459 ? 50.361 79.946 22.556 1.00 40.45 750 LEU A C 1
ATOM 3709 O O . LEU A 1 459 ? 50.550 80.835 23.383 1.00 39.38 750 LEU A O 1
ATOM 3714 N N . ARG A 1 460 ? 51.163 78.894 22.451 1.00 33.97 751 ARG A N 1
ATOM 3715 C CA . ARG A 1 460 ? 52.328 78.775 23.309 1.00 35.43 751 ARG A CA 1
ATOM 3716 C C . ARG A 1 460 ? 53.308 79.908 23.029 1.00 41.18 751 ARG A C 1
ATOM 3717 O O . ARG A 1 460 ? 53.864 80.504 23.956 1.00 41.77 751 ARG A O 1
ATOM 3725 N N . ALA A 1 461 ? 53.493 80.222 21.750 1.00 38.42 752 ALA A N 1
ATOM 3726 C CA . ALA A 1 461 ? 54.385 81.308 21.355 1.00 40.48 752 ALA A CA 1
ATOM 3727 C C . ALA A 1 461 ? 53.775 82.659 21.717 1.00 51.22 752 ALA A C 1
ATOM 3728 O O . ALA A 1 461 ? 54.479 83.668 21.760 1.00 52.34 752 ALA A O 1
ATOM 3730 N N . GLU A 1 462 ? 52.467 82.654 21.975 1.00 50.26 753 GLU A N 1
ATOM 3731 C CA . GLU A 1 462 ? 51.695 83.855 22.306 1.00 52.65 753 GLU A CA 1
ATOM 3732 C C . GLU A 1 462 ? 51.824 84.908 21.218 1.00 51.79 753 GLU A C 1
ATOM 3733 O O . GLU A 1 462 ? 51.240 84.769 20.140 1.00 55.91 753 GLU A O 1
#

CATH classification: 2.60.120.650

Sequence (454 aa):
SMFLPPPECPVFEPSWEEFADPFAFIHKIRPIAEQTGICKVRPPPDWQPPFFACDVDKLHHFTPRIQRLNELEAQTRVKLDYTLRTFGEMADAFKSDYFNMPVHMVPTEELVEKEFWRLVSTIEEDVTVEYGADIASKEFGSGFPVRDIKLSPEEEEYLDSGWNLNNMPVMEQSVLAHITADICGMKLPWLYVGMCFSSSFCWHIEDHWSYSINNYLHWWGEPKTWYGVPGYAAEQLENVMKKLAPELFVSQPDLLHQLVTIMNPNTLMTHEVPVYRTNQCAGEFVITFPRAYHSGFNQGFNFAEAVNFCTVDWLPLGRQQCVEHYRLLHRYCVFSHDEMICKMASKADVLDVVVASTVQKDMAIMIEDEKALRETVRKLGVIDSERMDFELLPDDERQCVKCKTTCFMSAISCSCKPGLLVCLHHVKELCSCPPYKYKLRYRYTLDDLYPMMNNALKLRAE